Protein AF-A0A2H0WC69-F1 (afdb_monomer_lite)

Foldseek 3Di:
DDDPDDPDDQCAQPAEAEDDDAQADFLVQLVVCQVVFFPQEHARHHYKFFLVQVVVQCVVLVHDLPDALVSLLPTDGDPSVLVVLLVRLVSDDAQFKKKKDKRWNQDADLPVQFDIAIDHHNVPSVVSSVVSSSRVSNRSNSCNDPSNCVVVDDPDDTGIMITMHTADADDDPQWTFFLKKAKWADDPNKTKTWMDGGDHPCRSVLHLTQIAIHPRPDLVSVLVRLVSRFWYWTQRSVVSGIDIHGDDPVSSVLSNVCVVLVVSVVVSCVVDPRWMFIWGHYSDPDHIYTHGTGGNVRPPPQPQDDDDDLFAFQFKFFLKAAFDKAKAWKEKEFAPVEDFLQVQVQLQLCQVQHAAYEYEYEPVNLVQQLPPDDDDDDDDDPRPRGHHCSSCLRYQEYEYAWDWDFDAPPVRDTDIDGPRPSVSNVSCVVRPSRRSYIYGYGHNVPRDNCVVQPDFLDDGGDGITMWGFMKMWGDGNGMITIGGNGHTDRDPDALVRLVVLLVQLLVVLVVLVPPPDPPCPLLSVLSVLVSVQSVVQCNSDGNPRDSQVSLVVDDLVSLVVNLVSLVSCLVVVCVTPLVVVCVVPPDPPVDDDDPVPDDRSVSVVSVVNNVSNCVVNVNDD

Radius of gyration: 29.02 Å; chains: 1; bounding box: 77×80×84 Å

InterPro domains:
  IPR002192 Pyruvate phosphate dikinase, AMP/ATP-binding [PF01326] (75-299)
  IPR013815 ATP-grasp fold, subdomain 1 [G3DSA:3.30.1490.20] (23-168)

Structure (mmCIF, N/CA/C/O backbone):
data_AF-A0A2H0WC69-F1
#
_entry.id   AF-A0A2H0WC69-F1
#
loop_
_atom_site.group_PDB
_atom_site.id
_atom_site.type_symbol
_atom_site.label_atom_id
_atom_site.label_alt_id
_atom_site.label_comp_id
_atom_site.label_asym_id
_atom_site.label_entity_id
_atom_site.label_seq_id
_atom_site.pdbx_PDB_ins_code
_atom_site.Cartn_x
_atom_site.Cartn_y
_atom_site.Cartn_z
_atom_site.occupancy
_atom_site.B_iso_or_equiv
_atom_site.auth_seq_id
_atom_site.auth_comp_id
_atom_site.auth_asym_id
_atom_site.auth_atom_id
_atom_site.pdbx_PDB_model_num
ATOM 1 N N . MET A 1 1 ? -42.444 -35.569 20.925 1.00 32.78 1 MET A N 1
ATOM 2 C CA . MET A 1 1 ? -42.004 -34.203 21.266 1.00 32.78 1 MET A CA 1
ATOM 3 C C . MET A 1 1 ? -40.577 -34.314 21.765 1.00 32.78 1 MET A C 1
ATOM 5 O O . MET A 1 1 ? -40.384 -34.745 22.888 1.00 32.78 1 MET A O 1
ATOM 9 N N . HIS A 1 2 ? -39.598 -34.049 20.902 1.00 33.12 2 HIS A N 1
ATOM 10 C CA . HIS A 1 2 ? -38.226 -33.792 21.332 1.00 33.12 2 HIS A CA 1
ATOM 11 C C . HIS A 1 2 ? -38.023 -32.293 21.171 1.00 33.12 2 HIS A C 1
ATOM 13 O O . HIS A 1 2 ? -38.162 -31.777 20.060 1.00 33.12 2 HIS A O 1
ATOM 19 N N . GLU A 1 3 ? -37.806 -31.610 22.290 1.00 33.94 3 GLU A N 1
ATOM 20 C CA . GLU A 1 3 ? -37.362 -30.222 22.320 1.00 33.94 3 GLU A CA 1
ATOM 21 C C . GLU A 1 3 ? -36.096 -30.114 21.470 1.00 33.94 3 GLU A C 1
ATOM 23 O O . GLU A 1 3 ? -35.070 -30.724 21.766 1.00 33.94 3 GLU A O 1
ATOM 28 N N . ARG A 1 4 ? -36.194 -29.368 20.367 1.00 32.22 4 ARG A N 1
ATOM 29 C CA . ARG A 1 4 ? -35.019 -28.803 19.718 1.00 32.22 4 ARG A CA 1
ATOM 30 C C . ARG A 1 4 ? -34.514 -27.733 20.671 1.00 32.22 4 ARG A C 1
ATOM 32 O O . ARG A 1 4 ? -35.077 -26.645 20.705 1.00 32.22 4 ARG A O 1
ATOM 39 N N . THR A 1 5 ? -33.505 -28.061 21.466 1.00 34.03 5 THR A N 1
ATOM 40 C CA . THR A 1 5 ? -32.654 -27.046 22.078 1.00 34.03 5 THR A CA 1
ATOM 41 C C . THR A 1 5 ? -32.106 -26.187 20.944 1.00 34.03 5 THR A C 1
ATOM 43 O O . THR A 1 5 ? -31.476 -26.714 20.022 1.00 34.03 5 THR A O 1
ATOM 46 N N . GLU A 1 6 ? -32.426 -24.895 20.964 1.00 32.97 6 GLU A N 1
ATOM 47 C CA . GLU A 1 6 ? -31.802 -23.901 20.093 1.00 32.97 6 GLU A CA 1
ATOM 48 C C . GLU A 1 6 ? -30.272 -24.057 20.180 1.00 32.97 6 GLU A C 1
ATOM 50 O O . GLU A 1 6 ? -29.762 -24.363 21.265 1.00 32.97 6 GLU A O 1
ATOM 55 N N . PRO A 1 7 ? -29.516 -23.922 19.074 1.00 36.06 7 PRO A N 1
ATOM 56 C CA . PRO A 1 7 ? -28.063 -23.918 19.163 1.00 36.06 7 PRO A CA 1
ATOM 57 C C . PRO A 1 7 ? -27.655 -22.775 20.093 1.00 36.06 7 PRO A C 1
ATOM 59 O O . PRO A 1 7 ? -28.112 -21.648 19.901 1.00 36.06 7 PRO A O 1
ATOM 62 N N . SER A 1 8 ? -26.819 -23.065 21.092 1.00 46.50 8 SER A N 1
ATOM 63 C CA . SER A 1 8 ? -26.177 -22.032 21.904 1.00 46.50 8 SER A CA 1
ATOM 64 C C . SER A 1 8 ? -25.572 -20.981 20.976 1.00 46.50 8 SER A C 1
ATOM 66 O O . SER A 1 8 ? -24.881 -21.341 20.020 1.00 46.50 8 SER A O 1
ATOM 68 N N . GLU A 1 9 ? -25.858 -19.708 21.236 1.00 54.75 9 GLU A N 1
ATOM 69 C CA . GLU A 1 9 ? -25.319 -18.581 20.478 1.00 54.75 9 GLU A CA 1
ATOM 70 C C . GLU A 1 9 ? -23.794 -18.733 20.315 1.00 54.75 9 GLU A C 1
ATOM 72 O O . GLU A 1 9 ? -23.103 -19.079 21.276 1.00 54.75 9 GLU A O 1
ATOM 77 N N . SER A 1 10 ? -23.264 -18.545 19.099 1.00 65.88 10 SER A N 1
ATOM 78 C CA . SER A 1 10 ? -21.821 -18.693 18.867 1.00 65.88 10 SER A CA 1
ATOM 79 C C . SER A 1 10 ? -21.055 -17.669 19.709 1.00 65.88 10 SER A C 1
ATOM 81 O O . SER A 1 10 ? -21.339 -16.472 19.652 1.00 65.88 10 SER A O 1
ATOM 83 N N . LEU A 1 11 ? -20.082 -18.145 20.488 1.00 79.69 11 LEU A N 1
ATOM 84 C CA . LEU A 1 11 ? -19.196 -17.313 21.313 1.00 79.69 11 LEU A CA 1
ATOM 85 C C . LEU A 1 11 ? -18.025 -16.722 20.503 1.00 79.69 11 LEU A C 1
ATOM 87 O O . LEU A 1 11 ? -17.215 -15.967 21.039 1.00 79.69 11 LEU A O 1
ATOM 91 N N . PHE A 1 12 ? -17.928 -17.045 19.208 1.00 90.12 12 PHE A N 1
ATOM 92 C CA . PHE A 1 12 ? -16.881 -16.535 18.328 1.00 90.12 12 PHE A CA 1
ATOM 93 C C . PHE A 1 12 ? -16.997 -15.015 18.156 1.00 90.12 12 PHE A C 1
ATOM 95 O O . PHE A 1 12 ? -18.051 -14.509 17.774 1.00 90.12 12 PHE A O 1
ATOM 102 N N . GLY A 1 13 ? -15.918 -14.287 18.456 1.00 86.88 13 GLY A N 1
ATOM 103 C CA . GLY A 1 13 ? -15.928 -12.821 18.510 1.00 86.88 13 GLY A CA 1
ATOM 104 C C . GLY A 1 13 ? -16.297 -12.231 19.873 1.00 86.88 13 GLY A C 1
ATOM 105 O O . GLY A 1 13 ? -16.211 -11.019 20.040 1.00 86.88 13 GLY A O 1
ATOM 106 N N . LYS A 1 14 ? -16.714 -13.061 20.841 1.00 88.69 14 LYS A N 1
ATOM 107 C CA . LYS A 1 14 ? -17.129 -12.624 22.186 1.00 88.69 14 LYS A CA 1
ATOM 108 C C . LYS A 1 14 ? -16.186 -13.114 23.283 1.00 88.69 14 LYS A C 1
ATOM 110 O O . LYS A 1 14 ? -15.931 -12.384 24.233 1.00 88.69 14 LYS A O 1
ATOM 115 N N . GLU A 1 15 ? -15.654 -14.327 23.145 1.00 92.00 15 GLU A N 1
ATOM 116 C CA . GLU A 1 15 ? -14.726 -14.933 24.105 1.00 92.00 15 GLU A CA 1
ATOM 117 C C . GLU A 1 15 ? -13.482 -15.489 23.405 1.00 92.00 15 GLU A C 1
ATOM 119 O O . GLU A 1 15 ? -13.534 -15.901 22.242 1.00 92.00 15 GLU A O 1
ATOM 124 N N . TRP A 1 16 ? -12.357 -15.521 24.125 1.00 95.12 16 TRP A N 1
ATOM 125 C CA . TRP A 1 16 ? -11.115 -16.098 23.619 1.00 95.12 16 TRP A CA 1
ATOM 126 C C . TRP A 1 16 ? -11.144 -17.623 23.651 1.00 95.12 16 TRP A C 1
ATOM 128 O O . TRP A 1 16 ? -11.532 -18.238 24.643 1.00 95.12 16 TRP A O 1
ATOM 138 N N . SER A 1 17 ? -10.655 -18.243 22.580 1.00 95.56 17 SER A N 1
ATOM 139 C CA . SER A 1 17 ? -10.374 -19.681 22.531 1.00 95.56 17 SER A CA 1
ATOM 140 C C . SER A 1 17 ? -8.908 -19.918 22.200 1.00 95.56 17 SER A C 1
ATOM 142 O O . SER A 1 17 ? -8.383 -19.322 21.264 1.00 95.56 17 SER A O 1
ATOM 144 N N . PHE A 1 18 ? -8.255 -20.813 22.937 1.00 95.81 18 PHE A N 1
ATOM 145 C CA . PHE A 1 18 ? -6.816 -21.049 22.832 1.00 95.81 18 PHE A CA 1
ATOM 146 C C . PHE A 1 18 ? -6.514 -22.480 22.410 1.00 95.81 18 PHE A C 1
ATOM 148 O O . PHE A 1 18 ? -7.029 -23.433 23.000 1.00 95.81 18 PHE A O 1
ATOM 155 N N . TYR A 1 19 ? -5.633 -22.623 21.426 1.00 96.31 19 TYR A N 1
ATOM 156 C CA . TYR A 1 19 ? -5.092 -23.902 20.992 1.00 96.31 19 TYR A CA 1
ATOM 157 C C . TYR A 1 19 ? -3.570 -23.790 20.874 1.00 96.31 19 TYR A C 1
ATOM 159 O O . TYR A 1 19 ? -3.059 -22.857 20.262 1.00 96.31 19 TYR A O 1
ATOM 167 N N . GLY A 1 20 ? -2.835 -24.748 21.439 1.00 93.38 20 GLY A N 1
ATOM 168 C CA . GLY A 1 20 ? -1.374 -24.675 21.525 1.00 93.38 20 GLY A CA 1
ATOM 169 C C . GLY A 1 20 ? -0.875 -23.666 22.571 1.00 93.38 20 GLY A C 1
ATOM 170 O O . GLY A 1 20 ? -1.647 -23.121 23.359 1.00 93.38 20 GLY A O 1
ATOM 171 N N . SER A 1 21 ? 0.438 -23.446 22.604 1.00 93.19 21 SER A N 1
ATOM 172 C CA . SER A 1 21 ? 1.120 -22.508 23.502 1.00 93.19 21 SER A CA 1
ATOM 173 C C . SER A 1 21 ? 1.807 -21.384 22.730 1.00 93.19 21 SER A C 1
ATOM 175 O O . SER A 1 21 ? 2.225 -21.593 21.592 1.00 93.19 21 SER A O 1
ATOM 177 N N . ASN A 1 22 ? 2.001 -20.243 23.402 1.00 94.31 22 ASN A N 1
ATOM 178 C CA . ASN A 1 22 ? 2.571 -19.003 22.863 1.00 94.31 22 ASN A CA 1
ATOM 179 C C . ASN A 1 22 ? 1.686 -18.370 21.766 1.00 94.31 22 ASN A C 1
ATOM 181 O O . ASN A 1 22 ? 1.850 -18.693 20.596 1.00 94.31 22 ASN A O 1
ATOM 185 N N . PRO A 1 23 ? 0.758 -17.464 22.112 1.00 93.50 23 PRO A N 1
ATOM 186 C CA . PRO A 1 23 ? -0.202 -16.896 21.160 1.00 93.50 23 PRO A CA 1
ATOM 187 C C . PRO A 1 23 ? 0.423 -15.906 20.152 1.00 93.50 23 PRO A C 1
ATOM 189 O O . PRO A 1 23 ? -0.254 -15.445 19.227 1.00 93.50 23 PRO A O 1
ATOM 192 N N . GLY A 1 24 ? 1.704 -15.563 20.319 1.00 92.69 24 GLY A N 1
ATOM 193 C CA . GLY A 1 24 ? 2.346 -14.465 19.603 1.00 92.69 24 GLY A CA 1
ATOM 194 C C . GLY A 1 24 ? 1.909 -13.091 20.110 1.00 92.69 24 GLY A C 1
ATOM 195 O O . GLY A 1 24 ? 0.992 -12.971 20.924 1.00 92.69 24 GLY A O 1
ATOM 196 N N . LEU A 1 25 ? 2.588 -12.042 19.646 1.00 90.00 25 LEU A N 1
ATOM 197 C CA . LEU A 1 25 ? 2.521 -10.732 20.292 1.00 90.00 25 LEU A CA 1
ATOM 198 C C . LEU A 1 25 ? 1.214 -9.987 20.004 1.00 90.00 25 LEU A C 1
ATOM 200 O O . LEU A 1 25 ? 0.620 -9.476 20.941 1.00 90.00 25 LEU A O 1
ATOM 204 N N . LYS A 1 26 ? 0.696 -9.995 18.768 1.00 90.31 26 LYS A N 1
ATOM 205 C CA . LYS A 1 26 ? -0.591 -9.336 18.444 1.00 90.31 26 LYS A CA 1
ATOM 206 C C . LYS A 1 26 ? -1.754 -9.887 19.258 1.00 90.31 26 LYS A C 1
ATOM 208 O O . LYS A 1 26 ? -2.607 -9.139 19.728 1.00 90.31 26 LYS A O 1
ATOM 213 N N . THR A 1 27 ? -1.793 -11.207 19.412 1.00 94.31 27 THR A N 1
ATOM 214 C CA . THR A 1 27 ? -2.835 -11.852 20.211 1.00 94.31 27 THR A CA 1
ATOM 215 C C . THR A 1 27 ? -2.634 -11.573 21.696 1.00 94.31 27 THR A C 1
ATOM 217 O O . THR A 1 27 ? -3.599 -11.244 22.378 1.00 94.31 27 THR A O 1
ATOM 220 N N . GLN A 1 28 ? -1.394 -11.659 22.190 1.00 93.50 28 GLN A N 1
ATOM 221 C CA . GLN A 1 28 ? -1.084 -11.355 23.587 1.00 93.50 28 GLN A CA 1
ATOM 222 C C . GLN A 1 28 ? -1.445 -9.910 23.948 1.00 93.50 28 GLN A C 1
ATOM 224 O O . GLN A 1 28 ? -2.103 -9.688 24.957 1.00 93.50 28 GLN A O 1
ATOM 229 N N . ASP A 1 29 ? -1.095 -8.947 23.097 1.00 92.00 29 ASP A N 1
ATOM 230 C CA . ASP A 1 29 ? -1.345 -7.525 23.333 1.00 92.00 29 ASP A CA 1
ATOM 231 C C . ASP A 1 29 ? -2.859 -7.223 23.396 1.00 92.00 29 ASP A C 1
ATOM 233 O O . ASP A 1 29 ? -3.291 -6.407 24.209 1.00 92.00 29 ASP A O 1
ATOM 237 N N . LEU A 1 30 ? -3.690 -7.915 22.602 1.00 93.62 30 LEU A N 1
ATOM 238 C CA . LEU A 1 30 ? -5.154 -7.809 22.695 1.00 93.62 30 LEU A CA 1
ATOM 239 C C . LEU A 1 30 ? -5.716 -8.422 23.982 1.00 93.62 30 LEU A C 1
ATOM 241 O O . LEU A 1 30 ? -6.648 -7.866 24.561 1.00 93.62 30 LEU A O 1
ATOM 245 N N . ILE A 1 31 ? -5.172 -9.561 24.418 1.00 93.38 31 ILE A N 1
ATOM 246 C CA . ILE A 1 31 ? -5.577 -10.225 25.665 1.00 93.38 31 ILE A CA 1
ATOM 247 C C . ILE A 1 31 ? -5.247 -9.334 26.859 1.00 93.38 31 ILE A C 1
ATOM 249 O O . ILE A 1 31 ? -6.121 -9.072 27.679 1.00 93.38 31 ILE A O 1
ATOM 253 N N . ASP A 1 32 ? -4.021 -8.818 26.914 1.00 91.75 32 ASP A N 1
ATOM 254 C CA . ASP A 1 32 ? -3.566 -7.928 27.983 1.00 91.75 32 ASP A CA 1
ATOM 255 C C . ASP A 1 32 ? -4.379 -6.622 27.995 1.00 91.75 32 ASP A C 1
ATOM 257 O O . ASP A 1 32 ? -4.705 -6.073 29.051 1.00 91.75 32 ASP A O 1
ATOM 261 N N . PHE A 1 33 ? -4.752 -6.130 26.810 1.00 90.69 33 PHE A N 1
ATOM 262 C CA . PHE A 1 33 ? -5.548 -4.918 26.679 1.00 90.69 33 PHE A CA 1
ATOM 263 C C . PHE A 1 33 ? -7.020 -5.111 27.072 1.00 90.69 33 PHE A C 1
ATOM 265 O O . PHE A 1 33 ? -7.638 -4.172 27.568 1.00 90.69 33 PHE A O 1
ATOM 272 N N . GLN A 1 34 ? -7.592 -6.310 26.921 1.00 90.94 34 GLN A N 1
ATOM 273 C CA . GLN A 1 34 ? -8.999 -6.564 27.251 1.00 90.94 34 GLN A CA 1
ATOM 274 C C . GLN A 1 34 ? -9.348 -6.227 28.707 1.00 90.94 34 GLN A C 1
ATOM 276 O O . GLN A 1 34 ? -10.438 -5.716 28.964 1.00 90.94 34 GLN A O 1
ATOM 281 N N . ASP A 1 35 ? -8.429 -6.454 29.644 1.00 85.62 35 ASP A N 1
ATOM 282 C CA . ASP A 1 35 ? -8.650 -6.168 31.068 1.00 85.62 35 ASP A CA 1
ATOM 283 C C . ASP A 1 35 ? -8.523 -4.674 31.415 1.00 85.62 35 ASP A C 1
ATOM 285 O O . ASP A 1 35 ? -8.951 -4.235 32.484 1.00 85.62 35 ASP A O 1
ATOM 289 N N . THR A 1 36 ? -7.937 -3.881 30.515 1.00 87.94 36 THR A N 1
ATOM 290 C CA . THR A 1 36 ? -7.650 -2.449 30.709 1.00 87.94 36 THR A CA 1
ATOM 291 C C . THR A 1 36 ? -8.376 -1.550 29.708 1.00 87.94 36 THR A C 1
ATOM 293 O O . THR A 1 36 ? -8.160 -0.337 29.696 1.00 87.94 36 THR A O 1
ATOM 296 N N . VAL A 1 37 ? -9.257 -2.127 28.886 1.00 88.56 37 VAL A N 1
ATOM 297 C CA . VAL A 1 37 ? -9.950 -1.420 27.811 1.00 88.56 37 VAL A CA 1
ATOM 298 C C . VAL A 1 37 ? -10.822 -0.282 28.374 1.00 88.56 37 VAL A C 1
ATOM 300 O O . VAL A 1 37 ? -11.654 -0.518 29.258 1.00 88.56 37 VAL A O 1
ATOM 303 N N . PRO A 1 38 ? -10.660 0.967 27.896 1.00 90.56 38 PRO A N 1
ATOM 304 C CA . PRO A 1 38 ? -11.482 2.078 28.362 1.00 90.56 38 PRO A CA 1
ATOM 305 C C . PRO A 1 38 ? -12.958 1.922 27.979 1.00 90.56 38 PRO A C 1
ATOM 307 O O . PRO A 1 38 ? -13.322 1.221 27.034 1.00 90.56 38 PRO A O 1
ATOM 310 N N . SER A 1 39 ? -13.833 2.630 28.696 1.00 88.81 39 SER A N 1
ATOM 311 C CA . SER A 1 39 ? -15.263 2.660 28.367 1.00 88.81 39 SER A CA 1
ATOM 312 C C . SER A 1 39 ? -15.510 3.297 26.995 1.00 88.81 39 SER A C 1
ATOM 314 O O . SER A 1 39 ? -14.865 4.273 26.632 1.00 88.81 39 SER A O 1
ATOM 316 N N . GLY A 1 40 ? -16.488 2.775 26.248 1.00 88.19 40 GLY A N 1
ATOM 317 C CA . GLY A 1 40 ? -16.863 3.290 24.920 1.00 88.19 40 GLY A CA 1
ATOM 318 C C . GLY A 1 40 ? -16.217 2.555 23.742 1.00 88.19 40 GLY A C 1
ATOM 319 O O . GLY A 1 40 ? -16.589 2.803 2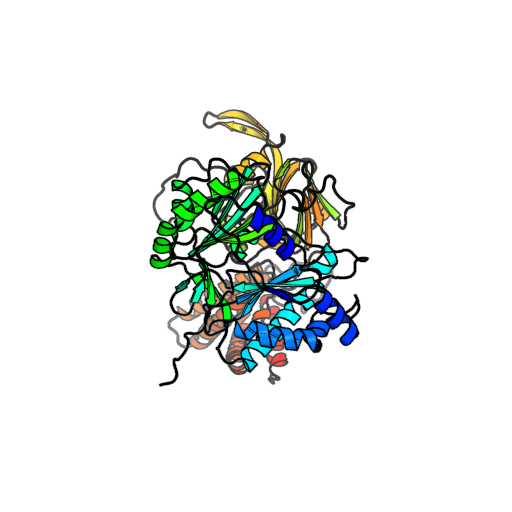2.595 1.00 88.19 40 GLY A O 1
ATOM 320 N N . VAL A 1 41 ? -15.313 1.614 24.018 1.00 94.25 41 VAL A N 1
ATOM 321 C CA . VAL A 1 41 ? -14.717 0.690 23.044 1.00 94.25 41 VAL A CA 1
ATOM 322 C C . VAL A 1 41 ? -14.699 -0.725 23.628 1.00 94.25 41 VAL A C 1
ATOM 324 O O . VAL A 1 41 ? -14.924 -0.909 24.823 1.00 94.25 41 VAL A O 1
ATOM 327 N N . GLN A 1 42 ? -14.468 -1.738 22.796 1.00 95.19 42 GLN A N 1
ATOM 328 C CA . GLN A 1 42 ? -14.344 -3.127 23.251 1.00 95.19 42 GLN A CA 1
ATOM 329 C C . GLN A 1 42 ? -13.303 -3.887 22.435 1.00 95.19 42 GLN A C 1
ATOM 331 O O . GLN A 1 42 ? -13.115 -3.604 21.257 1.00 95.19 42 GLN A O 1
ATOM 336 N N . VAL A 1 43 ? -12.650 -4.877 23.038 1.00 95.50 43 VAL A N 1
ATOM 337 C CA . VAL A 1 43 ? -11.722 -5.764 22.326 1.00 95.50 43 VAL A CA 1
ATOM 338 C C . VAL A 1 43 ? -12.498 -6.826 21.554 1.00 95.50 43 VAL A C 1
ATOM 340 O O . VAL A 1 43 ? -13.407 -7.458 22.091 1.00 95.50 43 VAL A O 1
ATOM 343 N N . LEU A 1 44 ? -12.123 -7.045 20.292 1.00 96.50 44 LEU A N 1
ATOM 344 C CA . LEU A 1 44 ? -12.628 -8.169 19.516 1.00 96.50 44 LEU A CA 1
ATOM 345 C C . LEU A 1 44 ? -11.879 -9.450 19.893 1.00 96.50 44 LEU A C 1
ATOM 347 O O . LEU A 1 44 ? -10.759 -9.687 19.434 1.00 96.50 44 LEU A O 1
ATOM 351 N N . ALA A 1 45 ? -12.515 -10.296 20.698 1.00 95.88 45 ALA A N 1
ATOM 352 C CA . ALA A 1 45 ? -11.970 -11.608 21.018 1.00 95.88 45 ALA A CA 1
ATOM 353 C C . ALA A 1 45 ? -11.918 -12.515 19.776 1.00 95.88 45 ALA A C 1
ATOM 355 O O . ALA A 1 45 ? -12.682 -12.356 18.820 1.00 95.88 45 ALA A O 1
ATOM 356 N N . GLY A 1 46 ? -11.021 -13.496 19.792 1.00 96.19 46 GLY A N 1
ATOM 357 C CA . GLY A 1 46 ? -10.847 -14.427 18.684 1.00 96.19 46 GLY A CA 1
ATOM 358 C C . GLY A 1 46 ? -10.365 -15.801 19.124 1.00 96.19 46 GLY A C 1
ATOM 359 O O . GLY A 1 46 ? -10.399 -16.176 20.297 1.00 96.19 46 GLY A O 1
ATOM 360 N N . ILE A 1 47 ? -9.905 -16.567 18.147 1.00 97.69 47 ILE A N 1
ATOM 361 C CA . ILE A 1 47 ? -9.257 -17.853 18.357 1.00 97.69 47 ILE A CA 1
ATOM 362 C C . ILE A 1 47 ? -7.755 -17.647 18.175 1.00 97.69 47 ILE A C 1
ATOM 364 O O . ILE A 1 47 ? -7.314 -17.113 17.159 1.00 97.69 47 ILE A O 1
ATOM 368 N N . SER A 1 48 ? -6.981 -18.080 19.164 1.00 97.44 48 SER A N 1
ATOM 369 C CA . SER A 1 48 ? -5.526 -18.067 19.142 1.00 97.44 48 SER A CA 1
ATOM 370 C C . SER A 1 48 ? -4.996 -19.468 18.862 1.00 97.44 48 SER A C 1
ATOM 372 O O . SER A 1 48 ? -5.236 -20.398 19.638 1.00 97.44 48 SER A O 1
ATOM 374 N N . LEU A 1 49 ? -4.259 -19.605 17.763 1.00 97.69 49 LEU A N 1
ATOM 375 C CA . LEU A 1 49 ? -3.409 -20.755 17.487 1.00 97.69 49 LEU A CA 1
ATOM 376 C C . LEU A 1 49 ? -1.975 -20.390 17.865 1.00 97.69 49 LEU A C 1
ATOM 378 O O . LEU A 1 49 ? -1.371 -19.502 17.264 1.00 97.69 49 LEU A O 1
ATOM 382 N N . GLY A 1 50 ? -1.430 -21.065 18.869 1.00 96.69 50 GLY A N 1
ATOM 383 C CA . GLY A 1 50 ? -0.103 -20.770 19.386 1.00 96.69 50 GLY A CA 1
ATOM 384 C C . GLY A 1 50 ? 1.030 -21.213 18.458 1.00 96.69 50 GLY A C 1
ATOM 385 O O . GLY A 1 50 ? 0.909 -22.203 17.730 1.00 96.69 50 GLY A O 1
ATOM 386 N N . ALA A 1 51 ? 2.168 -20.525 18.554 1.00 95.31 51 ALA A N 1
ATOM 387 C CA . ALA A 1 51 ? 3.390 -20.781 17.794 1.00 95.31 51 ALA A CA 1
ATOM 388 C C . ALA A 1 51 ? 3.914 -22.217 17.941 1.00 95.31 51 ALA A C 1
ATOM 390 O O . ALA A 1 51 ? 4.550 -22.732 17.029 1.00 95.31 51 ALA A O 1
ATOM 391 N N . SER A 1 52 ? 3.537 -22.937 19.003 1.00 95.44 52 SER A N 1
ATOM 392 C CA . SER A 1 52 ? 3.824 -24.375 19.114 1.00 95.44 52 SER A CA 1
ATOM 393 C C . SER A 1 52 ? 3.318 -25.213 17.930 1.00 95.44 52 SER A C 1
ATOM 395 O O . SER A 1 52 ? 3.910 -26.247 17.616 1.00 95.44 52 SER A O 1
ATOM 397 N N . TYR A 1 53 ? 2.225 -24.801 17.269 1.00 96.81 53 TYR A N 1
ATOM 398 C CA . TYR A 1 53 ? 1.756 -25.490 16.065 1.00 96.81 53 TYR A CA 1
ATOM 399 C C . TYR A 1 53 ? 2.632 -25.198 14.856 1.00 96.81 53 TYR A C 1
ATOM 401 O O . TYR A 1 53 ? 2.879 -26.112 14.073 1.00 96.81 53 TYR A O 1
ATOM 409 N N . PHE A 1 54 ? 3.148 -23.976 14.744 1.00 95.56 54 PHE A N 1
ATOM 410 C CA . PHE A 1 54 ? 4.138 -23.622 13.737 1.00 95.56 54 PHE A CA 1
ATOM 411 C C . PHE A 1 54 ? 5.429 -24.428 13.939 1.00 95.56 54 PHE A C 1
ATOM 413 O O . PHE A 1 54 ? 5.890 -25.081 13.006 1.00 95.56 54 PHE A O 1
ATOM 420 N N . ASP A 1 55 ? 5.932 -24.533 15.172 1.00 93.31 55 ASP A N 1
ATOM 421 C CA . ASP A 1 55 ? 7.114 -25.350 15.491 1.00 93.31 55 ASP A CA 1
ATOM 422 C C . ASP A 1 55 ? 6.899 -26.839 15.164 1.00 93.31 55 ASP A C 1
ATOM 424 O O . ASP A 1 55 ? 7.797 -27.548 14.701 1.00 93.31 55 ASP A O 1
ATOM 428 N N . SER A 1 56 ? 5.694 -27.352 15.433 1.00 94.50 56 SER A N 1
ATOM 429 C CA . SER A 1 56 ? 5.304 -28.720 15.077 1.00 94.50 56 SER A CA 1
ATOM 430 C C . SER A 1 56 ? 5.247 -28.907 13.558 1.00 94.50 56 SER A C 1
ATOM 432 O O . SER A 1 56 ? 5.794 -29.879 13.034 1.00 94.50 56 SER A O 1
ATOM 434 N N . PHE A 1 57 ? 4.665 -27.938 12.84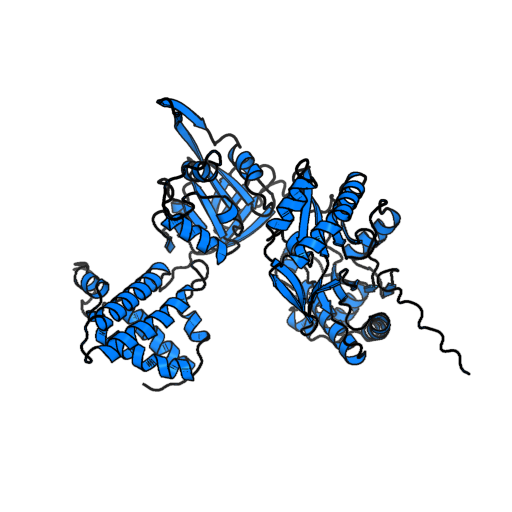7 1.00 96.38 57 PHE A N 1
ATOM 435 C CA . PHE A 1 57 ? 4.572 -27.913 11.392 1.00 96.38 57 PHE A CA 1
ATOM 436 C C . PHE A 1 57 ? 5.958 -27.925 10.738 1.00 96.38 57 PHE A C 1
ATOM 438 O O . PHE A 1 57 ? 6.212 -28.768 9.875 1.00 96.38 57 PHE A O 1
ATOM 445 N N . LEU A 1 58 ? 6.876 -27.057 11.175 1.00 94.12 58 LEU A N 1
ATOM 446 C CA . LEU A 1 58 ? 8.236 -27.004 10.635 1.00 94.12 58 LEU A CA 1
ATOM 447 C C . LEU A 1 58 ? 8.983 -28.323 10.859 1.00 94.12 58 LEU A C 1
ATOM 449 O O . LEU A 1 58 ? 9.542 -28.882 9.915 1.00 94.12 58 LEU A O 1
ATOM 453 N N . ARG A 1 59 ? 8.935 -28.869 12.084 1.00 93.69 59 ARG A N 1
ATOM 454 C CA . ARG A 1 59 ? 9.603 -30.138 12.421 1.00 93.69 59 ARG A CA 1
ATOM 455 C C . ARG A 1 59 ? 9.057 -31.322 11.629 1.00 93.69 59 ARG A C 1
ATOM 457 O O . ARG A 1 59 ? 9.846 -32.131 11.150 1.00 93.69 59 ARG A O 1
ATOM 464 N N . GLN A 1 60 ? 7.736 -31.431 11.487 1.00 96.25 60 GLN A N 1
ATOM 465 C CA . GLN A 1 60 ? 7.102 -32.519 10.736 1.00 96.25 60 GLN A CA 1
ATOM 466 C C . GLN A 1 60 ? 7.486 -32.485 9.253 1.00 96.25 60 GLN A C 1
ATOM 468 O O . GLN A 1 60 ? 7.721 -33.535 8.658 1.00 96.25 60 GLN A O 1
ATOM 473 N N . ASN A 1 61 ? 7.559 -31.288 8.671 1.00 94.88 61 ASN A N 1
ATOM 474 C CA . ASN A 1 61 ? 7.844 -31.100 7.250 1.00 94.88 61 ASN A CA 1
ATOM 475 C C . ASN A 1 61 ? 9.344 -30.959 6.939 1.00 94.88 61 ASN A C 1
ATOM 477 O O . ASN A 1 61 ? 9.708 -30.807 5.776 1.00 94.88 61 ASN A O 1
ATOM 481 N N . GLY A 1 62 ? 10.219 -31.014 7.951 1.00 92.31 62 GLY A N 1
ATOM 482 C CA . GLY A 1 62 ? 11.666 -30.867 7.776 1.00 92.31 62 GLY A CA 1
ATOM 483 C C . GLY A 1 62 ? 12.081 -29.494 7.239 1.00 92.31 62 GLY A C 1
ATOM 484 O O . GLY A 1 62 ? 13.050 -29.406 6.491 1.00 92.31 62 GLY A O 1
ATOM 485 N N . LEU A 1 63 ? 11.332 -28.443 7.583 1.00 90.31 63 LEU A N 1
ATOM 486 C CA . LEU A 1 63 ? 11.549 -27.083 7.091 1.00 90.31 63 LEU A CA 1
ATOM 487 C C . LEU A 1 63 ? 12.547 -26.336 7.985 1.00 90.31 63 LEU A C 1
ATOM 489 O O . LEU A 1 63 ? 12.390 -26.288 9.204 1.00 90.31 63 LEU A O 1
ATOM 493 N N . THR A 1 64 ? 13.556 -25.732 7.363 1.00 83.19 64 THR A N 1
ATOM 494 C CA . THR A 1 64 ? 14.649 -24.981 8.004 1.00 83.19 64 THR A CA 1
ATOM 495 C C . THR A 1 64 ? 14.649 -23.510 7.562 1.00 83.19 64 THR A C 1
ATOM 497 O O . THR A 1 64 ? 13.781 -23.085 6.799 1.00 83.19 64 THR A O 1
ATOM 500 N N . GLY A 1 65 ? 15.575 -22.680 8.062 1.00 72.75 65 GLY A N 1
ATOM 501 C CA . GLY A 1 65 ? 15.608 -21.230 7.776 1.00 72.75 65 GLY A CA 1
ATOM 502 C C . GLY A 1 65 ? 15.800 -20.849 6.293 1.00 72.75 65 GLY A C 1
ATOM 503 O O . GLY A 1 65 ? 15.444 -19.745 5.872 1.00 72.75 65 GLY A O 1
ATOM 504 N N . ASP A 1 66 ? 16.316 -21.770 5.482 1.00 77.62 66 ASP A N 1
ATOM 505 C CA . ASP A 1 66 ? 16.483 -21.661 4.030 1.00 77.62 66 ASP A CA 1
ATOM 506 C C . ASP A 1 66 ? 15.233 -22.052 3.226 1.00 77.62 66 ASP A C 1
ATOM 508 O O . ASP A 1 66 ? 15.212 -21.837 2.013 1.00 77.62 66 ASP A O 1
ATOM 512 N N . ALA A 1 67 ? 14.175 -22.547 3.879 1.00 84.31 67 ALA A N 1
ATOM 513 C CA . ALA A 1 67 ? 12.918 -22.860 3.214 1.00 84.31 67 ALA A CA 1
ATOM 514 C C . ALA A 1 67 ? 12.340 -21.640 2.477 1.00 84.31 67 ALA A C 1
ATOM 516 O O . ALA A 1 67 ? 12.523 -20.470 2.853 1.00 84.31 67 ALA A O 1
ATOM 517 N N . THR A 1 68 ? 11.620 -21.924 1.397 1.00 84.12 68 THR A N 1
ATOM 518 C CA . THR A 1 68 ? 10.850 -20.928 0.659 1.00 84.12 68 THR A CA 1
ATOM 519 C C . THR A 1 68 ? 9.398 -20.933 1.117 1.00 84.12 68 THR A C 1
ATOM 521 O O . THR A 1 68 ? 8.887 -21.905 1.673 1.00 84.12 68 THR A O 1
ATOM 524 N N . ARG A 1 69 ? 8.682 -19.853 0.805 1.00 86.62 69 ARG A N 1
ATOM 525 C CA . ARG A 1 69 ? 7.230 -19.776 0.996 1.00 86.62 69 ARG A CA 1
ATOM 526 C C . ARG A 1 69 ? 6.484 -20.951 0.343 1.00 86.62 69 ARG A C 1
ATOM 528 O O . ARG A 1 69 ? 5.534 -21.466 0.920 1.00 86.62 69 ARG A O 1
ATOM 535 N N . ILE A 1 70 ? 6.939 -21.399 -0.829 1.00 85.06 70 ILE A N 1
ATOM 536 C CA . ILE A 1 70 ? 6.322 -22.509 -1.570 1.00 85.06 70 ILE A CA 1
ATOM 537 C C . ILE A 1 70 ? 6.501 -23.834 -0.821 1.00 85.06 70 ILE A C 1
ATOM 539 O O . ILE A 1 70 ? 5.582 -24.654 -0.812 1.00 85.06 70 ILE A O 1
ATOM 543 N N . ASP A 1 71 ? 7.655 -24.043 -0.184 1.00 89.62 71 ASP A N 1
ATOM 544 C CA . ASP A 1 71 ? 7.916 -25.256 0.599 1.00 89.62 71 ASP A CA 1
ATOM 545 C C . ASP A 1 71 ? 6.964 -25.343 1.796 1.00 89.62 71 ASP A C 1
ATOM 547 O O . ASP A 1 71 ? 6.373 -26.391 2.050 1.00 89.62 71 ASP A O 1
ATOM 551 N N . VAL A 1 72 ? 6.733 -24.210 2.468 1.00 91.62 72 VAL A N 1
ATOM 552 C CA . VAL A 1 72 ? 5.784 -24.098 3.585 1.00 91.62 72 VAL A CA 1
ATOM 553 C C . VAL A 1 72 ? 4.346 -24.338 3.123 1.00 91.62 72 VAL A C 1
ATOM 555 O O . VAL A 1 72 ? 3.631 -25.135 3.720 1.00 91.62 72 VAL A O 1
ATOM 558 N N . GLU A 1 73 ? 3.904 -23.710 2.033 1.00 89.81 73 GLU A N 1
ATOM 559 C CA . GLU A 1 73 ? 2.526 -23.865 1.539 1.00 89.81 73 GLU A CA 1
ATOM 560 C C . GLU A 1 73 ? 2.203 -25.310 1.099 1.00 89.81 73 GLU A C 1
ATOM 562 O O . GLU A 1 73 ? 1.051 -25.761 1.190 1.00 89.81 73 GLU A O 1
ATOM 567 N N . ARG A 1 74 ? 3.226 -26.068 0.679 1.00 91.81 74 ARG A N 1
ATOM 568 C CA . ARG A 1 74 ? 3.129 -27.491 0.314 1.00 91.81 74 ARG A CA 1
ATOM 569 C C . ARG A 1 74 ? 3.193 -28.454 1.495 1.00 91.81 74 ARG A C 1
ATOM 571 O O . ARG A 1 74 ? 2.857 -29.618 1.301 1.00 91.81 74 ARG A O 1
ATOM 578 N N . GLY A 1 75 ? 3.597 -27.993 2.675 1.00 92.69 75 GLY A N 1
ATOM 579 C CA . GLY A 1 75 ? 3.702 -28.843 3.854 1.00 92.69 75 GLY A CA 1
ATOM 580 C C . GLY A 1 75 ? 2.352 -29.388 4.330 1.00 92.69 75 GLY A C 1
ATOM 581 O O . GLY A 1 75 ? 1.284 -28.795 4.108 1.00 92.69 75 GLY A O 1
ATOM 582 N N . ASP A 1 76 ? 2.424 -30.525 5.011 1.00 94.62 76 ASP A N 1
ATOM 583 C CA . ASP A 1 76 ? 1.299 -31.194 5.649 1.00 94.62 76 ASP A CA 1
ATOM 584 C C . ASP A 1 76 ? 1.058 -30.615 7.045 1.00 94.62 76 ASP A C 1
ATOM 586 O O . ASP A 1 76 ? 1.992 -30.419 7.828 1.00 94.62 76 ASP A O 1
ATOM 590 N N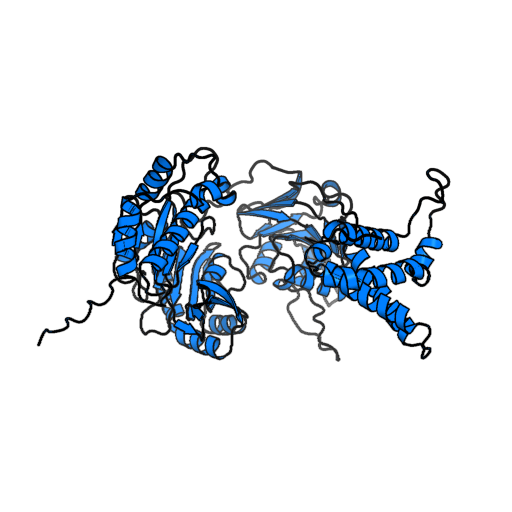 . LEU A 1 77 ? -0.208 -30.363 7.385 1.00 94.19 77 LEU A N 1
ATOM 591 C CA . LEU A 1 77 ? -0.559 -29.901 8.724 1.00 94.19 77 LEU A CA 1
ATOM 592 C C . LEU A 1 77 ? -0.327 -31.005 9.772 1.00 94.19 77 LEU A C 1
ATOM 594 O O . LEU A 1 77 ? -0.652 -32.172 9.526 1.00 94.19 77 LEU A O 1
ATOM 598 N N . PRO A 1 78 ? 0.167 -30.657 10.972 1.00 94.56 78 PRO A N 1
ATOM 599 C CA . PRO A 1 78 ? 0.151 -31.556 12.113 1.00 94.56 78 PRO A CA 1
ATOM 600 C C . PRO A 1 78 ? -1.260 -32.049 12.433 1.00 94.56 78 PRO A C 1
ATOM 602 O O . PRO A 1 78 ? -2.215 -31.271 12.432 1.00 94.56 78 PRO A O 1
ATOM 605 N N . LEU A 1 79 ? -1.386 -33.329 12.800 1.00 93.50 79 LEU A N 1
ATOM 606 C CA . LEU A 1 79 ? -2.670 -33.946 13.176 1.00 93.50 79 LEU A CA 1
ATOM 607 C C . LEU A 1 79 ? -3.394 -33.188 14.301 1.00 93.50 79 LEU A C 1
ATOM 609 O O . LEU A 1 79 ? -4.625 -33.162 14.355 1.00 93.50 79 LEU A O 1
ATOM 613 N N . GLU A 1 80 ? -2.633 -32.583 15.210 1.00 94.25 80 GLU A N 1
ATOM 614 C CA . GLU A 1 80 ? -3.170 -31.784 16.311 1.00 94.25 80 GLU A CA 1
ATOM 615 C C . GLU A 1 80 ? -3.809 -30.480 15.819 1.00 94.25 80 GLU A C 1
ATOM 617 O O . GLU A 1 80 ? -4.879 -30.117 16.308 1.00 94.25 80 GLU A O 1
ATOM 622 N N . LEU A 1 81 ? -3.197 -29.821 14.828 1.00 95.44 81 LEU A N 1
ATOM 623 C CA . LEU A 1 81 ? -3.731 -28.608 14.209 1.00 95.44 81 LEU A CA 1
ATOM 624 C C . LEU A 1 81 ? -4.953 -28.936 13.340 1.00 95.44 81 LEU A C 1
ATOM 626 O O . LEU A 1 81 ? -5.991 -28.304 13.493 1.00 95.44 81 LEU A O 1
ATOM 630 N N . ASP A 1 82 ? -4.912 -30.010 12.545 1.00 95.00 82 ASP A N 1
ATOM 631 C CA . ASP A 1 82 ? -6.093 -30.492 11.805 1.00 95.00 82 ASP A CA 1
ATOM 632 C C . ASP A 1 82 ? -7.280 -30.803 12.746 1.00 95.00 82 ASP A C 1
ATOM 634 O O . ASP A 1 82 ? -8.436 -30.446 12.493 1.00 95.00 82 ASP A O 1
ATOM 638 N N . SER A 1 83 ? -6.995 -31.417 13.899 1.00 94.94 83 SER A N 1
ATOM 639 C CA . SER A 1 83 ? -8.003 -31.691 14.930 1.00 94.94 83 SER A CA 1
ATOM 640 C C . SER A 1 83 ? -8.552 -30.418 15.580 1.00 94.94 83 SER A C 1
ATOM 642 O O . SER A 1 83 ? -9.740 -30.377 15.919 1.00 94.94 83 SER A O 1
ATOM 644 N N . ALA A 1 84 ? -7.718 -29.390 15.763 1.00 95.50 84 ALA A N 1
ATOM 645 C CA . ALA A 1 84 ? -8.147 -28.076 16.234 1.00 95.50 84 ALA A CA 1
ATOM 646 C C . ALA A 1 84 ? -9.041 -27.389 15.190 1.00 95.50 84 ALA A C 1
ATOM 648 O O . ALA A 1 84 ? -10.148 -26.967 15.528 1.00 95.50 84 ALA A O 1
ATOM 649 N N . ASN A 1 85 ? -8.650 -27.403 13.914 1.00 96.31 85 ASN A N 1
ATOM 650 C CA . ASN A 1 85 ? -9.403 -26.799 12.812 1.00 96.31 85 ASN A CA 1
ATOM 651 C C . ASN A 1 85 ? -10.809 -27.391 12.688 1.00 96.31 85 ASN A C 1
ATOM 653 O O . ASN A 1 85 ? -11.790 -26.658 12.566 1.00 96.31 85 ASN A O 1
ATOM 657 N N . LYS A 1 86 ? -10.958 -28.709 12.866 1.00 94.69 86 LYS A N 1
ATOM 658 C CA . LYS A 1 86 ? -12.275 -29.375 12.912 1.00 94.69 86 LYS A CA 1
ATOM 659 C C . LYS A 1 86 ? -13.200 -28.866 14.021 1.00 94.69 86 LYS A C 1
ATOM 661 O O . LYS A 1 86 ? -14.419 -28.993 13.886 1.00 94.69 86 LYS A O 1
ATOM 666 N N . ARG A 1 87 ? -12.659 -28.334 15.121 1.00 94.31 87 ARG A N 1
ATOM 667 C CA . ARG A 1 87 ? -13.438 -27.692 16.197 1.00 94.31 87 ARG A CA 1
ATOM 668 C C . ARG A 1 87 ? -13.696 -26.224 15.877 1.00 94.31 87 ARG A C 1
ATOM 670 O O . ARG A 1 87 ? -14.825 -25.772 16.027 1.00 94.31 87 ARG A O 1
ATOM 677 N N . ILE A 1 88 ? -12.685 -25.520 15.376 1.00 95.00 88 ILE A N 1
ATOM 678 C CA . ILE A 1 88 ? -12.749 -24.102 14.999 1.00 95.00 88 ILE A CA 1
ATOM 679 C C . ILE A 1 88 ? -13.835 -23.854 13.949 1.00 95.00 88 ILE A C 1
ATOM 681 O O . ILE A 1 88 ? -14.692 -22.999 14.150 1.00 95.00 88 ILE A O 1
ATOM 685 N N . ILE A 1 89 ? -13.892 -24.666 12.889 1.00 95.06 89 ILE A N 1
ATOM 686 C CA . ILE A 1 89 ? -14.909 -24.533 11.832 1.00 95.06 89 ILE A CA 1
ATOM 687 C C . ILE A 1 89 ? -16.342 -24.674 12.371 1.00 95.06 89 ILE A C 1
ATOM 689 O O . ILE A 1 89 ? -17.273 -24.102 11.810 1.00 95.06 89 ILE A O 1
ATOM 693 N N . GLN A 1 90 ? -16.556 -25.386 13.484 1.00 91.94 90 GLN A N 1
ATOM 694 C CA . GLN A 1 90 ? -17.891 -25.497 14.090 1.00 91.94 90 GLN A CA 1
ATOM 695 C C . GLN A 1 90 ? -18.371 -24.181 14.713 1.00 91.94 90 GLN A C 1
ATOM 697 O O . GLN A 1 90 ? -19.571 -24.027 14.933 1.00 91.94 90 GLN A O 1
ATOM 702 N N . MET A 1 91 ? -17.455 -23.249 14.989 1.00 93.00 91 MET A N 1
ATOM 703 C CA . MET A 1 91 ? -17.749 -21.931 15.555 1.00 93.00 91 MET A CA 1
ATOM 704 C C . MET A 1 91 ? -18.112 -20.899 14.476 1.00 93.00 91 MET A C 1
ATOM 706 O O . MET A 1 91 ? -18.695 -19.856 14.789 1.00 93.00 91 MET A O 1
ATOM 710 N N . PHE A 1 92 ? -17.783 -21.176 13.210 1.00 93.31 92 PHE A N 1
ATOM 711 C CA . PHE A 1 92 ? -17.988 -20.247 12.104 1.00 93.31 92 PHE A CA 1
ATOM 712 C C . PHE A 1 92 ? -19.442 -20.212 11.642 1.00 93.31 92 PHE A C 1
ATOM 714 O O . PHE A 1 92 ? -20.124 -21.231 11.523 1.00 93.31 92 PHE A O 1
ATOM 721 N N . SER A 1 93 ? -19.909 -19.003 11.335 1.00 91.38 93 SER A N 1
ATOM 722 C CA . SER A 1 93 ? -21.227 -18.778 10.751 1.00 91.38 93 SER A CA 1
ATOM 723 C C . SER A 1 93 ? -21.118 -18.646 9.237 1.00 91.38 93 SER A C 1
ATOM 725 O O . SER A 1 93 ? -20.284 -17.902 8.723 1.00 91.38 93 SER A O 1
ATOM 727 N N . LYS A 1 94 ? -21.996 -19.345 8.513 1.00 91.56 94 LYS A N 1
ATOM 728 C CA . LYS A 1 94 ? -22.051 -19.293 7.048 1.00 91.56 94 LYS A CA 1
ATOM 729 C C . LYS A 1 94 ? -22.182 -17.851 6.546 1.00 91.56 94 LYS A C 1
ATOM 731 O O . LYS A 1 94 ? -23.109 -17.138 6.925 1.00 91.56 94 LYS A O 1
ATOM 736 N N . GLY A 1 95 ? -21.299 -17.466 5.627 1.00 88.56 95 GLY A N 1
ATOM 737 C CA . GLY A 1 95 ? -21.316 -16.176 4.940 1.00 88.56 95 GLY A CA 1
ATOM 738 C C . GLY A 1 95 ? -20.853 -14.981 5.774 1.00 88.56 95 GLY A C 1
ATOM 739 O O . GLY A 1 95 ? -20.894 -13.870 5.250 1.00 88.56 95 GLY A O 1
ATOM 740 N N . VAL A 1 96 ? -20.423 -15.191 7.024 1.00 92.56 96 VAL A N 1
ATOM 741 C CA . VAL A 1 96 ? -19.775 -14.165 7.850 1.00 92.56 96 VAL A CA 1
ATOM 742 C C . VAL A 1 96 ? -18.266 -14.327 7.678 1.00 92.56 96 VAL A C 1
ATOM 744 O O . VAL A 1 96 ? -17.736 -15.349 8.116 1.00 92.56 96 VAL A O 1
ATOM 747 N N . PRO A 1 97 ? -17.569 -13.387 7.015 1.00 96.06 97 PRO A N 1
ATOM 748 C CA . PRO A 1 97 ? -16.145 -13.533 6.772 1.00 96.06 97 PRO A CA 1
ATOM 749 C C . PRO A 1 97 ? -15.329 -13.600 8.063 1.00 96.06 97 PRO A C 1
ATOM 751 O O . PRO A 1 97 ? -15.676 -12.998 9.080 1.00 96.06 97 PRO A O 1
ATOM 754 N N . VAL A 1 98 ? -14.211 -14.306 7.984 1.00 96.00 98 VAL A N 1
ATOM 755 C CA . VAL A 1 98 ? -13.268 -14.537 9.075 1.00 96.00 98 VAL A CA 1
ATOM 756 C C . VAL A 1 98 ? -11.894 -14.063 8.623 1.00 96.00 98 VAL A C 1
ATOM 758 O O . VAL A 1 98 ? -11.451 -14.435 7.540 1.00 96.00 98 VAL A O 1
ATOM 761 N N . ALA A 1 99 ? -11.226 -13.248 9.433 1.00 95.38 99 ALA A N 1
ATOM 762 C CA . ALA A 1 99 ? -9.840 -12.855 9.229 1.00 95.38 99 ALA A CA 1
ATOM 763 C C . ALA A 1 99 ? -8.913 -13.902 9.856 1.00 95.38 99 ALA A C 1
ATOM 765 O O . ALA A 1 99 ? -9.080 -14.251 11.024 1.00 95.38 99 ALA A O 1
ATOM 766 N N . VAL A 1 100 ? -7.934 -14.373 9.086 1.00 96.12 100 VAL A N 1
ATOM 767 C CA . VAL A 1 100 ? -6.847 -15.257 9.517 1.00 96.12 100 VAL A CA 1
ATOM 768 C C . VAL A 1 100 ? -5.563 -14.439 9.452 1.00 96.12 100 VAL A C 1
ATOM 770 O O . VAL A 1 100 ? -5.072 -14.107 8.372 1.00 96.12 100 VAL A O 1
ATOM 773 N N . ARG A 1 101 ? -5.070 -14.038 10.623 1.00 93.25 101 ARG A N 1
ATOM 774 C CA . ARG A 1 101 ? -4.017 -13.035 10.791 1.00 93.25 101 ARG A CA 1
ATOM 775 C C . ARG A 1 101 ? -2.762 -13.669 11.372 1.00 93.25 101 ARG A C 1
ATOM 777 O O . ARG A 1 101 ? -2.832 -14.490 12.285 1.00 93.25 101 ARG A O 1
ATOM 784 N N . SER A 1 102 ? -1.612 -13.226 10.893 1.00 91.50 102 SER A N 1
ATOM 785 C CA . SER A 1 102 ? -0.327 -13.472 11.546 1.00 91.50 102 SER A CA 1
ATOM 786 C C . SER A 1 102 ? -0.279 -12.842 12.942 1.00 91.50 102 SER A C 1
ATOM 788 O O . SER A 1 102 ? -0.686 -11.697 13.139 1.00 91.50 102 SER A O 1
ATOM 790 N N . SER A 1 103 ? 0.250 -13.587 13.910 1.00 92.69 103 SER A N 1
ATOM 791 C CA . SER A 1 103 ? 0.562 -13.130 15.266 1.00 92.69 103 SER A CA 1
ATOM 792 C C . SER A 1 103 ? 1.980 -13.601 15.588 1.00 92.69 103 SER A C 1
ATOM 794 O O . SER A 1 103 ? 2.177 -14.612 16.258 1.00 92.69 103 SER A O 1
ATOM 796 N N . ALA A 1 104 ? 2.982 -12.926 15.023 1.00 88.94 104 ALA A N 1
ATOM 797 C CA . ALA A 1 104 ? 4.373 -13.345 15.155 1.00 88.94 104 ALA A CA 1
ATOM 798 C C . ALA A 1 104 ? 4.896 -13.167 16.590 1.00 88.94 104 ALA A C 1
ATOM 800 O O . ALA A 1 104 ? 4.359 -12.388 17.382 1.00 88.94 104 ALA A O 1
ATOM 801 N N . CYS A 1 105 ? 5.950 -13.903 16.939 1.00 87.31 105 CYS A N 1
ATOM 802 C CA . CYS A 1 105 ? 6.591 -13.820 18.254 1.00 87.31 105 CYS A CA 1
ATOM 803 C C . CYS A 1 105 ? 7.592 -12.658 18.378 1.00 87.31 105 CYS A C 1
ATOM 805 O O . CYS A 1 105 ? 8.122 -12.441 19.464 1.00 87.31 105 CYS A O 1
ATOM 807 N N . ASP A 1 106 ? 7.836 -11.925 17.291 1.00 75.88 106 ASP A N 1
ATOM 808 C CA . ASP A 1 106 ? 8.876 -10.898 17.151 1.00 75.88 106 ASP A CA 1
ATOM 809 C C . ASP A 1 106 ? 8.362 -9.552 16.595 1.00 75.88 106 ASP A C 1
ATOM 811 O O . ASP A 1 106 ? 9.117 -8.584 16.476 1.00 75.88 106 ASP A O 1
ATOM 815 N N . GLU A 1 107 ? 7.074 -9.460 16.254 1.00 71.12 107 GLU A N 1
ATOM 816 C CA . GLU A 1 107 ? 6.475 -8.276 15.639 1.00 71.12 107 GLU A CA 1
ATOM 817 C C . GLU A 1 107 ? 5.299 -7.744 16.453 1.00 71.12 107 GLU A C 1
ATOM 819 O O . GLU A 1 107 ? 4.377 -8.471 16.823 1.00 71.12 107 GLU A O 1
ATOM 824 N N . ARG A 1 108 ? 5.352 -6.436 16.719 1.00 69.25 108 ARG A N 1
ATOM 825 C CA . ARG A 1 108 ? 4.305 -5.645 17.373 1.00 69.25 108 ARG A CA 1
ATOM 826 C C . ARG A 1 108 ? 3.969 -4.433 16.520 1.00 69.25 108 ARG A C 1
ATOM 828 O O . ARG A 1 108 ? 4.846 -3.870 15.869 1.00 69.25 108 ARG A O 1
ATOM 835 N N . GLY A 1 109 ? 2.712 -3.996 16.598 1.00 60.78 109 GLY A N 1
ATOM 836 C CA . GLY A 1 109 ? 2.186 -2.883 15.801 1.00 60.78 109 GLY A CA 1
ATOM 837 C C . GLY A 1 109 ? 2.017 -3.272 14.330 1.00 60.78 109 GLY A C 1
ATOM 838 O O . GLY A 1 109 ? 2.757 -4.100 13.828 1.00 60.78 109 GLY A O 1
ATOM 839 N N . GLY A 1 110 ? 1.020 -2.724 13.631 1.00 58.34 110 GLY A N 1
ATOM 840 C CA . GLY A 1 110 ? 0.677 -3.116 12.256 1.00 58.34 110 GLY A CA 1
ATOM 841 C C . GLY A 1 110 ? 1.758 -2.753 11.231 1.00 58.34 110 GLY A C 1
ATOM 842 O O . GLY A 1 110 ? 1.611 -1.783 10.495 1.00 58.34 110 GLY A O 1
ATOM 843 N N . THR A 1 111 ? 2.857 -3.512 11.186 1.00 60.03 111 THR A N 1
ATOM 844 C CA . THR A 1 111 ? 4.013 -3.240 10.312 1.00 60.03 111 THR A CA 1
ATOM 845 C C . THR A 1 111 ? 3.798 -3.674 8.862 1.00 60.03 111 THR A C 1
ATOM 847 O O . THR A 1 111 ? 4.578 -3.285 7.995 1.00 60.03 111 THR A O 1
ATOM 850 N N . GLY A 1 112 ? 2.774 -4.495 8.601 1.00 63.00 112 GLY A N 1
ATOM 851 C CA . GLY A 1 112 ? 2.445 -5.018 7.270 1.00 63.00 112 GLY A CA 1
ATOM 852 C C . GLY A 1 112 ? 3.427 -6.069 6.733 1.00 63.00 112 GLY A C 1
ATOM 853 O O . GLY A 1 112 ? 3.387 -6.388 5.551 1.00 63.00 112 GLY A O 1
ATOM 854 N N . ILE A 1 113 ? 4.327 -6.598 7.572 1.00 65.44 113 ILE A N 1
ATOM 855 C CA . ILE A 1 113 ? 5.406 -7.512 7.145 1.00 65.44 113 ILE A CA 1
ATOM 856 C C . ILE A 1 113 ? 4.906 -8.944 6.907 1.00 65.44 113 ILE A C 1
ATOM 858 O O . ILE A 1 113 ? 5.466 -9.671 6.084 1.00 65.44 113 ILE A O 1
ATOM 862 N N . TYR A 1 114 ? 3.864 -9.347 7.632 1.00 77.62 114 TYR A N 1
ATOM 863 C CA . TYR A 1 114 ? 3.303 -10.694 7.605 1.00 77.62 114 TYR A CA 1
ATOM 864 C C . TYR A 1 114 ? 1.876 -10.697 7.053 1.00 77.62 114 TYR A C 1
ATOM 866 O O . TYR A 1 114 ? 1.140 -9.715 7.173 1.00 77.62 114 TYR A O 1
ATOM 874 N N . ASP A 1 115 ? 1.470 -11.830 6.481 1.00 79.62 115 ASP A N 1
ATOM 875 C CA . ASP A 1 115 ? 0.214 -11.925 5.739 1.00 79.62 115 ASP A CA 1
ATOM 876 C C . ASP A 1 115 ? -1.013 -11.893 6.671 1.00 79.62 115 ASP A C 1
ATOM 878 O O . ASP A 1 115 ? -0.982 -12.318 7.834 1.00 79.62 115 ASP A O 1
ATOM 882 N N . THR A 1 116 ? -2.118 -11.389 6.125 1.00 86.31 116 THR A N 1
ATOM 883 C CA . THR A 1 116 ? -3.479 -11.526 6.648 1.00 86.31 116 THR A CA 1
ATOM 884 C C . THR A 1 116 ? -4.388 -11.844 5.473 1.00 86.31 116 THR A C 1
ATOM 886 O O . THR A 1 116 ? -4.324 -11.176 4.443 1.00 86.31 116 THR A O 1
ATOM 889 N N . ASP A 1 117 ? -5.250 -12.840 5.635 1.00 89.75 117 ASP A N 1
ATOM 890 C CA . ASP A 1 117 ? -6.208 -13.248 4.613 1.00 89.75 117 ASP A CA 1
ATOM 891 C C . ASP A 1 117 ? -7.593 -13.482 5.207 1.00 89.75 117 ASP A C 1
ATOM 893 O O . ASP A 1 117 ? -7.788 -13.485 6.424 1.00 89.75 117 ASP A O 1
ATOM 897 N N . PHE A 1 118 ? -8.570 -13.678 4.325 1.00 93.00 118 PHE A N 1
ATOM 898 C CA . PHE A 1 118 ? -9.965 -13.821 4.698 1.00 93.00 118 PHE A CA 1
ATOM 899 C C . PHE A 1 118 ? -10.544 -15.132 4.181 1.00 93.00 118 PHE A C 1
ATOM 901 O O . PHE A 1 118 ? -10.337 -15.518 3.033 1.00 93.00 118 PHE A O 1
ATOM 908 N N . LEU A 1 119 ? -11.324 -15.788 5.033 1.00 94.38 119 LEU A N 1
ATOM 909 C CA . LEU A 1 119 ? -12.169 -16.920 4.683 1.00 94.38 119 LEU A CA 1
ATOM 910 C C . LEU A 1 119 ? -13.624 -16.456 4.669 1.00 94.38 119 LEU A C 1
ATOM 912 O O . LEU A 1 119 ? -14.065 -15.784 5.597 1.00 94.38 119 LEU A O 1
ATOM 916 N N . VAL A 1 120 ? -14.394 -16.854 3.657 1.00 96.06 120 VAL A N 1
ATOM 917 C CA . VAL A 1 120 ? -15.858 -16.712 3.657 1.00 96.06 120 VAL A CA 1
ATOM 918 C C . VAL A 1 120 ? -16.461 -18.106 3.837 1.00 96.06 120 VAL A C 1
ATOM 920 O O . VAL A 1 120 ? -16.535 -18.847 2.858 1.00 96.06 120 VAL A O 1
ATOM 923 N N . PRO A 1 121 ? -16.888 -18.484 5.060 1.00 94.19 121 PRO A N 1
ATOM 924 C CA . PRO A 1 121 ? -17.399 -19.821 5.330 1.00 94.19 121 PRO A CA 1
ATOM 925 C C . PRO A 1 121 ? -18.619 -20.138 4.465 1.00 94.19 121 PRO A C 1
ATOM 927 O O . PRO A 1 121 ? -19.634 -19.431 4.491 1.00 94.19 121 PRO A O 1
ATOM 930 N N . SER A 1 122 ? -18.533 -21.223 3.707 1.00 92.44 122 SER A N 1
ATOM 931 C CA . SER A 1 122 ? -19.614 -21.747 2.872 1.00 92.44 122 SER A CA 1
ATOM 932 C C . SER A 1 122 ? -20.699 -22.447 3.703 1.00 92.44 122 SER A C 1
ATOM 934 O O . SER A 1 122 ? -21.859 -22.544 3.272 1.00 92.44 122 SER A O 1
ATOM 936 N N . GLY A 1 123 ? -20.334 -22.893 4.912 1.00 90.44 123 GLY A N 1
ATOM 937 C CA . GLY A 1 123 ? -21.116 -23.774 5.775 1.00 90.44 123 GLY A CA 1
ATOM 938 C C . GLY A 1 123 ? -20.846 -25.263 5.525 1.00 90.44 123 GLY A C 1
ATOM 939 O O . GLY A 1 123 ? -21.305 -26.088 6.317 1.00 90.44 123 GLY A O 1
ATOM 940 N N . GLU A 1 124 ? -20.104 -25.607 4.468 1.00 93.12 124 GLU A N 1
ATOM 941 C CA . GLU A 1 124 ? -19.629 -26.965 4.199 1.00 93.12 124 GLU A CA 1
ATOM 942 C C . GLU A 1 124 ? -18.312 -27.184 4.949 1.00 93.12 124 GLU A C 1
ATOM 944 O O . GLU A 1 124 ? -17.262 -26.660 4.587 1.00 93.12 124 GLU A O 1
ATOM 949 N N . ARG A 1 125 ? -18.373 -27.944 6.048 1.00 90.62 125 ARG A N 1
ATOM 950 C CA . ARG A 1 125 ? -17.280 -28.009 7.036 1.00 90.62 125 ARG A CA 1
ATOM 951 C C . ARG A 1 125 ? -15.962 -28.553 6.483 1.00 90.62 125 ARG A C 1
ATOM 953 O O . ARG A 1 125 ? -14.908 -28.184 6.990 1.00 90.62 125 ARG A O 1
ATOM 960 N N . GLU A 1 126 ? -16.026 -29.453 5.506 1.00 92.19 126 GLU A N 1
ATOM 961 C CA . GLU A 1 126 ? -14.835 -30.036 4.876 1.00 92.19 126 GLU A CA 1
ATOM 962 C C . GLU A 1 126 ? -14.114 -28.998 4.010 1.00 92.19 126 GLU A C 1
ATOM 964 O O . GLU A 1 126 ? -12.914 -28.791 4.190 1.00 92.19 126 GLU A O 1
ATOM 969 N N . ASP A 1 127 ? -14.856 -28.282 3.161 1.00 92.94 127 ASP A N 1
ATOM 970 C CA . ASP A 1 127 ? -14.318 -27.208 2.322 1.00 92.94 127 ASP A CA 1
ATOM 971 C C . ASP A 1 127 ? -13.791 -26.052 3.181 1.00 92.94 127 ASP A C 1
ATOM 973 O O . ASP A 1 127 ? -12.656 -25.611 3.004 1.00 92.94 127 ASP A O 1
ATOM 977 N N . ASP A 1 128 ? -14.576 -25.599 4.164 1.00 94.81 128 ASP A N 1
ATOM 978 C CA . ASP A 1 128 ? -14.183 -24.502 5.054 1.00 94.81 128 ASP A CA 1
ATOM 979 C C . ASP A 1 128 ? -12.915 -24.860 5.856 1.00 94.81 128 ASP A C 1
ATOM 981 O O . ASP A 1 128 ? -12.028 -24.021 6.024 1.00 94.81 128 ASP A O 1
ATOM 985 N N . GLY A 1 129 ? -12.789 -26.117 6.301 1.00 95.88 129 GLY A N 1
ATOM 986 C CA . GLY A 1 129 ? -11.591 -26.622 6.977 1.00 95.88 129 GLY A CA 1
ATOM 987 C C . GLY A 1 129 ? -10.370 -26.713 6.061 1.00 95.88 129 GLY A C 1
ATOM 988 O O . GLY A 1 129 ? -9.263 -26.354 6.475 1.00 95.88 129 GLY A O 1
ATOM 989 N N . TYR A 1 130 ? -10.560 -27.137 4.809 1.00 94.69 130 TYR A N 1
ATOM 990 C CA . TYR A 1 130 ? -9.504 -27.137 3.798 1.00 94.69 130 TYR A CA 1
ATOM 991 C C . TYR A 1 130 ? -9.005 -25.715 3.511 1.00 94.69 130 TYR A C 1
ATOM 993 O O . TYR A 1 130 ? -7.799 -25.466 3.533 1.00 94.69 130 TYR A O 1
ATOM 1001 N N . PHE A 1 131 ? -9.912 -24.757 3.308 1.00 94.81 131 PHE A N 1
ATOM 1002 C CA . PHE A 1 131 ? -9.524 -23.373 3.047 1.00 94.81 131 PHE A CA 1
ATOM 1003 C C . PHE A 1 131 ? -8.841 -22.723 4.251 1.00 94.81 131 PHE A C 1
ATOM 1005 O O . PHE A 1 131 ? -7.818 -22.067 4.062 1.00 94.81 131 PHE A O 1
ATOM 1012 N N . LEU A 1 132 ? -9.331 -22.949 5.477 1.00 97.00 132 LEU A N 1
ATOM 1013 C CA . LEU A 1 132 ? -8.655 -22.482 6.693 1.00 97.00 132 LEU A CA 1
ATOM 1014 C C . LEU A 1 132 ? -7.211 -23.002 6.758 1.00 97.00 132 LEU A C 1
ATOM 1016 O O . LEU A 1 132 ? -6.280 -22.225 6.949 1.00 97.00 132 LEU A O 1
ATOM 1020 N N . SER A 1 133 ? -7.024 -24.293 6.483 1.00 96.88 133 SER A N 1
ATOM 1021 C CA . SER A 1 133 ? -5.708 -24.939 6.437 1.00 96.88 133 SER A CA 1
ATOM 1022 C C . SER A 1 133 ? -4.773 -24.307 5.399 1.00 96.88 133 SER A C 1
ATOM 1024 O O . SER A 1 133 ? -3.581 -24.127 5.646 1.00 96.88 133 SER A O 1
ATOM 1026 N N . CYS A 1 134 ? -5.294 -23.949 4.222 1.00 94.75 134 CYS A N 1
ATOM 1027 C CA . CYS A 1 134 ? -4.530 -23.225 3.206 1.00 94.75 134 CYS A CA 1
ATOM 1028 C C . CYS A 1 134 ? -4.118 -21.825 3.683 1.00 94.75 134 CYS A C 1
ATOM 1030 O O . CYS A 1 134 ? -2.974 -21.430 3.461 1.00 94.75 134 CYS A O 1
ATOM 1032 N N . LEU A 1 135 ? -5.019 -21.090 4.342 1.00 95.12 135 LEU A N 1
ATOM 1033 C CA . LEU A 1 135 ? -4.734 -19.748 4.858 1.00 95.12 135 LEU A CA 1
ATOM 1034 C C . LEU A 1 135 ? -3.706 -19.769 5.993 1.00 95.12 135 LEU A C 1
ATOM 1036 O O . LEU A 1 135 ? -2.789 -18.955 5.993 1.00 95.12 135 LEU A O 1
ATOM 1040 N N . GLU A 1 136 ? -3.789 -20.728 6.914 1.00 96.69 136 GLU A N 1
ATOM 1041 C CA . GLU A 1 136 ? -2.789 -20.912 7.975 1.00 96.69 136 GLU A CA 1
ATOM 1042 C C . GLU A 1 136 ? -1.399 -21.186 7.397 1.00 96.69 136 GLU A C 1
ATOM 1044 O O . GLU A 1 136 ? -0.423 -20.550 7.794 1.00 96.69 136 GLU A O 1
ATOM 1049 N N . LYS A 1 137 ? -1.303 -22.062 6.389 1.00 95.38 137 LYS A N 1
ATOM 1050 C CA . LYS A 1 137 ? -0.036 -22.316 5.689 1.00 95.38 137 LYS A CA 1
ATOM 1051 C C . LYS A 1 137 ? 0.480 -21.091 4.938 1.00 95.38 137 LYS A C 1
ATOM 1053 O O . LYS A 1 137 ? 1.689 -20.886 4.878 1.00 95.38 137 LYS A O 1
ATOM 1058 N N . LYS A 1 138 ? -0.413 -20.257 4.402 1.00 92.81 138 LYS A N 1
ATOM 1059 C CA . LYS A 1 138 ? -0.052 -18.984 3.769 1.00 92.81 138 LYS A CA 1
ATOM 1060 C C . LYS A 1 138 ? 0.523 -17.995 4.794 1.00 92.81 138 LYS A C 1
ATOM 1062 O O . LYS A 1 138 ? 1.582 -17.417 4.555 1.00 92.81 138 LYS A O 1
ATOM 1067 N N . VAL A 1 139 ? -0.107 -17.886 5.967 1.00 93.75 139 VAL A N 1
ATOM 1068 C CA . VAL A 1 139 ? 0.394 -17.103 7.109 1.00 93.75 139 VAL A CA 1
ATOM 1069 C C . VAL A 1 139 ? 1.765 -17.612 7.558 1.00 93.75 139 VAL A C 1
ATOM 1071 O O . VAL A 1 139 ? 2.699 -16.819 7.666 1.00 93.75 139 VAL A O 1
ATOM 1074 N N . TYR A 1 140 ? 1.936 -18.923 7.728 1.00 94.81 140 TYR A N 1
ATOM 1075 C CA . TYR A 1 140 ? 3.233 -19.543 8.031 1.00 94.81 140 TYR A CA 1
ATOM 1076 C C . TYR A 1 140 ? 4.284 -19.261 6.951 1.00 94.81 140 TYR A C 1
ATOM 1078 O O . TYR A 1 140 ? 5.433 -18.946 7.260 1.00 94.81 140 TYR A O 1
ATOM 1086 N N . GLY A 1 141 ? 3.895 -19.315 5.677 1.00 90.00 141 GLY A N 1
ATOM 1087 C CA . GLY A 1 141 ? 4.765 -19.020 4.541 1.00 90.00 141 GLY A CA 1
ATOM 1088 C C . GLY A 1 141 ? 5.247 -17.569 4.512 1.00 90.00 141 GLY A C 1
ATOM 1089 O O . GLY A 1 141 ? 6.355 -17.304 4.039 1.00 90.00 141 GLY A O 1
ATOM 1090 N N . SER A 1 142 ? 4.470 -16.632 5.067 1.00 87.81 142 SER A N 1
ATOM 1091 C CA . SER A 1 142 ? 4.852 -15.216 5.140 1.00 87.81 142 SER A CA 1
ATOM 1092 C C . SER A 1 142 ? 6.114 -14.968 5.979 1.00 87.81 142 SER A C 1
ATOM 1094 O O . SER A 1 142 ? 6.857 -14.027 5.686 1.00 87.81 142 SER A O 1
ATOM 1096 N N . CYS A 1 143 ? 6.445 -15.872 6.917 1.00 84.56 143 CYS A N 1
ATOM 1097 C CA . CYS A 1 143 ? 7.706 -15.860 7.668 1.00 84.56 143 CYS A CA 1
ATOM 1098 C C . CYS A 1 143 ? 8.943 -15.901 6.768 1.00 84.56 143 CYS A C 1
ATOM 1100 O O . CYS A 1 143 ? 10.002 -15.408 7.155 1.00 84.56 143 CYS A O 1
ATOM 1102 N N . TYR A 1 144 ? 8.822 -16.479 5.576 1.00 81.75 144 TYR A N 1
ATOM 1103 C CA . TYR A 1 144 ? 9.928 -16.700 4.647 1.00 81.75 144 TYR A CA 1
ATOM 1104 C C . TYR A 1 144 ? 9.962 -15.676 3.509 1.00 81.75 144 TYR A C 1
ATOM 1106 O O . TYR A 1 144 ? 10.757 -15.822 2.578 1.00 81.75 144 TYR A O 1
ATOM 1114 N N . SER A 1 145 ? 9.129 -14.632 3.577 1.00 71.81 145 SER A N 1
ATOM 1115 C CA . SER A 1 145 ? 9.180 -13.517 2.632 1.00 71.81 145 SER A CA 1
ATOM 1116 C C . SER A 1 145 ? 10.491 -12.719 2.775 1.00 71.81 145 SER A C 1
ATOM 1118 O O . SER A 1 145 ? 11.066 -12.668 3.868 1.00 71.81 145 SER A O 1
ATOM 1120 N N . PRO A 1 146 ? 10.977 -12.058 1.705 1.00 64.06 146 PRO A N 1
ATOM 1121 C CA . PRO A 1 146 ? 12.148 -11.186 1.797 1.00 64.06 146 PRO A CA 1
ATOM 1122 C C . PRO A 1 146 ? 11.998 -10.089 2.860 1.00 64.06 146 PRO A C 1
ATOM 1124 O O . PRO A 1 146 ? 12.947 -9.819 3.589 1.00 64.06 146 PRO A O 1
ATOM 1127 N N . ALA A 1 147 ? 10.798 -9.512 2.997 1.00 61.56 147 ALA A N 1
ATOM 1128 C CA . ALA A 1 147 ? 10.499 -8.489 3.997 1.00 61.56 147 ALA A CA 1
ATOM 1129 C C . ALA A 1 147 ? 10.615 -9.029 5.432 1.00 61.56 147 ALA A C 1
ATOM 1131 O O . ALA A 1 147 ? 11.240 -8.392 6.278 1.00 61.56 147 ALA A O 1
ATOM 1132 N N . ALA A 1 148 ? 10.082 -10.226 5.694 1.00 66.44 148 ALA A N 1
ATOM 1133 C CA . ALA A 1 148 ? 10.177 -10.868 7.002 1.00 66.44 148 ALA A CA 1
ATOM 1134 C C . ALA A 1 148 ? 11.620 -11.260 7.359 1.00 66.44 148 ALA A C 1
ATOM 1136 O O . ALA A 1 148 ? 12.052 -11.056 8.491 1.00 66.44 148 ALA A O 1
ATOM 1137 N N . LYS A 1 149 ? 12.394 -11.768 6.388 1.00 69.19 149 LYS A N 1
ATOM 1138 C CA . LYS A 1 149 ? 13.824 -12.070 6.582 1.00 69.19 149 LYS A CA 1
ATOM 1139 C C . LYS A 1 149 ? 14.640 -10.803 6.862 1.00 69.19 149 LYS A C 1
ATOM 1141 O O . LYS A 1 149 ? 15.476 -10.809 7.758 1.00 69.19 149 LYS A O 1
ATOM 1146 N N . ALA A 1 150 ? 14.373 -9.717 6.136 1.00 63.59 150 ALA A N 1
ATOM 1147 C CA . ALA A 1 150 ? 15.028 -8.431 6.367 1.00 63.59 150 ALA A CA 1
ATOM 1148 C C . ALA A 1 150 ? 14.687 -7.840 7.744 1.00 63.59 150 ALA A C 1
ATOM 1150 O O . ALA A 1 150 ? 15.543 -7.227 8.370 1.00 63.59 150 ALA A O 1
ATOM 1151 N N . TYR A 1 151 ? 13.454 -8.037 8.219 1.00 64.62 151 TYR A N 1
ATOM 1152 C CA . TYR A 1 151 ? 13.020 -7.556 9.530 1.00 64.62 151 TYR A CA 1
ATOM 1153 C C . TYR A 1 151 ? 13.672 -8.307 10.695 1.00 64.62 151 TYR A C 1
ATOM 1155 O O . TYR A 1 151 ? 14.134 -7.664 11.632 1.00 64.62 151 TYR A O 1
ATOM 1163 N N . ARG A 1 152 ? 13.731 -9.644 10.632 1.00 68.44 152 ARG A N 1
ATOM 1164 C CA . ARG A 1 152 ? 14.343 -10.467 11.691 1.00 68.44 152 ARG A CA 1
ATOM 1165 C C . ARG A 1 152 ? 15.869 -10.380 11.735 1.00 68.44 152 ARG A C 1
ATOM 1167 O O . ARG A 1 152 ? 16.459 -10.553 12.791 1.00 68.44 152 ARG A O 1
ATOM 1174 N N . GLY A 1 153 ? 16.519 -10.133 10.599 1.00 57.34 153 GLY A N 1
ATOM 1175 C CA . GLY A 1 153 ? 17.964 -10.329 10.475 1.00 57.34 153 GLY A CA 1
ATOM 1176 C C . GLY A 1 153 ? 18.333 -11.810 10.301 1.00 57.34 153 GLY A C 1
ATOM 1177 O O . GLY A 1 153 ? 17.473 -12.689 10.268 1.00 57.34 153 GLY A O 1
ATOM 1178 N N . SER A 1 154 ? 19.622 -12.102 10.109 1.00 51.28 154 SER A N 1
ATOM 1179 C CA . SER A 1 154 ? 20.091 -13.426 9.665 1.00 51.28 154 SER A CA 1
ATOM 1180 C C . SER A 1 154 ? 20.162 -14.510 10.748 1.00 51.28 154 SER A C 1
ATOM 1182 O O . SER A 1 154 ? 20.408 -15.661 10.394 1.00 51.28 154 SER A O 1
ATOM 1184 N N . GLU A 1 155 ? 19.993 -14.178 12.033 1.00 50.75 155 GLU A N 1
ATOM 1185 C CA . GLU A 1 155 ? 20.294 -15.099 13.148 1.00 50.75 155 GLU A CA 1
ATOM 1186 C C . GLU A 1 155 ? 19.069 -15.618 13.927 1.00 50.75 155 GLU A C 1
ATOM 1188 O O . GLU A 1 155 ? 19.217 -16.583 14.675 1.00 50.75 155 GLU A O 1
ATOM 1193 N N . ASP A 1 156 ? 17.866 -15.067 13.719 1.00 60.56 156 ASP A N 1
ATOM 1194 C CA . ASP A 1 156 ? 16.676 -15.432 14.507 1.00 60.56 156 ASP A CA 1
ATOM 1195 C C . ASP A 1 156 ? 15.763 -16.458 13.805 1.00 60.56 156 ASP A C 1
ATOM 1197 O O . ASP A 1 156 ? 15.333 -16.282 12.655 1.00 60.56 156 ASP A O 1
ATOM 1201 N N . GLU A 1 157 ? 15.420 -17.536 14.523 1.00 69.12 157 GLU A N 1
ATOM 1202 C CA . GLU A 1 157 ? 14.431 -18.525 14.077 1.00 69.12 157 GLU A CA 1
ATOM 1203 C C . GLU A 1 157 ? 13.008 -17.931 14.100 1.00 69.12 157 GLU A C 1
ATOM 1205 O O . GLU A 1 157 ? 12.635 -17.243 15.054 1.00 69.12 157 GLU A O 1
ATOM 1210 N N . PRO A 1 158 ? 12.178 -18.179 13.068 1.00 78.94 158 PRO A N 1
ATOM 1211 C CA . PRO A 1 158 ? 10.832 -17.622 13.011 1.00 78.94 158 PRO A CA 1
ATOM 1212 C C . PRO A 1 158 ? 9.921 -18.248 14.076 1.00 78.94 158 PRO A C 1
ATOM 1214 O O . PRO A 1 158 ? 9.916 -19.462 14.259 1.00 78.94 158 PRO A O 1
ATOM 1217 N N . GLY A 1 159 ? 9.072 -17.430 14.704 1.00 88.12 159 GLY A N 1
ATOM 1218 C CA . GLY A 1 159 ? 7.973 -17.884 15.562 1.00 88.12 159 GLY A CA 1
ATOM 1219 C C . GLY A 1 159 ? 6.656 -17.236 15.141 1.00 88.12 159 GLY A C 1
ATOM 1220 O O . GLY A 1 159 ? 6.579 -16.011 15.038 1.00 88.12 159 GLY A O 1
ATOM 1221 N N . MET A 1 160 ? 5.619 -18.040 14.886 1.00 92.81 160 MET A N 1
ATOM 1222 C CA . MET A 1 160 ? 4.351 -17.551 14.330 1.00 92.81 160 MET A CA 1
ATOM 1223 C C . MET A 1 160 ? 3.132 -18.195 14.990 1.00 92.81 160 MET A C 1
ATOM 1225 O O . MET A 1 160 ? 2.832 -19.366 14.760 1.00 92.81 160 MET A O 1
ATOM 1229 N N . GLY A 1 161 ? 2.391 -17.407 15.767 1.00 95.69 161 GLY A N 1
ATOM 1230 C CA . GLY A 1 161 ? 1.003 -17.703 16.109 1.00 95.69 161 GLY A CA 1
ATOM 1231 C C . GLY A 1 161 ? 0.044 -17.248 15.004 1.00 95.69 161 GLY A C 1
ATOM 1232 O O . GLY A 1 161 ? 0.402 -16.454 14.132 1.00 95.69 161 GLY A O 1
ATOM 1233 N N . VAL A 1 162 ? -1.199 -17.724 15.051 1.00 96.94 162 VAL A N 1
ATOM 1234 C CA . VAL A 1 162 ? -2.278 -17.289 14.149 1.00 96.94 162 VAL A CA 1
ATOM 1235 C C . VAL A 1 162 ? -3.456 -16.794 14.979 1.00 96.94 162 VAL A C 1
ATOM 1237 O O . VAL A 1 162 ? -3.933 -17.485 15.880 1.00 96.94 162 VAL A O 1
ATOM 1240 N N . LEU A 1 163 ? -3.925 -15.590 14.662 1.00 97.12 163 LEU A N 1
ATOM 1241 C CA . LEU A 1 163 ? -5.117 -14.982 15.235 1.00 97.12 163 LEU A CA 1
ATOM 1242 C C . LEU A 1 163 ? -6.269 -15.096 14.241 1.00 97.12 163 LEU A C 1
ATOM 1244 O O . LEU A 1 163 ? -6.185 -14.595 13.122 1.00 97.12 163 LEU A O 1
ATOM 1248 N N . ILE A 1 164 ? -7.363 -15.719 14.660 1.00 97.81 164 ILE A N 1
ATOM 1249 C CA . ILE A 1 164 ? -8.566 -15.886 13.847 1.00 97.81 164 ILE A CA 1
ATOM 1250 C C . ILE A 1 164 ? -9.703 -15.087 14.490 1.00 97.81 164 ILE A C 1
ATOM 1252 O O . ILE A 1 164 ? -10.097 -15.362 15.623 1.00 97.81 164 ILE A O 1
ATOM 1256 N N . GLN A 1 165 ? -10.251 -14.109 13.773 1.00 96.75 165 GLN A N 1
ATOM 1257 C CA . GLN A 1 165 ? -11.312 -13.217 14.263 1.00 96.75 165 GLN A CA 1
ATOM 1258 C C . GLN A 1 165 ? -12.456 -13.129 13.248 1.00 96.75 165 GLN A C 1
ATOM 1260 O O . GLN A 1 165 ? -12.201 -13.187 12.043 1.00 96.75 165 GLN A O 1
ATOM 1265 N N . PRO A 1 166 ? -13.718 -12.955 13.676 1.00 95.75 166 PRO A N 1
ATOM 1266 C CA . PRO A 1 166 ? -14.763 -12.581 12.734 1.00 95.75 166 PRO A CA 1
ATOM 1267 C C . PRO A 1 166 ? -14.460 -11.190 12.170 1.00 95.75 166 PRO A C 1
ATOM 1269 O O . PRO A 1 166 ? -13.963 -10.313 12.874 1.00 95.75 166 PRO A O 1
ATOM 1272 N N . VAL A 1 167 ? -14.772 -10.963 10.899 1.00 95.88 167 VAL A N 1
ATOM 1273 C CA . VAL A 1 167 ? -14.696 -9.613 10.337 1.00 95.88 167 VAL A CA 1
ATOM 1274 C C . VAL A 1 167 ? -15.895 -8.822 10.849 1.00 95.88 167 VAL A C 1
ATOM 1276 O O . VAL A 1 167 ? -17.041 -9.209 10.624 1.00 95.88 167 VAL A O 1
ATOM 1279 N N . ILE A 1 168 ? -15.636 -7.705 11.526 1.00 96.31 168 ILE A N 1
ATOM 1280 C CA . ILE A 1 168 ? -16.679 -6.759 11.933 1.00 96.31 168 ILE A CA 1
ATOM 1281 C C . ILE A 1 168 ? -17.168 -6.004 10.705 1.00 96.31 168 ILE A C 1
ATOM 1283 O O . ILE A 1 168 ? -16.365 -5.465 9.945 1.00 96.31 168 ILE A O 1
ATOM 1287 N N . GLY A 1 169 ? -18.480 -5.952 10.508 1.00 95.44 169 GLY A N 1
ATOM 1288 C CA . GLY A 1 169 ? -19.059 -5.182 9.423 1.00 95.44 169 GLY A CA 1
ATOM 1289 C C . GLY A 1 169 ? -20.410 -5.683 8.958 1.00 95.44 169 GLY A C 1
ATOM 1290 O O . GLY A 1 169 ? -21.061 -6.513 9.590 1.00 95.44 169 GLY A O 1
ATOM 1291 N N . ASP A 1 170 ? -20.804 -5.163 7.803 1.00 95.50 170 ASP A N 1
ATOM 1292 C CA . ASP A 1 170 ? -22.143 -5.294 7.260 1.00 95.50 170 ASP A CA 1
ATOM 1293 C C . ASP A 1 170 ? -22.111 -5.706 5.791 1.00 95.50 170 ASP A C 1
ATOM 1295 O O . ASP A 1 170 ? -21.117 -5.560 5.071 1.00 95.50 170 ASP A O 1
ATOM 1299 N N . ARG A 1 171 ? -23.252 -6.211 5.315 1.00 94.81 171 ARG A N 1
ATOM 1300 C CA . ARG A 1 171 ? -23.421 -6.615 3.919 1.00 94.81 171 ARG A CA 1
ATOM 1301 C C . ARG A 1 171 ? -23.773 -5.419 3.032 1.00 94.81 171 ARG A C 1
ATOM 1303 O O . ARG A 1 171 ? -24.782 -4.739 3.239 1.00 94.81 171 ARG A O 1
ATOM 1310 N N . TYR A 1 172 ? -23.014 -5.255 1.954 1.00 92.75 172 TYR A N 1
ATOM 1311 C CA . TYR A 1 172 ? -23.208 -4.251 0.910 1.00 92.75 172 TYR A CA 1
ATOM 1312 C C . TYR A 1 172 ? -23.350 -4.932 -0.452 1.00 92.75 172 TYR A C 1
ATOM 1314 O O . TYR A 1 172 ? -22.386 -5.144 -1.183 1.00 92.75 172 TYR A O 1
ATOM 1322 N N . GLY A 1 173 ? -24.576 -5.327 -0.804 1.00 92.31 173 GLY A N 1
ATOM 1323 C CA . GLY A 1 173 ? -24.802 -6.109 -2.022 1.00 92.31 173 GLY A CA 1
ATOM 1324 C C . GLY A 1 173 ? -24.120 -7.477 -1.923 1.00 92.31 173 GLY A C 1
ATOM 1325 O O . GLY A 1 173 ? -24.467 -8.261 -1.038 1.00 92.31 173 GLY A O 1
ATOM 1326 N N . SER A 1 174 ? -23.177 -7.773 -2.824 1.00 94.12 174 SER A N 1
ATOM 1327 C CA . SER A 1 174 ? -22.329 -8.980 -2.794 1.00 94.12 174 SER A CA 1
ATOM 1328 C C . SER A 1 174 ? -21.087 -8.852 -1.911 1.00 94.12 174 SER A C 1
ATOM 1330 O O . SER A 1 174 ? -20.347 -9.824 -1.799 1.00 94.12 174 SER A O 1
ATOM 1332 N N . TYR A 1 175 ? -20.877 -7.698 -1.284 1.00 96.56 175 TYR A N 1
ATOM 1333 C CA . TYR A 1 175 ? -19.691 -7.410 -0.492 1.00 96.56 175 TYR A CA 1
ATOM 1334 C C . TYR A 1 175 ? -19.980 -7.430 1.010 1.00 96.56 175 TYR A C 1
ATOM 1336 O O . TYR A 1 175 ? -21.127 -7.254 1.433 1.00 96.56 175 TYR A O 1
ATOM 1344 N N . PHE A 1 176 ? -18.937 -7.623 1.811 1.00 97.19 176 PHE A N 1
ATOM 1345 C CA . PHE A 1 176 ? -18.966 -7.507 3.266 1.00 97.19 176 PHE A CA 1
ATOM 1346 C C . PHE A 1 176 ? -17.785 -6.671 3.746 1.00 97.19 176 PHE A C 1
ATOM 1348 O O . PHE A 1 176 ? -16.650 -6.924 3.340 1.00 97.19 176 PHE A O 1
ATOM 1355 N N . MET A 1 177 ? -18.048 -5.666 4.579 1.00 96.75 177 MET A N 1
ATOM 1356 C CA . MET A 1 177 ? -17.010 -4.765 5.080 1.00 96.75 177 MET A CA 1
ATOM 1357 C C . MET A 1 177 ? -17.474 -3.981 6.314 1.00 96.75 177 MET A C 1
ATOM 1359 O O . MET A 1 177 ? -18.680 -3.756 6.459 1.00 96.75 177 MET A O 1
ATOM 1363 N N . PRO A 1 178 ? -16.544 -3.503 7.160 1.00 97.62 178 PRO A N 1
ATOM 1364 C CA . PRO A 1 178 ? -16.846 -2.481 8.153 1.00 97.62 178 PRO A CA 1
ATOM 1365 C C . PRO A 1 178 ? -17.453 -1.236 7.500 1.00 97.62 178 PRO A C 1
ATOM 1367 O O . PRO A 1 178 ? -17.087 -0.854 6.385 1.00 97.62 178 PRO A O 1
ATOM 1370 N N . VAL A 1 179 ? -18.344 -0.559 8.218 1.00 97.44 179 VAL A N 1
ATOM 1371 C CA . VAL A 1 179 ? -18.840 0.764 7.813 1.00 97.44 179 VAL A CA 1
ATOM 1372 C C . VAL A 1 179 ? -17.701 1.779 7.864 1.00 97.44 179 VAL A C 1
ATOM 1374 O O . VAL A 1 179 ? -17.524 2.580 6.947 1.00 97.44 179 VAL A O 1
ATOM 1377 N N . LEU A 1 180 ? -16.934 1.723 8.952 1.00 98.00 180 LEU A N 1
ATOM 1378 C CA . LEU A 1 180 ? -15.729 2.499 9.184 1.00 98.00 180 LEU A CA 1
ATOM 1379 C C . LEU A 1 180 ? -14.677 1.592 9.813 1.00 98.00 180 LEU A C 1
ATOM 1381 O O . LEU A 1 180 ? -14.987 0.719 10.622 1.00 98.00 180 LEU A O 1
ATOM 1385 N N . SER A 1 181 ? -13.424 1.827 9.476 1.00 97.75 181 SER A N 1
ATOM 1386 C CA . SER A 1 181 ? -12.286 1.221 10.158 1.00 97.75 181 SER A CA 1
ATOM 1387 C C . SER A 1 181 ? -11.104 2.172 10.103 1.00 97.75 181 SER A C 1
ATOM 1389 O O . SER A 1 181 ? -11.139 3.194 9.403 1.00 97.75 181 SER A O 1
ATOM 1391 N N . GLY A 1 182 ? -10.065 1.880 10.873 1.00 94.88 182 GLY A N 1
ATOM 1392 C CA . GLY A 1 182 ? -8.932 2.777 10.907 1.00 94.88 182 GLY A CA 1
ATOM 1393 C C . GLY A 1 182 ? -7.865 2.433 11.920 1.00 94.88 182 GLY A C 1
ATOM 1394 O O . GLY A 1 182 ? -7.870 1.371 12.540 1.00 94.88 182 GLY A O 1
ATOM 1395 N N . VAL A 1 183 ? -6.966 3.398 12.079 1.00 92.31 183 VAL A N 1
ATOM 1396 C CA . VAL A 1 183 ? -5.869 3.381 13.040 1.00 92.31 183 VAL A CA 1
ATOM 1397 C C . VAL A 1 183 ? -5.914 4.659 13.866 1.00 92.31 183 VAL A C 1
ATOM 1399 O O . VAL A 1 183 ? -6.015 5.753 13.304 1.00 92.31 183 VAL A O 1
ATOM 1402 N N . VAL A 1 184 ? -5.792 4.527 15.185 1.00 91.38 184 VAL A N 1
ATOM 1403 C CA . VAL A 1 184 ? -5.429 5.631 16.081 1.00 91.38 184 VAL A CA 1
ATOM 1404 C C . VAL A 1 184 ? -4.045 5.369 16.659 1.00 91.38 184 VAL A C 1
ATOM 1406 O O . VAL A 1 184 ? -3.724 4.261 17.084 1.00 91.38 184 VAL A O 1
ATOM 1409 N N . THR A 1 185 ? -3.181 6.375 16.587 1.00 86.50 185 THR A N 1
ATOM 1410 C CA . THR A 1 185 ? -1.784 6.271 17.011 1.00 86.50 185 THR A CA 1
ATOM 1411 C C . THR A 1 185 ? -1.201 7.660 17.265 1.00 86.50 185 THR A C 1
ATOM 1413 O O . THR A 1 185 ? -1.825 8.674 16.949 1.00 86.50 185 THR A O 1
ATOM 1416 N N . VAL A 1 186 ? 0.009 7.728 17.805 1.00 76.88 186 VAL A N 1
ATOM 1417 C CA . VAL A 1 186 ? 0.780 8.964 17.917 1.00 76.88 186 VAL A CA 1
ATOM 1418 C C . VAL A 1 186 ? 1.831 8.977 16.817 1.00 76.88 186 VAL A C 1
ATOM 1420 O O . VAL A 1 186 ? 2.569 8.016 16.627 1.00 76.88 186 VAL A O 1
ATOM 1423 N N . VAL A 1 187 ? 1.927 10.086 16.088 1.00 65.38 187 VAL A N 1
ATOM 1424 C CA . VAL A 1 187 ? 3.044 10.312 15.163 1.00 65.38 187 VAL A CA 1
ATOM 1425 C C . VAL A 1 187 ? 3.574 11.713 15.396 1.00 65.38 187 VAL A C 1
ATOM 1427 O O . VAL A 1 187 ? 2.795 12.659 15.477 1.00 65.38 187 VAL A O 1
ATOM 1430 N N . ASN A 1 188 ? 4.895 11.847 15.521 1.00 57.28 188 ASN A N 1
ATOM 1431 C CA . ASN A 1 188 ? 5.570 13.107 15.852 1.00 57.28 188 ASN A CA 1
ATOM 1432 C C . ASN A 1 188 ? 5.007 13.768 17.123 1.00 57.28 188 ASN A C 1
ATOM 1434 O O . ASN A 1 188 ? 4.830 14.983 17.178 1.00 57.28 188 ASN A O 1
ATOM 1438 N N . LYS A 1 189 ? 4.717 12.958 18.153 1.00 64.94 189 LYS A N 1
ATOM 1439 C CA . LYS A 1 189 ? 4.118 13.397 19.429 1.00 64.94 189 LYS A CA 1
ATOM 1440 C C . LYS A 1 189 ? 2.718 14.017 19.290 1.00 64.94 189 LYS A C 1
ATOM 1442 O O . LYS A 1 189 ? 2.275 14.715 20.196 1.00 64.94 189 LYS A O 1
ATOM 1447 N N . GLN A 1 190 ? 2.031 13.779 18.171 1.00 65.44 190 GLN A N 1
ATOM 1448 C CA . GLN A 1 190 ? 0.670 14.250 17.932 1.00 65.44 190 GLN A CA 1
ATOM 1449 C C . GLN A 1 190 ? -0.306 13.076 17.762 1.00 65.44 190 GLN A C 1
ATOM 1451 O O . GLN A 1 190 ? -0.022 12.157 16.977 1.00 65.44 190 GLN A O 1
ATOM 1456 N N . PRO A 1 191 ? -1.480 13.122 18.425 1.00 81.44 191 PRO A N 1
ATOM 1457 C CA . PRO A 1 191 ? -2.629 12.280 18.110 1.00 81.44 191 PRO A CA 1
ATOM 1458 C C . PRO A 1 191 ? -2.861 12.187 16.612 1.00 81.44 191 PRO A C 1
ATOM 1460 O O . PRO A 1 191 ? -2.852 13.199 15.919 1.00 81.44 191 PRO A O 1
ATOM 1463 N N . THR A 1 192 ? -3.046 10.983 16.094 1.00 82.88 192 THR A N 1
ATOM 1464 C CA . THR A 1 192 ? -3.223 10.740 14.665 1.00 82.88 192 THR A CA 1
ATOM 1465 C C . THR A 1 192 ? -4.334 9.732 14.457 1.00 82.88 192 THR A C 1
ATOM 1467 O O . THR A 1 192 ? -4.240 8.598 14.918 1.00 82.88 192 THR A O 1
ATOM 1470 N N . LEU A 1 193 ? -5.347 10.133 13.693 1.00 90.25 193 LEU A N 1
ATOM 1471 C CA . LEU A 1 193 ? -6.388 9.249 13.192 1.00 90.25 193 LEU A CA 1
ATOM 1472 C C . LEU A 1 193 ? -6.176 9.018 11.697 1.00 90.25 193 LEU A C 1
ATOM 1474 O O . LEU A 1 193 ? -6.051 9.971 10.925 1.00 90.25 193 LEU A O 1
ATOM 1478 N N . ARG A 1 194 ? -6.216 7.751 11.291 1.00 90.44 194 ARG A N 1
ATOM 1479 C CA . ARG A 1 194 ? -6.382 7.328 9.900 1.00 90.44 194 ARG A CA 1
ATOM 1480 C C . ARG A 1 194 ? -7.713 6.603 9.781 1.00 90.44 194 ARG A C 1
ATOM 1482 O O . ARG A 1 194 ? -7.906 5.595 10.450 1.00 90.44 194 ARG A O 1
ATOM 1489 N N . LEU A 1 195 ? -8.624 7.112 8.960 1.00 94.62 195 LEU A N 1
ATOM 1490 C CA . LEU A 1 195 ? -9.992 6.606 8.842 1.00 94.62 195 LEU A CA 1
ATOM 1491 C C . LEU A 1 195 ? -10.320 6.252 7.390 1.00 94.62 195 LEU A C 1
ATOM 1493 O O . LEU A 1 195 ? -10.049 7.034 6.476 1.00 94.62 195 LEU A O 1
ATOM 1497 N N . VAL A 1 196 ? -10.954 5.101 7.188 1.00 95.19 196 VAL A N 1
ATOM 1498 C CA . VAL A 1 196 ? -11.428 4.622 5.883 1.00 95.19 196 VAL A CA 1
ATOM 1499 C C . VAL A 1 196 ? -12.877 4.137 5.971 1.00 95.19 196 VAL A C 1
ATOM 1501 O O . VAL A 1 196 ? -13.395 3.859 7.053 1.00 95.19 196 VAL A O 1
ATOM 1504 N N . ILE A 1 197 ? -13.529 4.031 4.811 1.00 96.75 197 ILE A N 1
ATOM 1505 C CA . ILE A 1 197 ? -14.757 3.245 4.634 1.00 96.75 197 ILE A CA 1
ATOM 1506 C C . ILE A 1 197 ? -14.327 1.869 4.121 1.00 96.75 197 ILE A C 1
ATOM 1508 O O . ILE A 1 197 ? -13.551 1.793 3.167 1.00 96.75 197 ILE A O 1
ATOM 1512 N N . GLY A 1 198 ? -14.837 0.799 4.730 1.00 96.31 198 GLY A N 1
ATOM 1513 C CA . GLY A 1 198 ? -14.460 -0.574 4.399 1.00 96.31 198 GLY A CA 1
ATOM 1514 C C . GLY A 1 198 ? -13.392 -1.159 5.331 1.00 96.31 198 GLY A C 1
ATOM 1515 O O . GLY A 1 198 ? -13.317 -0.785 6.501 1.00 96.31 198 GLY A O 1
ATOM 1516 N N . LEU A 1 199 ? -12.597 -2.112 4.837 1.00 94.12 199 LEU A N 1
ATOM 1517 C CA . LEU A 1 199 ? -11.518 -2.784 5.579 1.00 94.12 199 LEU A CA 1
ATOM 1518 C C . LEU A 1 199 ? -10.365 -1.830 5.943 1.00 94.12 199 LEU A C 1
ATOM 1520 O O . LEU A 1 199 ? -10.033 -0.921 5.186 1.00 94.12 199 LEU A O 1
ATOM 1524 N N . GLY A 1 200 ? -9.734 -2.072 7.098 1.00 86.88 200 GLY A N 1
ATOM 1525 C CA . GLY A 1 200 ? -8.729 -1.178 7.696 1.00 86.88 200 GLY A CA 1
ATOM 1526 C C . GLY A 1 200 ? -7.324 -1.271 7.100 1.00 86.88 200 GLY A C 1
ATOM 1527 O O . GLY A 1 200 ? -6.456 -0.488 7.474 1.00 86.88 200 GLY A O 1
ATOM 1528 N N . THR A 1 201 ? -7.098 -2.183 6.158 1.00 79.56 201 THR A N 1
ATOM 1529 C CA . THR A 1 201 ? -5.825 -2.415 5.454 1.00 79.56 201 THR A CA 1
ATOM 1530 C C . THR A 1 201 ? -5.246 -1.122 4.873 1.00 79.56 201 THR A C 1
ATOM 1532 O O . THR A 1 201 ? -4.123 -0.744 5.202 1.00 79.56 201 THR A O 1
ATOM 1535 N N . LYS A 1 202 ? -6.060 -0.332 4.160 1.00 75.19 202 LYS A N 1
ATOM 1536 C CA . LYS A 1 202 ? -5.670 1.004 3.665 1.00 75.19 202 LYS A CA 1
ATOM 1537 C C . LYS A 1 202 ? -5.275 2.004 4.756 1.00 75.19 202 LYS A C 1
ATOM 1539 O O . LYS A 1 202 ? -4.427 2.865 4.527 1.00 75.19 202 LYS A O 1
ATOM 1544 N N . ALA A 1 203 ? -5.872 1.918 5.945 1.00 77.50 203 ALA A N 1
ATOM 1545 C CA . ALA A 1 203 ? -5.532 2.810 7.052 1.00 77.50 203 ALA A CA 1
ATOM 1546 C C . ALA A 1 203 ? -4.173 2.460 7.680 1.00 77.50 203 ALA A C 1
ATOM 1548 O O . ALA A 1 203 ? -3.432 3.366 8.074 1.00 77.50 203 ALA A O 1
ATOM 1549 N N . VAL A 1 204 ? -3.827 1.170 7.731 1.00 68.38 204 VAL A N 1
ATOM 1550 C CA . VAL A 1 204 ? -2.503 0.698 8.167 1.00 68.38 204 VAL A CA 1
ATOM 1551 C C . VAL A 1 204 ? -1.427 1.206 7.205 1.00 68.38 204 VAL A C 1
ATOM 1553 O O . VAL A 1 204 ? -0.484 1.870 7.645 1.00 68.38 204 VAL A O 1
ATOM 1556 N N . ASP A 1 205 ? -1.648 1.035 5.900 1.00 61.62 205 ASP A N 1
ATOM 1557 C CA . ASP A 1 205 ? -0.722 1.481 4.849 1.00 61.62 205 ASP A CA 1
ATOM 1558 C C . ASP A 1 205 ? -0.647 3.015 4.715 1.00 61.62 205 ASP A C 1
ATOM 1560 O O . ASP A 1 205 ? 0.339 3.557 4.217 1.00 61.62 205 ASP A O 1
ATOM 1564 N N . GLY A 1 206 ? -1.688 3.731 5.159 1.00 56.06 206 GLY A N 1
ATOM 1565 C CA . GLY A 1 206 ? -1.815 5.191 5.046 1.00 56.06 206 GLY A CA 1
ATOM 1566 C C . GLY A 1 206 ? -2.334 5.679 3.689 1.00 56.06 206 GLY A C 1
ATOM 1567 O O . GLY A 1 206 ? -2.545 6.879 3.499 1.00 56.06 206 GLY A O 1
ATOM 1568 N N . ASN A 1 207 ? -2.598 4.767 2.753 1.00 57.72 207 ASN A N 1
ATOM 1569 C CA . ASN A 1 207 ? -3.004 5.102 1.396 1.00 57.72 207 ASN A CA 1
ATOM 1570 C C . ASN A 1 207 ? -4.524 5.275 1.273 1.00 57.72 207 ASN A C 1
ATOM 1572 O O . ASN A 1 207 ? -5.293 4.460 1.770 1.00 57.72 207 ASN A O 1
ATOM 1576 N N . GLU A 1 208 ? -4.967 6.316 0.564 1.00 70.00 208 GLU A N 1
ATOM 1577 C CA . GLU A 1 208 ? -6.396 6.614 0.344 1.00 70.00 208 GLU A CA 1
ATOM 1578 C C . GLU A 1 208 ? -7.238 6.710 1.638 1.00 70.00 208 GLU A C 1
ATOM 1580 O O . GLU A 1 208 ? -8.455 6.547 1.596 1.00 70.00 208 GLU A O 1
ATOM 1585 N N . ALA A 1 209 ? -6.610 7.010 2.780 1.00 79.12 209 ALA A N 1
ATOM 1586 C CA . ALA A 1 209 ? -7.274 7.213 4.063 1.00 79.12 209 ALA A CA 1
ATOM 1587 C C . ALA A 1 209 ? -7.471 8.703 4.379 1.00 79.12 209 ALA A C 1
ATOM 1589 O O . ALA A 1 209 ? -6.703 9.571 3.958 1.00 79.12 209 ALA A O 1
ATOM 1590 N N . VAL A 1 210 ? -8.490 9.013 5.178 1.00 83.56 210 VAL A N 1
ATOM 1591 C CA . VAL A 1 210 ? -8.603 10.317 5.837 1.00 83.56 210 VAL A CA 1
ATOM 1592 C C . VAL A 1 210 ? -7.572 10.358 6.954 1.00 83.56 210 VAL A C 1
ATOM 1594 O O . VAL A 1 210 ? -7.674 9.576 7.893 1.00 83.56 210 VAL A O 1
ATOM 1597 N N . VAL A 1 211 ? -6.613 11.278 6.876 1.00 83.00 211 VAL A N 1
ATOM 1598 C CA . VAL A 1 211 ? -5.607 11.486 7.925 1.00 83.00 211 VAL A CA 1
ATOM 1599 C C . VAL A 1 211 ? -5.875 12.813 8.623 1.00 83.00 211 VAL A C 1
ATOM 1601 O O . VAL A 1 211 ? -5.915 13.853 7.964 1.00 83.00 211 VAL A O 1
ATOM 1604 N N . LEU A 1 212 ? -6.064 12.769 9.942 1.00 80.31 212 LEU A N 1
ATOM 1605 C CA . LEU A 1 212 ? -6.256 13.937 10.808 1.00 80.31 212 LEU A CA 1
ATOM 1606 C C . LEU A 1 212 ? -5.299 13.857 11.997 1.00 80.31 212 LEU A C 1
ATOM 1608 O O . LEU A 1 212 ? -5.029 12.763 12.498 1.00 80.31 212 LEU A O 1
ATOM 1612 N N . GLN A 1 213 ? -4.788 15.005 12.443 1.00 82.00 213 GLN A N 1
ATOM 1613 C CA . GLN A 1 213 ? -3.800 15.073 13.521 1.00 82.00 213 GLN A CA 1
ATOM 1614 C C . GLN A 1 213 ? -4.140 16.133 14.562 1.00 82.00 213 GLN A C 1
ATOM 1616 O O . GLN A 1 213 ? -4.624 17.203 14.202 1.00 82.00 213 GLN A O 1
ATOM 1621 N N . GLY A 1 214 ? -3.832 15.856 15.830 1.00 80.81 214 GLY A N 1
ATOM 1622 C CA . GLY A 1 214 ? -3.990 16.801 16.937 1.00 80.81 214 GLY A CA 1
ATOM 1623 C C . GLY A 1 214 ? -5.361 17.481 16.921 1.00 80.81 214 GLY A C 1
ATOM 1624 O O . GLY A 1 214 ? -6.395 16.817 16.820 1.00 80.81 214 GLY A O 1
ATOM 1625 N N . ASP A 1 215 ? -5.356 18.811 16.933 1.00 81.31 215 ASP A N 1
ATOM 1626 C CA . ASP A 1 215 ? -6.564 19.644 16.954 1.00 81.31 215 ASP A CA 1
ATOM 1627 C C . ASP A 1 215 ? -7.403 19.573 15.660 1.00 81.31 215 ASP A C 1
ATOM 1629 O O . ASP A 1 215 ? -8.534 20.059 15.622 1.00 81.31 215 ASP A O 1
ATOM 1633 N N . GLU A 1 216 ? -6.899 18.957 14.582 1.00 83.44 216 GLU A N 1
ATOM 1634 C CA . GLU A 1 216 ? -7.681 18.749 13.358 1.00 83.44 216 GLU A CA 1
ATOM 1635 C C . GLU A 1 216 ? -8.718 17.632 13.492 1.00 83.44 216 GLU A C 1
ATOM 1637 O O . GLU A 1 216 ? -9.632 17.550 12.658 1.00 83.44 216 GLU A O 1
ATOM 1642 N N . ILE A 1 217 ? -8.589 16.775 14.508 1.00 86.81 217 ILE A N 1
ATOM 1643 C CA . ILE A 1 217 ? -9.497 15.662 14.784 1.00 86.81 217 ILE A CA 1
ATOM 1644 C C . ILE A 1 217 ? -10.817 16.227 15.326 1.00 86.81 217 ILE A C 1
ATOM 1646 O O . ILE A 1 217 ? -11.092 16.265 16.519 1.00 86.81 217 ILE A O 1
ATOM 1650 N N . THR A 1 218 ? -11.647 16.710 14.405 1.00 90.19 218 THR A N 1
ATOM 1651 C CA . THR A 1 218 ? -12.944 17.323 14.694 1.00 90.19 218 THR A CA 1
ATOM 1652 C C . THR A 1 218 ? -14.029 16.696 13.834 1.00 90.19 218 THR A C 1
ATOM 1654 O O . THR A 1 218 ? -13.786 16.290 12.695 1.00 90.19 218 THR A O 1
ATOM 1657 N N . MET A 1 219 ? -15.269 16.698 14.326 1.00 92.25 219 MET A N 1
ATOM 1658 C CA . MET A 1 219 ? -16.422 16.189 13.575 1.00 92.25 219 MET A CA 1
ATOM 1659 C C . MET A 1 219 ? -16.593 16.837 12.196 1.00 92.25 219 MET A C 1
ATOM 1661 O O . MET A 1 219 ? -16.968 16.170 11.232 1.00 92.25 219 MET A O 1
ATOM 1665 N N . VAL A 1 220 ? -16.281 18.128 12.065 1.00 88.88 220 VAL A N 1
ATOM 1666 C CA . VAL A 1 220 ? -16.344 18.831 10.775 1.00 88.88 220 VAL A CA 1
ATOM 1667 C C . VAL A 1 220 ? -15.317 18.265 9.792 1.00 88.88 220 VAL A C 1
ATOM 1669 O O . VAL A 1 220 ? -15.645 18.029 8.627 1.00 88.88 220 VAL A O 1
ATOM 1672 N N . ASN A 1 221 ? -14.086 18.031 10.249 1.00 86.00 221 ASN A N 1
ATOM 1673 C CA . ASN A 1 221 ? -13.017 17.505 9.405 1.00 86.00 221 ASN A CA 1
ATOM 1674 C C . ASN A 1 221 ? -13.198 16.018 9.092 1.00 86.00 221 ASN A C 1
ATOM 1676 O O . ASN A 1 221 ? -12.930 15.619 7.961 1.00 86.00 221 ASN A O 1
ATOM 1680 N N . LEU A 1 222 ? -13.742 15.229 10.023 1.00 91.50 222 LEU A N 1
ATOM 1681 C CA . LEU A 1 222 ? -14.147 13.842 9.777 1.00 91.50 222 LEU A CA 1
ATOM 1682 C C . LEU A 1 222 ? -15.161 13.760 8.633 1.00 91.50 222 LEU A C 1
ATOM 1684 O O . LEU A 1 222 ? -14.937 13.047 7.656 1.00 91.50 222 LEU A O 1
ATOM 1688 N N . LYS A 1 223 ? -16.230 14.566 8.693 1.00 92.88 223 LYS A N 1
ATOM 1689 C CA . LYS A 1 223 ? -17.252 14.620 7.635 1.00 92.88 223 LYS A CA 1
ATOM 1690 C C . LYS A 1 223 ? -16.674 15.041 6.285 1.00 92.88 223 LYS A C 1
ATOM 1692 O O . LYS A 1 223 ? -16.962 14.410 5.271 1.00 92.88 223 LYS A O 1
ATOM 1697 N N . LYS A 1 224 ? -15.830 16.079 6.259 1.00 83.81 224 LYS A N 1
ATOM 1698 C CA . LYS A 1 224 ? -15.130 16.503 5.033 1.00 83.81 224 LYS A CA 1
ATOM 1699 C C . LYS A 1 224 ? -14.222 15.401 4.487 1.00 83.81 224 LYS A C 1
ATOM 1701 O O . LYS A 1 224 ? -14.200 15.178 3.282 1.00 83.81 224 LYS A O 1
ATOM 1706 N N . GLY A 1 225 ? -13.503 14.706 5.364 1.00 84.12 225 GLY A N 1
ATOM 1707 C CA . GLY A 1 225 ? -12.656 13.576 5.007 1.00 84.12 225 GLY A CA 1
ATOM 1708 C C . GLY A 1 225 ? -13.452 12.462 4.337 1.00 84.12 225 GLY A C 1
ATOM 1709 O O . GLY A 1 225 ? -13.089 12.031 3.243 1.00 84.12 225 GLY A O 1
ATOM 1710 N N . LEU A 1 226 ? -14.583 12.063 4.930 1.00 87.56 226 LEU A N 1
ATOM 1711 C CA . LEU A 1 226 ? -15.450 11.032 4.357 1.00 87.56 226 LEU A CA 1
ATOM 1712 C C . LEU A 1 226 ? -15.947 11.381 2.954 1.00 87.56 226 LEU A C 1
ATOM 1714 O O . LEU A 1 226 ? -16.140 10.466 2.164 1.00 87.56 226 LEU A O 1
ATOM 1718 N N . LEU A 1 227 ? -16.144 12.661 2.616 1.00 83.44 227 LEU A N 1
ATOM 1719 C CA . LEU A 1 227 ? -16.529 13.091 1.263 1.00 83.44 227 LEU A CA 1
ATOM 1720 C C . LEU A 1 227 ? -15.402 12.927 0.232 1.00 83.44 227 LEU A C 1
ATOM 1722 O O . LEU A 1 227 ? -15.684 12.773 -0.955 1.00 83.44 227 LEU A O 1
ATOM 1726 N N . ASN A 1 228 ? -14.144 12.924 0.673 1.00 81.94 228 ASN A N 1
ATOM 1727 C CA . ASN A 1 228 ? -12.977 12.834 -0.206 1.00 81.94 228 ASN A CA 1
ATOM 1728 C C . ASN A 1 228 ? -12.550 11.390 -0.505 1.00 81.94 228 ASN A C 1
ATOM 1730 O O . ASN A 1 228 ? -11.841 11.160 -1.484 1.00 81.94 228 ASN A O 1
ATOM 1734 N N . LEU A 1 229 ? -12.989 10.416 0.297 1.00 83.50 229 LEU A N 1
ATOM 1735 C CA . LEU A 1 229 ? -12.722 9.000 0.041 1.00 83.50 229 LEU A CA 1
ATOM 1736 C C . LEU A 1 229 ? -13.394 8.562 -1.264 1.00 83.50 229 LEU A C 1
ATOM 1738 O O . LEU A 1 229 ? -14.583 8.812 -1.453 1.00 83.50 229 LEU A O 1
ATOM 1742 N N . LYS A 1 230 ? -12.665 7.916 -2.176 1.00 86.88 230 LYS A N 1
ATOM 1743 C CA . LYS A 1 230 ? -13.204 7.488 -3.485 1.00 86.88 230 LYS A CA 1
ATOM 1744 C C . LYS A 1 230 ? -13.534 6.000 -3.537 1.00 86.88 230 LYS A C 1
ATOM 1746 O O . LYS A 1 230 ? -14.475 5.605 -4.224 1.00 86.88 230 LYS A O 1
ATOM 1751 N N . THR A 1 231 ? -12.772 5.193 -2.815 1.00 91.56 231 THR A N 1
ATOM 1752 C CA . THR A 1 231 ? -12.810 3.734 -2.865 1.00 91.56 231 THR A CA 1
ATOM 1753 C C . THR A 1 231 ? -12.829 3.153 -1.454 1.00 91.56 231 THR A C 1
ATOM 1755 O O . THR A 1 231 ? -12.301 3.753 -0.520 1.00 91.56 231 THR A O 1
ATOM 1758 N N . ALA A 1 232 ? -13.442 1.984 -1.309 1.00 93.88 232 ALA A N 1
ATOM 1759 C CA . ALA A 1 232 ? -13.494 1.196 -0.085 1.00 93.88 232 ALA A CA 1
ATOM 1760 C C . ALA A 1 232 ? -12.973 -0.210 -0.380 1.00 93.88 232 ALA A C 1
ATOM 1762 O O . ALA A 1 232 ? -13.198 -0.728 -1.472 1.00 93.88 232 ALA A O 1
ATOM 1763 N N . GLU A 1 233 ? -12.288 -0.829 0.577 1.00 94.19 233 GLU A N 1
ATOM 1764 C CA . GLU A 1 233 ? -11.936 -2.247 0.475 1.00 94.19 233 GLU A CA 1
ATOM 1765 C C . GLU A 1 233 ? -13.008 -3.103 1.128 1.00 94.19 233 GLU A C 1
ATOM 1767 O O . GLU A 1 233 ? -13.452 -2.827 2.243 1.00 94.19 233 GLU A O 1
ATOM 1772 N N . ALA A 1 234 ? -13.435 -4.142 0.420 1.00 96.12 234 ALA A N 1
ATOM 1773 C CA . ALA A 1 234 ? -14.499 -5.019 0.865 1.00 96.12 234 ALA A CA 1
ATOM 1774 C C . ALA A 1 234 ? -14.236 -6.463 0.453 1.00 96.12 234 ALA A C 1
ATOM 1776 O O . ALA A 1 234 ? -13.564 -6.725 -0.540 1.00 96.12 234 ALA A O 1
ATOM 1777 N N . ILE A 1 235 ? -14.807 -7.408 1.191 1.00 96.62 235 ILE A N 1
ATOM 1778 C CA . ILE A 1 235 ? -14.706 -8.832 0.877 1.00 96.62 235 ILE A CA 1
ATOM 1779 C C . ILE A 1 235 ? -15.825 -9.187 -0.101 1.00 96.62 235 ILE A C 1
ATOM 1781 O O . ILE A 1 235 ? -17.003 -9.076 0.249 1.00 96.62 235 ILE A O 1
ATOM 1785 N N . ASP A 1 236 ? -15.486 -9.626 -1.313 1.00 95.06 236 ASP A N 1
ATOM 1786 C CA . ASP A 1 236 ? -16.451 -10.229 -2.235 1.00 95.06 236 ASP A CA 1
ATOM 1787 C C . ASP A 1 236 ? -16.879 -11.590 -1.673 1.00 95.06 236 ASP A C 1
ATOM 1789 O O . ASP A 1 236 ? -16.101 -12.543 -1.620 1.00 95.06 236 ASP A O 1
ATOM 1793 N N . LEU A 1 237 ? -18.144 -11.703 -1.269 1.00 93.62 237 LEU A N 1
ATOM 1794 C CA . LEU A 1 237 ? -18.680 -12.903 -0.625 1.00 93.62 237 LEU A CA 1
ATOM 1795 C C . LEU A 1 237 ? -18.814 -14.110 -1.560 1.00 93.62 237 LEU A C 1
ATOM 1797 O O . LEU A 1 237 ? -19.080 -15.212 -1.088 1.00 93.62 237 LEU A O 1
ATOM 1801 N N . LYS A 1 238 ? -18.700 -13.918 -2.877 1.00 88.88 238 LYS A N 1
ATOM 1802 C CA . LYS A 1 238 ? -18.698 -15.008 -3.859 1.00 88.88 238 LYS A CA 1
ATOM 1803 C C . LYS A 1 238 ? -17.286 -15.498 -4.142 1.00 88.88 238 LYS A C 1
ATOM 1805 O O . LYS A 1 238 ? -17.102 -16.698 -4.314 1.00 88.88 238 LYS A O 1
ATOM 1810 N N . LYS A 1 239 ? -16.322 -14.579 -4.240 1.00 86.19 239 LYS A N 1
ATOM 1811 C CA . LYS A 1 239 ? -14.923 -14.912 -4.552 1.00 86.19 239 LYS A CA 1
ATOM 1812 C C . LYS A 1 239 ? -14.092 -15.233 -3.312 1.00 86.19 239 LYS A C 1
ATOM 1814 O O . LYS A 1 239 ? -13.063 -15.882 -3.442 1.00 86.19 239 LYS A O 1
ATOM 1819 N N . GLY A 1 240 ? -14.516 -14.767 -2.137 1.00 84.06 240 GLY A N 1
ATOM 1820 C CA . GLY A 1 240 ? -13.741 -14.864 -0.901 1.00 84.06 240 GLY A CA 1
ATOM 1821 C C . GLY A 1 240 ? -12.466 -14.019 -0.926 1.00 84.06 240 GLY A C 1
ATOM 1822 O O . GLY A 1 240 ? -11.486 -14.384 -0.293 1.00 84.06 240 GLY A O 1
ATOM 1823 N N . GLN A 1 241 ? -12.450 -12.927 -1.693 1.00 87.12 241 GLN A N 1
ATOM 1824 C CA . GLN A 1 241 ? -11.270 -12.084 -1.905 1.00 87.12 241 GLN A CA 1
ATOM 1825 C C . GLN A 1 241 ? -11.582 -10.624 -1.590 1.00 87.12 241 GLN A C 1
ATOM 1827 O O . GLN A 1 241 ? -12.729 -10.190 -1.704 1.00 87.12 241 GLN A O 1
ATOM 1832 N N . VAL A 1 242 ? -10.552 -9.871 -1.206 1.00 89.94 242 VAL A N 1
ATOM 1833 C CA . VAL A 1 242 ? -10.651 -8.422 -1.018 1.00 89.94 242 VAL A CA 1
ATOM 1834 C C . VAL A 1 242 ? -10.670 -7.730 -2.379 1.00 89.94 242 VAL A C 1
ATOM 1836 O O . VAL A 1 242 ? -9.833 -8.005 -3.236 1.00 89.94 242 VAL A O 1
ATOM 1839 N N . GLU A 1 243 ? -11.613 -6.812 -2.565 1.00 90.69 243 GLU A N 1
ATOM 1840 C CA . GLU A 1 243 ? -11.729 -5.960 -3.743 1.00 90.69 243 GLU A CA 1
ATOM 1841 C C . GLU A 1 243 ? -11.824 -4.485 -3.341 1.00 90.69 243 GLU A C 1
ATOM 1843 O O . GLU A 1 243 ? -12.441 -4.131 -2.335 1.00 90.69 243 GLU A O 1
ATOM 1848 N N . SER A 1 244 ? -11.247 -3.612 -4.170 1.00 90.69 244 SER A N 1
ATOM 1849 C CA . SER A 1 244 ? -11.427 -2.163 -4.069 1.00 90.69 244 SER A CA 1
ATOM 1850 C C . SER A 1 244 ? -12.660 -1.755 -4.879 1.00 90.69 244 SER A C 1
ATOM 1852 O O . SER A 1 244 ? -12.678 -1.884 -6.105 1.00 90.69 244 SER A O 1
ATOM 1854 N N . ILE A 1 245 ? -13.696 -1.266 -4.200 1.00 93.56 245 ILE A N 1
ATOM 1855 C CA . ILE A 1 245 ? -14.974 -0.848 -4.791 1.00 93.56 245 ILE A CA 1
ATOM 1856 C C . ILE A 1 245 ? -15.153 0.669 -4.688 1.00 93.56 245 ILE A C 1
ATOM 1858 O O . ILE A 1 245 ? -14.638 1.307 -3.773 1.00 93.56 245 ILE A O 1
ATOM 1862 N N . SER A 1 246 ? -15.889 1.282 -5.618 1.00 93.69 246 SER A N 1
ATOM 1863 C CA . SER A 1 246 ? -16.195 2.718 -5.547 1.00 93.69 246 SER A CA 1
ATOM 1864 C C . SER A 1 246 ? -17.179 3.031 -4.417 1.00 93.69 246 SER A C 1
ATOM 1866 O O . SER A 1 246 ? -18.181 2.338 -4.250 1.00 93.69 246 SER A O 1
ATOM 1868 N N . ILE A 1 247 ? -16.923 4.111 -3.675 1.00 94.88 247 ILE A N 1
ATOM 1869 C CA . ILE A 1 247 ? -17.803 4.576 -2.597 1.00 94.88 247 ILE A CA 1
ATOM 1870 C C . ILE A 1 247 ? -18.987 5.344 -3.188 1.00 94.88 247 ILE A C 1
ATOM 1872 O O . ILE A 1 247 ? -18.815 6.427 -3.759 1.00 94.88 247 ILE A O 1
ATOM 1876 N N . ASP A 1 248 ? -20.193 4.818 -2.977 1.00 94.06 248 ASP A N 1
ATOM 1877 C CA . ASP A 1 248 ? -21.448 5.481 -3.332 1.00 94.06 248 ASP A CA 1
ATOM 1878 C C . ASP A 1 248 ? -22.021 6.343 -2.185 1.00 94.06 248 ASP A C 1
ATOM 1880 O O . ASP A 1 248 ? -21.571 6.312 -1.034 1.00 94.06 248 ASP A O 1
ATOM 1884 N N . ASP A 1 249 ? -23.062 7.122 -2.486 1.00 93.88 249 ASP A N 1
ATOM 1885 C CA . ASP A 1 249 ? -23.709 7.993 -1.499 1.00 93.88 249 ASP A CA 1
ATOM 1886 C C . ASP A 1 249 ? -24.373 7.227 -0.345 1.00 93.88 249 ASP A C 1
ATOM 1888 O O . ASP A 1 249 ? -24.571 7.778 0.741 1.00 93.88 249 ASP A O 1
ATOM 1892 N N . LYS A 1 250 ? -24.778 5.970 -0.563 1.00 94.44 250 LYS A N 1
ATOM 1893 C CA . LYS A 1 250 ? -25.412 5.154 0.477 1.00 94.44 250 LYS A CA 1
ATOM 1894 C C . LYS A 1 250 ? -24.372 4.721 1.507 1.00 94.44 250 LYS A C 1
ATOM 1896 O O . LYS A 1 250 ? -24.648 4.841 2.699 1.00 94.44 250 LYS A O 1
ATOM 1901 N N . MET A 1 251 ? -23.196 4.285 1.058 1.00 96.31 251 MET A N 1
ATOM 1902 C CA . MET A 1 251 ? -22.049 3.983 1.913 1.00 96.31 251 MET A CA 1
ATOM 1903 C C . MET A 1 251 ? -21.629 5.221 2.707 1.00 96.31 251 MET A C 1
ATOM 1905 O O . MET A 1 251 ? -21.517 5.143 3.927 1.00 96.31 251 MET A O 1
ATOM 1909 N N . ARG A 1 252 ? -21.511 6.393 2.060 1.00 95.44 252 ARG A N 1
ATOM 1910 C CA . ARG A 1 252 ? -21.166 7.644 2.765 1.00 95.44 252 ARG A CA 1
ATOM 1911 C C . ARG A 1 252 ? -22.171 8.013 3.846 1.00 95.44 252 ARG A C 1
ATOM 1913 O O . ARG A 1 252 ? -21.767 8.398 4.935 1.00 95.44 252 ARG A O 1
ATOM 1920 N N . ARG A 1 253 ? -23.474 7.901 3.566 1.00 95.62 253 ARG A N 1
ATOM 1921 C CA . ARG A 1 253 ? -24.517 8.207 4.561 1.00 95.62 253 ARG A CA 1
ATOM 1922 C C . ARG A 1 253 ? -24.456 7.273 5.765 1.00 95.62 253 ARG A C 1
ATOM 1924 O O . ARG A 1 253 ? -24.622 7.740 6.885 1.00 95.62 253 ARG A O 1
ATOM 1931 N N . ARG A 1 254 ? -24.211 5.981 5.539 1.00 95.56 254 ARG A N 1
ATOM 1932 C CA . ARG A 1 254 ? -24.033 4.998 6.618 1.00 95.56 254 ARG A CA 1
ATOM 1933 C C . ARG A 1 254 ? -22.788 5.304 7.445 1.00 95.56 254 ARG A C 1
ATOM 1935 O O . ARG A 1 254 ? -22.876 5.355 8.662 1.00 95.56 254 ARG A O 1
ATOM 1942 N N . ALA A 1 255 ? -21.672 5.616 6.791 1.00 96.69 255 ALA A N 1
ATOM 1943 C CA . ALA A 1 255 ? -20.447 6.046 7.458 1.00 96.69 255 ALA A CA 1
ATOM 1944 C C . ALA A 1 255 ? -20.638 7.322 8.294 1.00 96.69 255 ALA A C 1
ATOM 1946 O O . ALA A 1 255 ? -20.234 7.357 9.453 1.00 96.69 255 ALA A O 1
ATOM 1947 N N . ASP A 1 256 ? -21.318 8.340 7.757 1.00 96.38 256 ASP A N 1
ATOM 1948 C CA . ASP A 1 256 ? -21.605 9.590 8.479 1.00 96.38 256 ASP A CA 1
ATOM 1949 C C . ASP A 1 256 ? -22.405 9.353 9.770 1.00 96.38 256 ASP A C 1
ATOM 1951 O O . ASP A 1 256 ? -22.129 9.986 10.788 1.00 96.38 256 ASP A O 1
ATOM 1955 N N . GLN A 1 257 ? -23.353 8.408 9.751 1.00 96.25 257 GLN A N 1
ATOM 1956 C CA . GLN A 1 257 ? -24.145 8.035 10.929 1.00 96.25 257 GLN A CA 1
ATOM 1957 C C . GLN A 1 257 ? -23.300 7.384 12.030 1.00 96.25 257 GLN A C 1
ATOM 1959 O O . GLN A 1 257 ? -23.608 7.554 13.207 1.00 96.25 257 GLN A O 1
ATOM 1964 N N . GLN A 1 258 ? -22.223 6.685 11.662 1.00 97.00 258 GLN A N 1
ATOM 1965 C CA . GLN A 1 258 ? -21.352 5.984 12.607 1.00 97.00 258 GLN A CA 1
ATOM 1966 C C . GLN A 1 258 ? -20.180 6.839 13.120 1.00 97.00 258 GLN A C 1
ATOM 1968 O O . GLN A 1 258 ? -19.445 6.393 13.999 1.00 97.00 258 GLN A O 1
ATOM 1973 N N . LEU A 1 259 ? -20.009 8.084 12.651 1.00 95.94 259 LEU A N 1
ATOM 1974 C CA . LEU A 1 259 ? -18.929 8.967 13.121 1.00 95.94 259 LEU A CA 1
ATOM 1975 C C . LEU A 1 259 ? -18.984 9.268 14.629 1.00 95.94 259 LEU A C 1
ATOM 1977 O O . LEU A 1 259 ? -17.946 9.527 15.229 1.00 95.94 259 LEU A O 1
ATOM 1981 N N . VAL A 1 260 ? -20.157 9.182 15.261 1.00 94.44 260 VAL A N 1
ATOM 1982 C CA . VAL A 1 260 ? -20.287 9.331 16.724 1.00 94.44 260 VAL A CA 1
ATOM 1983 C C . VAL A 1 260 ? -19.472 8.262 17.467 1.00 94.44 260 VAL A C 1
ATOM 1985 O O . VAL A 1 260 ? -18.846 8.554 18.482 1.00 94.44 260 VAL A O 1
ATOM 1988 N N . LYS A 1 261 ? -19.393 7.036 16.931 1.00 96.38 261 LYS A N 1
ATOM 1989 C CA . LYS A 1 261 ? -18.569 5.964 17.511 1.00 96.38 261 LYS A CA 1
ATOM 1990 C C . LYS A 1 261 ? -17.068 6.229 17.356 1.00 96.38 261 LYS A C 1
ATOM 1992 O O . LYS A 1 261 ? -16.282 5.801 18.198 1.00 96.38 261 LYS A O 1
ATOM 1997 N N . VAL A 1 262 ? -16.670 6.951 16.305 1.00 95.69 262 VAL A N 1
ATOM 1998 C CA . VAL A 1 262 ? -15.284 7.407 16.104 1.00 95.69 262 VAL A CA 1
ATOM 1999 C C . VAL A 1 262 ? -14.915 8.476 17.135 1.00 95.69 262 VAL A C 1
ATOM 2001 O O . VAL A 1 262 ? -13.818 8.442 17.678 1.00 95.69 262 VAL A O 1
ATOM 2004 N N . GLU A 1 263 ? -15.833 9.386 17.463 1.00 92.12 263 GLU A N 1
ATOM 2005 C CA . GLU A 1 263 ? -15.628 10.376 18.529 1.00 92.12 263 GLU A CA 1
ATOM 2006 C C . GLU A 1 263 ? -15.446 9.700 19.898 1.00 92.12 263 GLU A C 1
ATOM 2008 O O . GLU A 1 263 ? -14.468 9.976 20.592 1.00 92.12 263 GLU A O 1
ATOM 2013 N N . SER A 1 264 ? -16.320 8.745 20.246 1.00 92.62 264 SER A N 1
ATOM 2014 C CA . SER A 1 264 ? -16.184 7.960 21.485 1.00 92.62 264 SER A CA 1
ATOM 2015 C C . SER A 1 264 ? -14.881 7.154 21.533 1.00 92.62 264 SER A C 1
ATOM 2017 O O . SER A 1 264 ? -14.228 7.108 22.571 1.00 92.62 264 SER A O 1
ATOM 2019 N N . LEU A 1 265 ? -14.469 6.566 20.405 1.00 95.12 265 LEU A N 1
ATOM 2020 C CA . LEU A 1 265 ? -13.191 5.863 20.268 1.00 95.12 265 LEU A CA 1
ATOM 2021 C C . LEU A 1 265 ? -11.997 6.789 20.540 1.00 95.12 265 LEU A C 1
ATOM 2023 O O . LEU A 1 265 ? -11.086 6.406 21.265 1.00 95.12 265 LEU A O 1
ATOM 2027 N N . ILE A 1 266 ? -11.987 7.993 19.964 1.00 91.81 266 ILE A N 1
ATOM 2028 C CA . ILE A 1 266 ? -10.883 8.950 20.131 1.00 91.81 266 ILE A CA 1
ATOM 2029 C C . ILE A 1 266 ? -10.816 9.456 21.569 1.00 91.81 266 ILE A C 1
ATOM 2031 O O . ILE A 1 266 ? -9.721 9.582 22.115 1.00 91.81 266 ILE A O 1
ATOM 2035 N N . GLN A 1 267 ? -11.968 9.695 22.198 1.00 90.25 267 GLN A N 1
ATOM 2036 C CA . GLN A 1 267 ? -12.017 10.049 23.610 1.00 90.25 267 GLN A CA 1
ATOM 2037 C C . GLN A 1 267 ? -11.431 8.923 24.475 1.00 90.25 267 GLN A C 1
ATOM 2039 O O . GLN A 1 267 ? -10.488 9.169 25.227 1.00 90.25 267 GLN A O 1
ATOM 2044 N N . ALA A 1 268 ? -11.919 7.690 24.302 1.00 91.44 268 ALA A N 1
ATOM 2045 C CA . ALA A 1 268 ? -11.418 6.505 25.000 1.00 91.44 268 ALA A CA 1
ATOM 2046 C C . ALA A 1 268 ? -9.903 6.322 24.813 1.00 91.44 268 ALA A C 1
ATOM 2048 O O . ALA A 1 268 ? -9.185 6.002 25.757 1.00 91.44 268 ALA A O 1
ATOM 2049 N N . TRP A 1 269 ? -9.408 6.572 23.602 1.00 90.25 269 TRP A N 1
ATOM 2050 C CA . TRP A 1 269 ? -7.989 6.507 23.276 1.00 90.25 269 TRP A CA 1
ATOM 2051 C C . TRP A 1 269 ? -7.157 7.576 23.991 1.00 90.25 269 TRP A C 1
ATOM 2053 O O . TRP A 1 269 ? -6.094 7.270 24.527 1.00 90.25 269 TRP A O 1
ATOM 2063 N N . SER A 1 270 ? -7.658 8.813 24.043 1.00 83.38 270 SER A N 1
ATOM 2064 C CA . SER A 1 270 ? -6.978 9.941 24.693 1.00 83.38 270 SER A CA 1
ATOM 2065 C C . SER A 1 270 ? -6.915 9.842 26.221 1.00 83.38 270 SER A C 1
ATOM 2067 O O . SER A 1 270 ? -6.029 10.432 26.834 1.00 83.38 270 SER A O 1
ATOM 2069 N N . GLU A 1 271 ? -7.848 9.109 26.834 1.00 79.81 271 GLU A N 1
ATOM 2070 C CA . GLU A 1 271 ? -7.858 8.823 28.274 1.00 79.81 271 GLU A CA 1
ATOM 2071 C C . GLU A 1 271 ? -6.901 7.673 28.647 1.00 79.81 271 GLU A C 1
ATOM 2073 O O . GLU A 1 271 ? -6.559 7.511 29.820 1.00 79.81 271 GLU A O 1
ATOM 2078 N N . GLY A 1 272 ? -6.461 6.882 27.662 1.00 68.19 272 GLY A N 1
ATOM 2079 C CA . GLY A 1 272 ? -5.486 5.805 27.827 1.00 68.19 272 GLY A CA 1
ATOM 2080 C C . GLY A 1 272 ? -4.028 6.260 27.669 1.00 68.19 272 GLY A C 1
ATOM 2081 O O . GLY A 1 272 ? -3.718 7.437 27.516 1.00 68.19 272 GLY A O 1
ATOM 2082 N N . GLU A 1 273 ? -3.097 5.304 27.659 1.00 67.62 273 GLU A N 1
ATOM 2083 C CA . GLU A 1 273 ? -1.652 5.555 27.501 1.00 67.62 273 GLU A CA 1
ATOM 2084 C C . GLU A 1 273 ? -1.210 5.757 26.029 1.00 67.62 273 GLU A C 1
ATOM 2086 O O . GLU A 1 273 ? -0.128 5.321 25.649 1.00 67.62 273 GLU A O 1
ATOM 2091 N N . PHE A 1 274 ? -2.046 6.375 25.179 1.00 71.00 274 PHE A N 1
ATOM 2092 C CA . PHE A 1 274 ? -1.742 6.685 23.765 1.00 71.00 274 PHE A CA 1
ATOM 2093 C C . PHE A 1 274 ? -1.153 5.517 22.935 1.00 71.00 274 PHE A C 1
ATOM 2095 O O . PHE A 1 274 ? -0.236 5.674 22.130 1.00 71.00 274 PHE A O 1
ATOM 2102 N N . GLN A 1 275 ? -1.714 4.321 23.102 1.00 81.88 275 GLN A N 1
ATOM 2103 C CA . GLN A 1 275 ? -1.274 3.101 22.415 1.00 81.88 275 GLN A CA 1
ATOM 2104 C C . GLN A 1 275 ? -1.588 3.111 20.905 1.00 81.88 275 GLN A C 1
ATOM 2106 O O . GLN A 1 275 ? -2.389 3.899 20.420 1.00 81.88 275 GLN A O 1
ATOM 2111 N N . TYR A 1 276 ? -0.999 2.209 20.125 1.00 88.56 276 TYR A N 1
ATOM 2112 C CA . TYR A 1 276 ? -1.437 1.975 18.747 1.00 88.56 276 TYR A CA 1
ATOM 2113 C C . TYR A 1 276 ? -2.690 1.094 18.754 1.00 88.56 276 TYR A C 1
ATOM 2115 O O . TYR A 1 276 ? -2.606 -0.030 19.247 1.00 88.56 276 TYR A O 1
ATOM 2123 N N . TRP A 1 277 ? -3.813 1.550 18.185 1.00 92.94 277 TRP A N 1
ATOM 2124 C CA . TRP A 1 277 ? -5.004 0.712 17.986 1.00 92.94 277 TRP A CA 1
ATOM 2125 C C . TRP A 1 277 ? -5.428 0.657 16.518 1.00 92.94 277 TRP A C 1
ATOM 2127 O O . TRP A 1 277 ? -5.574 1.690 15.863 1.00 92.94 277 TRP A O 1
ATOM 2137 N N . GLU A 1 278 ? -5.725 -0.550 16.040 1.00 94.75 278 GLU A N 1
ATOM 2138 C CA . GLU A 1 278 ? -6.568 -0.765 14.862 1.00 94.75 278 GLU A CA 1
ATOM 2139 C C . GLU A 1 278 ? -8.006 -1.000 15.319 1.00 94.75 278 GLU A C 1
ATOM 2141 O O . GLU A 1 278 ? -8.250 -1.746 16.274 1.00 94.75 278 GLU A O 1
ATOM 2146 N N . PHE A 1 279 ? -8.967 -0.409 14.612 1.00 97.00 279 PHE A N 1
ATOM 2147 C CA . PHE A 1 279 ? -10.376 -0.512 14.970 1.00 97.00 279 PHE A CA 1
ATOM 2148 C C . PHE A 1 279 ? -11.287 -0.787 13.774 1.00 97.00 279 PHE A C 1
ATOM 2150 O O . PHE A 1 279 ? -10.976 -0.449 12.629 1.00 97.00 279 PHE A O 1
ATOM 2157 N N . ALA A 1 280 ? -12.455 -1.356 14.065 1.00 97.94 280 ALA A N 1
ATOM 2158 C CA . ALA A 1 280 ? -13.535 -1.581 13.115 1.00 97.94 280 ALA A CA 1
ATOM 2159 C C . ALA A 1 280 ? -14.893 -1.214 13.729 1.00 97.94 280 ALA A C 1
ATOM 2161 O O . ALA A 1 280 ? -15.128 -1.377 14.929 1.00 97.94 280 ALA A O 1
ATOM 2162 N N . ILE A 1 281 ? -15.790 -0.704 12.890 1.00 98.19 281 ILE A N 1
ATOM 2163 C CA . ILE A 1 281 ? -17.120 -0.227 13.263 1.00 98.19 281 ILE A CA 1
ATOM 2164 C C . ILE A 1 281 ? -18.140 -0.780 12.265 1.00 98.19 281 ILE A C 1
ATOM 2166 O O . ILE A 1 281 ? -17.994 -0.614 11.050 1.00 98.19 281 ILE A O 1
ATOM 2170 N N . ASP A 1 282 ? -19.191 -1.399 12.791 1.00 96.50 282 ASP A N 1
ATOM 2171 C CA . ASP A 1 282 ? -20.372 -1.856 12.055 1.00 96.50 282 ASP A CA 1
ATOM 2172 C C . ASP A 1 282 ? -21.587 -0.927 12.288 1.00 96.50 282 ASP A C 1
ATOM 2174 O O . ASP A 1 282 ? -21.512 0.070 13.021 1.00 96.50 282 ASP A O 1
ATOM 2178 N N . GLU A 1 283 ? -22.718 -1.240 11.647 1.00 95.75 283 GLU A N 1
ATOM 2179 C CA . GLU A 1 283 ? -23.997 -0.525 11.803 1.00 95.75 283 GLU A CA 1
ATOM 2180 C C . GLU A 1 283 ? -24.751 -0.887 13.100 1.00 95.75 283 GLU A C 1
ATOM 2182 O O . GLU A 1 283 ? -25.810 -0.312 13.351 1.00 95.75 283 GLU A O 1
ATOM 2187 N N . SER A 1 284 ? -24.252 -1.823 13.920 1.00 93.69 284 SER A N 1
ATOM 2188 C CA . SER A 1 284 ? -24.939 -2.272 15.142 1.00 93.69 284 SER A CA 1
ATOM 2189 C C . SER A 1 284 ? -24.931 -1.203 16.246 1.00 93.69 284 SER A C 1
ATOM 2191 O O . SER A 1 284 ? -24.273 -0.179 16.120 1.00 93.69 284 SER A O 1
ATOM 2193 N N . ASP A 1 285 ? -25.611 -1.424 17.372 1.00 92.56 285 ASP A N 1
ATOM 2194 C CA . ASP A 1 285 ? -25.517 -0.512 18.529 1.00 92.56 285 ASP A CA 1
ATOM 2195 C C . ASP A 1 285 ? -24.256 -0.753 19.386 1.00 92.56 285 ASP A C 1
ATOM 2197 O O . ASP A 1 285 ? -24.043 -0.079 20.395 1.00 92.56 285 ASP A O 1
ATOM 2201 N N . ASN A 1 286 ? -23.404 -1.708 18.997 1.00 92.94 286 ASN A N 1
ATOM 2202 C CA . ASN A 1 286 ? -22.185 -2.019 19.730 1.00 92.94 286 ASN A CA 1
ATOM 2203 C C . ASN A 1 286 ? -21.153 -0.878 19.630 1.00 92.94 286 ASN A C 1
ATOM 2205 O O . ASN A 1 286 ? -21.078 -0.190 18.599 1.00 92.94 286 ASN A O 1
ATOM 2209 N N . PRO A 1 287 ? -20.322 -0.689 20.674 1.00 95.06 287 PRO A N 1
ATOM 2210 C CA . PRO A 1 287 ? -19.201 0.241 20.617 1.00 95.06 287 PRO A CA 1
ATOM 2211 C C . PRO A 1 287 ? -18.158 -0.205 19.584 1.00 95.06 287 PRO A C 1
ATOM 2213 O O . PRO A 1 287 ? -18.155 -1.351 19.126 1.00 95.06 287 PRO A O 1
ATOM 2216 N N . SER A 1 288 ? -17.249 0.709 19.238 1.00 97.00 288 SER A N 1
ATOM 2217 C CA . SER A 1 288 ? -16.138 0.439 18.320 1.00 97.00 288 SER A CA 1
ATOM 2218 C C . SER A 1 288 ? -15.307 -0.756 18.796 1.00 97.00 288 SER A C 1
ATOM 2220 O O . SER A 1 288 ? -14.951 -0.844 19.974 1.00 97.00 288 SER A O 1
ATOM 2222 N N . TYR A 1 289 ? -14.979 -1.655 17.869 1.00 97.50 289 TYR A N 1
ATOM 2223 C CA . TYR A 1 289 ? -14.166 -2.831 18.151 1.00 97.50 289 TYR A CA 1
ATOM 2224 C C . TYR A 1 289 ? -12.693 -2.514 17.938 1.00 97.50 289 TYR A C 1
ATOM 2226 O O . TYR A 1 289 ? -12.306 -2.086 16.853 1.00 97.50 289 TYR A O 1
ATOM 2234 N N . ILE A 1 290 ? -11.870 -2.779 18.946 1.00 96.38 290 ILE A N 1
ATOM 2235 C CA . ILE A 1 290 ? -10.417 -2.805 18.844 1.00 96.38 290 ILE A CA 1
ATOM 2236 C C . ILE A 1 290 ? -10.024 -4.189 18.342 1.00 96.38 290 ILE A C 1
ATOM 2238 O O . ILE A 1 290 ? -10.269 -5.201 19.002 1.00 96.38 290 ILE A O 1
ATOM 2242 N N . VAL A 1 291 ? -9.457 -4.223 17.139 1.00 95.56 291 VAL A N 1
ATOM 2243 C CA . VAL A 1 291 ? -9.083 -5.463 16.444 1.00 95.56 291 VAL A CA 1
ATOM 2244 C C . VAL A 1 291 ? -7.585 -5.738 16.513 1.00 95.56 291 VAL A C 1
ATOM 2246 O O . VAL A 1 291 ? -7.165 -6.844 16.191 1.00 95.56 291 VAL A O 1
ATOM 2249 N N . GLN A 1 292 ? -6.791 -4.749 16.929 1.00 92.75 292 GLN A N 1
ATOM 2250 C CA . GLN A 1 292 ? -5.381 -4.891 17.288 1.00 92.75 292 GLN A CA 1
ATOM 2251 C C . GLN A 1 292 ? -4.987 -3.764 18.249 1.00 92.75 292 GLN A C 1
ATOM 2253 O O . GLN A 1 292 ? -5.424 -2.626 18.070 1.00 92.75 292 GLN A O 1
ATOM 2258 N N . SER A 1 293 ? -4.130 -4.060 19.220 1.00 91.19 293 SER A N 1
ATOM 2259 C CA . SER A 1 293 ? -3.475 -3.077 20.086 1.00 91.19 293 SER A CA 1
ATOM 2260 C C . SER A 1 293 ? -1.968 -3.332 20.105 1.00 91.19 293 SER A C 1
ATOM 2262 O O . SER A 1 293 ? -1.525 -4.457 19.882 1.00 91.19 293 SER A O 1
ATOM 2264 N N . ALA A 1 294 ? -1.173 -2.288 20.333 1.00 86.31 294 ALA A N 1
ATOM 2265 C CA . ALA A 1 294 ? 0.249 -2.412 20.643 1.00 86.31 294 ALA A CA 1
ATOM 2266 C C . ALA A 1 294 ? 0.723 -1.224 21.503 1.00 86.31 294 ALA A C 1
ATOM 2268 O O . ALA A 1 294 ? 0.273 -0.094 21.279 1.00 86.31 294 ALA A O 1
ATOM 2269 N N . PRO A 1 295 ? 1.650 -1.423 22.459 1.00 76.75 295 PRO A N 1
ATOM 2270 C CA . PRO A 1 295 ? 2.216 -0.318 23.229 1.00 76.75 295 PRO A CA 1
ATOM 2271 C C . PRO A 1 295 ? 3.087 0.589 22.340 1.00 76.75 295 PRO A C 1
ATOM 2273 O O . PRO A 1 295 ? 3.824 0.100 21.483 1.00 76.75 295 PRO A O 1
ATOM 2276 N N . GLU A 1 296 ? 3.047 1.908 22.566 1.00 62.06 296 GLU A N 1
ATOM 2277 C CA . GLU A 1 296 ? 3.750 2.905 21.731 1.00 62.06 296 GLU A CA 1
ATOM 2278 C C . GLU A 1 296 ? 5.278 2.710 21.724 1.00 62.06 296 GLU A C 1
ATOM 2280 O O . GLU A 1 296 ? 5.929 2.916 20.702 1.00 62.06 296 GLU A O 1
ATOM 2285 N N . SER A 1 297 ? 5.853 2.220 22.830 1.00 54.31 297 SER A N 1
ATOM 2286 C CA . SER A 1 297 ? 7.294 1.963 22.980 1.00 54.31 297 SER A CA 1
ATOM 2287 C C . SER A 1 297 ? 7.869 0.908 22.022 1.00 54.31 297 SER A C 1
ATOM 2289 O O . SER A 1 297 ? 9.088 0.733 21.991 1.00 54.31 297 SER A O 1
ATOM 2291 N N . PHE A 1 298 ? 7.021 0.223 21.245 1.00 49.66 298 PHE A N 1
ATOM 2292 C CA . PHE A 1 298 ? 7.401 -0.815 20.282 1.00 49.66 298 PHE A CA 1
ATOM 2293 C C . PHE A 1 298 ? 7.136 -0.441 18.817 1.00 49.66 298 PHE A C 1
ATOM 2295 O O . PHE A 1 298 ? 7.454 -1.232 17.928 1.00 49.66 298 PHE A O 1
ATOM 2302 N N . LEU A 1 299 ? 6.611 0.759 18.531 1.00 49.44 299 LEU A N 1
ATOM 2303 C CA . LEU A 1 299 ? 6.730 1.320 17.183 1.00 49.44 299 LEU A CA 1
ATOM 2304 C C . LEU A 1 299 ? 8.227 1.480 16.894 1.00 49.44 299 LEU A C 1
ATOM 2306 O O . LEU A 1 299 ? 8.954 1.964 17.762 1.00 49.44 299 LEU A O 1
ATOM 2310 N N . LYS A 1 300 ? 8.676 0.985 15.726 1.00 45.75 300 LYS A N 1
ATOM 2311 C CA . LYS A 1 300 ? 10.095 0.773 15.376 1.00 45.75 300 LYS A CA 1
ATOM 2312 C C . LYS A 1 300 ? 11.003 1.831 16.007 1.00 45.75 300 LYS A C 1
ATOM 2314 O O . LYS A 1 300 ? 10.697 3.018 15.857 1.00 45.75 300 LYS A O 1
ATOM 2319 N N . PRO A 1 301 ? 12.113 1.428 16.661 1.00 42.34 301 PRO A N 1
ATOM 2320 C CA . PRO A 1 301 ? 13.059 2.379 17.210 1.00 42.34 301 PRO A CA 1
ATOM 2321 C C . PRO A 1 301 ? 13.392 3.374 16.114 1.00 42.34 301 PRO A C 1
ATOM 2323 O O . PRO A 1 301 ? 13.862 3.010 15.036 1.00 42.34 301 PRO A O 1
ATOM 2326 N N . VAL A 1 302 ? 13.055 4.629 16.381 1.00 51.66 302 VAL A N 1
ATOM 2327 C CA . VAL A 1 302 ? 13.411 5.722 15.504 1.00 51.66 302 VAL A CA 1
ATOM 2328 C C . VAL A 1 302 ? 14.927 5.655 15.379 1.00 51.66 302 VAL A C 1
ATOM 2330 O O . VAL A 1 302 ? 15.621 5.776 16.393 1.00 51.66 302 VAL A O 1
ATOM 2333 N N . LEU A 1 303 ? 15.421 5.352 14.173 1.00 54.97 303 LEU A N 1
ATOM 2334 C CA . LEU A 1 303 ? 16.854 5.298 13.893 1.00 54.97 303 LEU A CA 1
ATOM 2335 C C . LEU A 1 303 ? 17.461 6.569 14.455 1.00 54.97 303 LEU A C 1
ATOM 2337 O O . LEU A 1 303 ? 17.069 7.656 14.050 1.00 54.97 303 LEU A O 1
ATOM 2341 N N . LYS A 1 304 ? 18.332 6.438 15.452 1.00 62.66 304 LYS A N 1
ATOM 2342 C CA . LYS A 1 304 ? 18.928 7.609 16.099 1.00 62.66 304 LYS A CA 1
ATOM 2343 C C . LYS A 1 304 ? 19.992 8.228 15.201 1.00 62.66 304 LYS A C 1
ATOM 2345 O O . LYS A 1 304 ? 20.171 9.437 15.207 1.00 62.66 304 LYS A O 1
ATOM 2350 N N . GLU A 1 305 ? 20.656 7.395 14.407 1.00 76.56 305 GLU A N 1
ATOM 2351 C CA . GLU A 1 305 ? 21.785 7.763 13.560 1.00 76.56 305 GLU A CA 1
ATOM 2352 C C . GLU A 1 305 ? 21.671 7.077 12.194 1.00 76.56 305 GLU A C 1
ATOM 2354 O O . GLU A 1 305 ? 20.969 6.070 12.055 1.00 76.56 305 GLU A O 1
ATOM 2359 N N . LEU A 1 306 ? 22.309 7.667 11.178 1.00 80.62 306 LEU A N 1
ATOM 2360 C CA . LEU A 1 306 ? 22.404 7.066 9.852 1.00 80.62 306 LEU A CA 1
ATOM 2361 C C . LEU A 1 306 ? 23.348 5.867 9.919 1.00 80.62 306 LEU A C 1
ATOM 2363 O O . LEU A 1 306 ? 24.431 5.951 10.493 1.00 80.62 306 LEU A O 1
ATOM 2367 N N . GLU A 1 307 ? 22.935 4.765 9.308 1.00 80.44 307 GLU A N 1
ATOM 2368 C CA . GLU A 1 307 ? 23.798 3.604 9.111 1.00 80.44 307 GLU A CA 1
ATOM 2369 C C . GLU A 1 307 ? 24.908 3.914 8.091 1.00 80.44 307 GLU A C 1
ATOM 2371 O O . GLU A 1 307 ? 24.895 4.948 7.410 1.00 80.44 307 GLU A O 1
ATOM 2376 N N . GLU A 1 308 ? 25.877 3.007 7.968 1.00 84.81 308 GLU A N 1
ATOM 2377 C CA . GLU A 1 308 ? 26.860 3.069 6.884 1.00 84.81 308 GLU A CA 1
ATOM 2378 C C . GLU A 1 308 ? 26.156 3.029 5.513 1.00 84.81 308 GLU A C 1
ATOM 2380 O O . GLU A 1 308 ? 25.178 2.285 5.363 1.00 84.81 308 GLU A O 1
ATOM 2385 N N . PRO A 1 309 ? 26.624 3.807 4.515 1.00 86.81 309 PRO A N 1
ATOM 2386 C CA . PRO A 1 309 ? 26.020 3.811 3.188 1.00 86.81 309 PRO A CA 1
ATOM 2387 C C . PRO A 1 309 ? 26.069 2.423 2.544 1.00 86.81 309 PRO A C 1
ATOM 2389 O O . PRO A 1 309 ? 27.110 1.764 2.523 1.00 86.81 309 PRO A O 1
ATOM 2392 N N . GLU A 1 310 ? 24.949 1.998 1.973 1.00 84.81 310 GLU A N 1
ATOM 2393 C CA . GLU A 1 310 ? 24.841 0.785 1.162 1.00 84.81 310 GLU A CA 1
ATOM 2394 C C . GLU A 1 310 ? 25.128 1.074 -0.318 1.00 84.81 310 GLU A C 1
ATOM 2396 O O . GLU A 1 310 ? 25.613 0.205 -1.043 1.00 84.81 310 GLU A O 1
ATOM 2401 N N . GLY A 1 311 ? 24.839 2.300 -0.760 1.00 88.94 311 GLY A N 1
ATOM 2402 C CA . GLY A 1 311 ? 25.041 2.764 -2.126 1.00 88.94 311 GLY A CA 1
ATOM 2403 C C . GLY A 1 311 ? 25.876 4.038 -2.235 1.00 88.94 311 GLY A C 1
ATOM 2404 O O . GLY A 1 311 ? 26.544 4.480 -1.298 1.00 88.94 311 GLY A O 1
ATOM 2405 N N . THR A 1 312 ? 25.827 4.661 -3.413 1.00 93.06 312 THR A N 1
ATOM 2406 C CA . THR A 1 312 ? 26.461 5.969 -3.626 1.00 93.06 312 THR A CA 1
ATOM 2407 C C . THR A 1 312 ? 25.549 7.060 -3.086 1.00 93.06 312 THR A C 1
ATOM 2409 O O . THR A 1 312 ? 24.406 7.183 -3.522 1.00 93.06 312 THR A O 1
ATOM 2412 N N . ILE A 1 313 ? 26.050 7.864 -2.149 1.00 94.00 313 ILE A N 1
ATOM 2413 C CA . ILE A 1 313 ? 25.295 8.976 -1.564 1.00 94.00 313 ILE A CA 1
ATOM 2414 C C . ILE A 1 313 ? 24.928 9.977 -2.661 1.00 94.00 313 ILE A C 1
ATOM 2416 O O . ILE A 1 313 ? 25.802 10.518 -3.338 1.00 94.00 313 ILE A O 1
ATOM 2420 N N . LEU A 1 314 ? 23.630 10.220 -2.813 1.00 94.12 314 LEU A N 1
ATOM 2421 C CA . LEU A 1 314 ? 23.067 11.221 -3.707 1.00 94.12 314 LEU A CA 1
ATOM 2422 C C . LEU A 1 314 ? 22.802 12.536 -2.970 1.00 94.12 314 LEU A C 1
ATOM 2424 O O . LEU A 1 314 ? 23.166 13.598 -3.469 1.00 94.12 314 LEU A O 1
ATOM 2428 N N . PHE A 1 315 ? 22.186 12.457 -1.789 1.00 94.44 315 PHE A N 1
ATOM 2429 C CA . PHE A 1 315 ? 21.860 13.613 -0.957 1.00 94.44 315 PHE A CA 1
ATOM 2430 C C . PHE A 1 315 ? 22.017 13.293 0.530 1.00 94.44 315 PHE A C 1
ATOM 2432 O O . PHE A 1 315 ? 21.715 12.178 0.954 1.00 94.44 315 PHE A O 1
ATOM 2439 N N . GLU A 1 316 ? 22.396 14.299 1.314 1.00 93.25 316 GLU A N 1
ATOM 2440 C CA . GLU A 1 316 ? 22.296 14.322 2.775 1.00 93.25 316 GLU A CA 1
ATOM 2441 C C . GLU A 1 316 ? 21.707 15.664 3.215 1.00 93.25 316 GLU A C 1
ATOM 2443 O O . GLU A 1 316 ? 21.901 16.682 2.552 1.00 93.25 316 GLU A O 1
ATOM 2448 N N . GLY A 1 317 ? 20.965 15.669 4.316 1.00 90.25 317 GLY A N 1
ATOM 2449 C CA . GLY A 1 317 ? 20.336 16.877 4.837 1.00 90.25 317 GLY A CA 1
ATOM 2450 C C . GLY A 1 317 ? 19.870 16.703 6.274 1.00 90.25 317 GLY A C 1
ATOM 2451 O O . GLY A 1 317 ? 19.848 15.588 6.794 1.00 90.25 317 GLY A O 1
ATOM 2452 N N . ASP A 1 318 ? 19.501 17.802 6.923 1.00 88.00 318 ASP A N 1
ATOM 2453 C CA . ASP A 1 318 ? 19.127 17.834 8.341 1.00 88.00 318 ASP A CA 1
ATOM 2454 C C . ASP A 1 318 ? 17.722 18.416 8.598 1.00 88.00 318 ASP A C 1
ATOM 2456 O O . ASP A 1 318 ? 17.285 18.521 9.751 1.00 88.00 318 ASP A O 1
ATOM 2460 N N . ASP A 1 319 ? 16.998 18.773 7.534 1.00 87.81 319 ASP A N 1
ATOM 2461 C CA . ASP A 1 319 ? 15.587 19.160 7.560 1.00 87.81 319 ASP A CA 1
ATOM 2462 C C . ASP A 1 319 ? 14.715 17.955 7.201 1.00 87.81 319 ASP A C 1
ATOM 2464 O O . ASP A 1 319 ? 14.381 17.705 6.041 1.00 87.81 319 ASP A O 1
ATOM 2468 N N . VAL A 1 320 ? 14.404 17.156 8.215 1.00 85.00 320 VAL A N 1
ATOM 2469 C CA . VAL A 1 320 ? 13.770 15.853 8.045 1.00 85.00 320 VAL A CA 1
ATOM 2470 C C . VAL A 1 320 ? 12.310 15.893 8.482 1.00 85.00 320 VAL A C 1
ATOM 2472 O O . VAL A 1 320 ? 11.991 16.343 9.583 1.00 85.00 320 VAL A O 1
ATOM 2475 N N . VAL A 1 321 ? 11.418 15.329 7.660 1.00 79.38 321 VAL A N 1
ATOM 2476 C CA . VAL A 1 321 ? 10.056 14.967 8.093 1.00 79.38 321 VAL A CA 1
ATOM 2477 C C . VAL A 1 321 ? 9.821 13.493 7.844 1.00 79.38 321 VAL A C 1
ATOM 2479 O O . VAL A 1 321 ? 10.078 12.989 6.750 1.00 79.38 321 VAL A O 1
ATOM 2482 N N . ASN A 1 322 ? 9.252 12.844 8.861 1.00 74.88 322 ASN A N 1
ATOM 2483 C CA . ASN A 1 322 ? 9.013 11.407 8.934 1.00 74.88 322 ASN A CA 1
ATOM 2484 C C . ASN A 1 322 ? 10.328 10.609 8.921 1.00 74.88 322 ASN A C 1
ATOM 2486 O O . ASN A 1 322 ? 11.259 10.901 8.175 1.00 74.88 322 ASN A O 1
ATOM 2490 N N . THR A 1 323 ? 10.414 9.596 9.778 1.00 76.69 323 THR A N 1
ATOM 2491 C CA . THR A 1 323 ? 11.615 8.772 9.942 1.00 76.69 323 THR A CA 1
ATOM 2492 C C . THR A 1 323 ? 11.391 7.373 9.387 1.00 76.69 323 THR A C 1
ATOM 2494 O O . THR A 1 323 ? 10.260 6.894 9.283 1.00 76.69 323 THR A O 1
ATOM 2497 N N . GLY A 1 324 ? 12.479 6.704 9.021 1.00 74.69 324 GLY A N 1
ATOM 2498 C CA . GLY A 1 324 ? 12.451 5.336 8.522 1.00 74.69 324 GLY A CA 1
ATOM 2499 C C . GLY A 1 324 ? 13.413 5.105 7.369 1.00 74.69 324 GLY A C 1
ATOM 2500 O O . GLY A 1 324 ? 14.058 6.026 6.875 1.00 74.69 324 GLY A O 1
ATOM 2501 N N . ILE A 1 325 ? 13.489 3.848 6.945 1.00 82.06 325 ILE A N 1
ATOM 2502 C CA . ILE A 1 325 ? 14.234 3.421 5.762 1.00 82.06 325 ILE A CA 1
ATOM 2503 C C . ILE A 1 325 ? 13.221 2.973 4.723 1.00 82.06 325 ILE A C 1
ATOM 2505 O O . ILE A 1 325 ? 12.340 2.160 5.013 1.00 82.06 325 ILE A O 1
ATOM 2509 N N . LYS A 1 326 ? 13.370 3.480 3.506 1.00 85.12 326 LYS A N 1
ATOM 2510 C CA . LYS A 1 326 ? 12.556 3.096 2.364 1.00 85.12 326 LYS A CA 1
ATOM 2511 C C . LYS A 1 326 ? 13.427 2.861 1.136 1.00 85.12 326 LYS A C 1
ATOM 2513 O O . LYS A 1 326 ? 14.461 3.501 0.964 1.00 85.12 326 LYS A O 1
ATOM 2518 N N . ARG A 1 327 ? 12.995 1.938 0.281 1.00 88.00 327 ARG A N 1
ATOM 2519 C CA . ARG A 1 327 ? 13.629 1.642 -1.005 1.00 88.00 327 ARG A CA 1
ATOM 2520 C C . ARG A 1 327 ? 12.617 1.799 -2.114 1.00 88.00 327 ARG A C 1
ATOM 2522 O O . ARG A 1 327 ? 11.471 1.386 -1.956 1.00 88.00 327 ARG A O 1
ATOM 2529 N N . GLY A 1 328 ? 13.061 2.391 -3.205 1.00 88.06 328 GLY A N 1
ATOM 2530 C CA . GLY A 1 328 ? 12.222 2.660 -4.351 1.00 88.06 328 GLY A CA 1
ATOM 2531 C C . GLY A 1 328 ? 13.015 2.621 -5.634 1.00 88.06 328 GLY A C 1
ATOM 2532 O O . GLY A 1 328 ? 14.208 2.309 -5.660 1.00 88.06 328 GLY A O 1
ATOM 2533 N N . ARG A 1 329 ? 12.319 2.953 -6.711 1.00 90.44 329 ARG A N 1
ATOM 2534 C CA . ARG A 1 329 ? 12.901 3.042 -8.039 1.00 90.44 329 ARG A CA 1
ATOM 2535 C C . ARG A 1 329 ? 12.378 4.286 -8.725 1.00 90.44 329 ARG A C 1
ATOM 2537 O O . ARG A 1 329 ? 11.214 4.645 -8.566 1.00 90.44 329 ARG A O 1
ATOM 2544 N N . GLY A 1 330 ? 13.240 4.922 -9.501 1.00 93.31 330 GLY A N 1
ATOM 2545 C CA . GLY A 1 330 ? 12.891 6.110 -10.255 1.00 93.31 330 GLY A CA 1
ATOM 2546 C C . GLY A 1 330 ? 13.079 7.389 -9.460 1.00 93.31 330 GLY A C 1
ATOM 2547 O O . GLY A 1 330 ? 12.453 7.593 -8.418 1.00 93.31 330 GLY A O 1
ATOM 2548 N N . ILE A 1 331 ? 13.914 8.271 -9.997 1.00 95.38 331 ILE A N 1
ATOM 2549 C CA . ILE A 1 331 ? 14.156 9.599 -9.443 1.00 95.38 331 ILE A CA 1
ATOM 2550 C C . ILE A 1 331 ? 13.711 10.629 -10.475 1.00 95.38 331 ILE A C 1
ATOM 2552 O O . ILE A 1 331 ? 14.217 10.652 -11.597 1.00 95.38 331 ILE A O 1
ATOM 2556 N N . PHE A 1 332 ? 12.759 11.477 -10.088 1.00 93.38 332 PHE A N 1
ATOM 2557 C CA . PHE A 1 332 ? 12.268 12.592 -10.889 1.00 93.38 332 PHE A CA 1
ATOM 2558 C C . PHE A 1 332 ? 12.830 13.893 -10.329 1.00 93.38 332 PHE A C 1
ATOM 2560 O O . PHE A 1 332 ? 12.508 14.273 -9.203 1.00 93.38 332 PHE A O 1
ATOM 2567 N N . ILE A 1 333 ? 13.654 14.584 -11.110 1.00 91.38 333 ILE A N 1
ATOM 2568 C CA . ILE A 1 333 ? 14.203 15.890 -10.738 1.00 91.38 333 ILE A CA 1
ATOM 2569 C C . ILE A 1 333 ? 13.538 16.959 -11.588 1.00 91.38 333 ILE A C 1
ATOM 2571 O O . ILE A 1 333 ? 13.482 16.864 -12.815 1.00 91.38 333 ILE A O 1
ATOM 2575 N N . LEU A 1 334 ? 13.025 17.982 -10.919 1.00 87.19 334 LEU A N 1
ATOM 2576 C CA . LEU A 1 334 ? 12.376 19.115 -11.555 1.00 87.19 334 LEU A CA 1
ATOM 2577 C C . LEU A 1 334 ? 13.414 20.196 -11.854 1.00 87.19 334 LEU A C 1
ATOM 2579 O O . LEU A 1 334 ? 14.254 20.520 -11.018 1.00 87.19 334 LEU A O 1
ATOM 2583 N N . GLY A 1 335 ? 13.337 20.785 -13.040 1.00 78.69 335 GLY A N 1
ATOM 2584 C CA . GLY A 1 335 ? 14.237 21.846 -13.465 1.00 78.69 335 GLY A CA 1
ATOM 2585 C C . GLY A 1 335 ? 14.002 23.167 -12.727 1.00 78.69 335 GLY A C 1
ATOM 2586 O O . GLY A 1 335 ? 12.880 23.526 -12.365 1.00 78.69 335 GLY A O 1
ATOM 2587 N N . GLU A 1 336 ? 15.068 23.957 -12.585 1.00 66.50 336 GLU A N 1
ATOM 2588 C CA . GLU A 1 336 ? 15.067 25.261 -11.895 1.00 66.50 336 GLU A CA 1
ATOM 2589 C C . GLU A 1 336 ? 14.099 26.290 -12.505 1.00 66.50 336 GLU A C 1
ATOM 2591 O O . GLU A 1 336 ? 13.620 27.200 -11.829 1.00 66.50 336 GLU A O 1
ATOM 2596 N N . SER A 1 337 ? 13.764 26.132 -13.789 1.00 64.31 337 SER A N 1
ATOM 2597 C CA . SER A 1 337 ? 12.834 27.016 -14.508 1.00 64.31 337 SER A CA 1
ATOM 2598 C C . SER A 1 337 ? 11.362 26.841 -14.085 1.00 64.31 337 SER A C 1
ATOM 2600 O O . SER A 1 337 ? 10.510 27.661 -14.443 1.00 64.31 337 SER A O 1
ATOM 2602 N N . GLY A 1 338 ? 11.047 25.830 -13.267 1.00 64.56 338 GLY A N 1
ATOM 2603 C CA . GLY A 1 338 ? 9.699 25.522 -12.785 1.00 64.56 338 GLY A CA 1
ATOM 2604 C C . GLY A 1 338 ? 8.939 24.556 -13.698 1.00 64.56 338 GLY A C 1
ATOM 2605 O O . GLY A 1 338 ? 9.544 23.710 -14.339 1.00 64.56 338 GLY A O 1
ATOM 2606 N N . PHE A 1 339 ? 7.608 24.680 -13.739 1.00 70.31 339 PHE A N 1
ATOM 2607 C CA . PHE A 1 339 ? 6.708 23.790 -14.482 1.00 70.31 339 PHE A CA 1
ATOM 2608 C C . PHE A 1 339 ? 5.842 24.556 -15.474 1.00 70.31 339 PHE A C 1
ATOM 2610 O O . PHE A 1 339 ? 5.446 25.698 -15.211 1.00 70.31 339 PHE A O 1
ATOM 2617 N N . ASP A 1 340 ? 5.461 23.885 -16.555 1.00 73.88 340 ASP A N 1
ATOM 2618 C CA . ASP A 1 340 ? 4.370 24.293 -17.429 1.00 73.88 340 ASP A CA 1
ATOM 2619 C C . ASP A 1 340 ? 3.147 23.348 -17.301 1.00 73.88 340 ASP A C 1
ATOM 2621 O O . ASP A 1 340 ? 3.202 22.325 -16.612 1.00 73.88 340 ASP A O 1
ATOM 2625 N N . PRO A 1 341 ? 1.998 23.668 -17.929 1.00 75.44 341 PRO A N 1
ATOM 2626 C CA . PRO A 1 341 ? 0.810 22.813 -17.863 1.00 75.44 341 PRO A CA 1
ATOM 2627 C C . PRO A 1 341 ? 1.005 21.377 -18.376 1.00 75.44 341 PRO A C 1
ATOM 2629 O O . PRO A 1 341 ? 0.213 20.498 -18.037 1.00 75.44 341 PRO A O 1
ATOM 2632 N N . THR A 1 342 ? 2.008 21.123 -19.215 1.00 79.62 342 THR A N 1
ATOM 2633 C CA . THR A 1 342 ? 2.375 19.782 -19.682 1.00 79.62 342 THR A CA 1
ATOM 2634 C C . THR A 1 342 ? 3.099 19.017 -18.587 1.00 79.62 342 THR A C 1
ATOM 2636 O O . THR A 1 342 ? 2.699 17.891 -18.305 1.00 79.62 342 THR A O 1
ATOM 2639 N N . ASP A 1 343 ? 4.067 19.636 -17.908 1.00 81.62 343 ASP A N 1
ATOM 2640 C CA . ASP A 1 343 ? 4.768 19.006 -16.781 1.00 81.62 343 ASP A CA 1
ATOM 2641 C C . ASP A 1 343 ? 3.802 18.624 -15.649 1.00 81.62 343 ASP A C 1
ATOM 2643 O O . ASP A 1 343 ? 3.919 17.552 -15.061 1.00 81.62 343 ASP A O 1
ATOM 2647 N N . LEU A 1 344 ? 2.791 19.461 -15.386 1.00 77.12 344 LEU A N 1
ATOM 2648 C CA . LEU A 1 344 ? 1.745 19.162 -14.400 1.00 77.12 344 LEU A CA 1
ATOM 2649 C C . LEU A 1 344 ? 0.959 17.898 -14.749 1.00 77.12 344 LEU A C 1
ATOM 2651 O O . LEU A 1 344 ? 0.753 17.037 -13.894 1.00 77.12 344 LEU A O 1
ATOM 2655 N N . ARG A 1 345 ? 0.548 17.764 -16.015 1.00 78.75 345 ARG A N 1
ATOM 2656 C CA . ARG A 1 345 ? -0.139 16.560 -16.502 1.00 78.75 345 ARG A CA 1
ATOM 2657 C C . ARG A 1 345 ? 0.767 15.337 -16.435 1.00 78.75 345 ARG A C 1
ATOM 2659 O O . ARG A 1 345 ? 0.298 14.259 -16.079 1.00 78.75 345 ARG A O 1
ATOM 2666 N N . CYS A 1 346 ? 2.052 15.503 -16.743 1.00 83.38 346 CYS A N 1
ATOM 2667 C CA . CYS A 1 346 ? 3.041 14.442 -16.610 1.00 83.38 346 CYS A CA 1
ATOM 2668 C C . CYS A 1 346 ? 3.177 13.988 -15.153 1.00 83.38 346 CYS A C 1
ATOM 2670 O O . CYS A 1 346 ? 3.052 12.794 -14.899 1.00 83.38 346 CYS A O 1
ATOM 2672 N N . MET A 1 347 ? 3.335 14.908 -14.195 1.00 83.00 347 MET A N 1
ATOM 2673 C CA . MET A 1 347 ? 3.416 14.557 -12.771 1.00 83.00 347 MET A CA 1
ATOM 2674 C C . MET A 1 347 ? 2.137 13.902 -12.259 1.00 83.00 347 MET A C 1
ATOM 2676 O O . MET A 1 347 ? 2.217 12.900 -11.554 1.00 83.00 347 MET A O 1
ATOM 2680 N N . GLN A 1 348 ? 0.963 14.405 -12.649 1.00 81.31 348 GLN A N 1
ATOM 2681 C CA . GLN A 1 348 ? -0.300 13.754 -12.311 1.00 81.31 348 GLN A CA 1
ATOM 2682 C C . GLN A 1 348 ? -0.345 12.321 -12.863 1.00 81.31 348 GLN A C 1
ATOM 2684 O O . GLN A 1 348 ? -0.665 11.394 -12.125 1.00 81.31 348 GLN A O 1
ATOM 2689 N N . SER A 1 349 ? 0.032 12.122 -14.129 1.00 80.56 349 SER A N 1
ATOM 2690 C CA . SER A 1 349 ? 0.055 10.794 -14.747 1.00 80.56 349 SER A CA 1
ATOM 2691 C C . SER A 1 349 ? 1.078 9.857 -14.101 1.00 80.56 349 SER A C 1
ATOM 2693 O O . SER A 1 349 ? 0.796 8.667 -13.969 1.00 80.56 349 SER A O 1
ATOM 2695 N N . ILE A 1 350 ? 2.258 10.357 -13.717 1.00 85.25 350 ILE A N 1
ATOM 2696 C CA . ILE A 1 350 ? 3.267 9.582 -12.980 1.00 85.25 350 ILE A CA 1
ATOM 2697 C C . ILE A 1 350 ? 2.670 9.140 -11.651 1.00 85.25 350 ILE A C 1
ATOM 2699 O O . ILE A 1 350 ? 2.652 7.952 -11.352 1.00 85.25 350 ILE A O 1
ATOM 2703 N N . ASN A 1 351 ? 2.099 10.073 -10.895 1.00 81.81 351 ASN A N 1
ATOM 2704 C CA . ASN A 1 351 ? 1.482 9.787 -9.611 1.00 81.81 351 ASN A CA 1
ATOM 2705 C C . ASN A 1 351 ? 0.307 8.811 -9.732 1.00 81.81 351 ASN A C 1
ATOM 2707 O O . ASN A 1 351 ? 0.137 7.968 -8.872 1.00 81.81 351 ASN A O 1
ATOM 2711 N N . GLU A 1 352 ? -0.502 8.864 -10.788 1.00 80.12 352 GLU A N 1
ATOM 2712 C CA . GLU A 1 352 ? -1.619 7.928 -10.977 1.00 80.12 352 GLU A CA 1
ATOM 2713 C C . GLU A 1 352 ? -1.175 6.502 -11.345 1.00 80.12 352 GLU A C 1
ATOM 2715 O O . GLU A 1 352 ? -1.893 5.551 -11.038 1.00 80.12 352 GLU A O 1
ATOM 2720 N N . ARG A 1 353 ? -0.015 6.340 -11.996 1.00 77.88 353 ARG A N 1
ATOM 2721 C CA . ARG A 1 353 ? 0.423 5.058 -12.589 1.00 77.88 353 ARG A CA 1
ATOM 2722 C C . ARG A 1 353 ? 1.642 4.432 -11.923 1.00 77.88 353 ARG A C 1
ATOM 2724 O O . ARG A 1 353 ? 1.917 3.260 -12.139 1.00 77.88 353 ARG A O 1
ATOM 2731 N N . SER A 1 354 ? 2.392 5.207 -11.153 1.00 82.50 354 SER A N 1
ATOM 2732 C CA . SER A 1 354 ? 3.630 4.794 -10.495 1.00 82.50 354 SER A CA 1
ATOM 2733 C C . SER A 1 354 ? 3.516 4.999 -8.992 1.00 82.50 354 SER A C 1
ATOM 2735 O O . SER A 1 354 ? 2.785 5.868 -8.514 1.00 82.50 354 SER A O 1
ATOM 2737 N N . ARG A 1 355 ? 4.252 4.184 -8.242 1.00 84.94 355 ARG A N 1
ATOM 2738 C CA . ARG A 1 355 ? 4.379 4.285 -6.791 1.00 84.94 355 ARG A CA 1
ATOM 2739 C C . ARG A 1 355 ? 5.838 4.156 -6.405 1.00 84.94 355 ARG A C 1
ATOM 2741 O O . ARG A 1 355 ? 6.653 3.719 -7.210 1.00 84.94 355 ARG A O 1
ATOM 2748 N N . ASP A 1 356 ? 6.132 4.563 -5.182 1.00 87.44 356 ASP A N 1
ATOM 2749 C CA . ASP A 1 356 ? 7.423 4.360 -4.538 1.00 87.44 356 ASP A CA 1
ATOM 2750 C C . ASP A 1 356 ? 8.610 5.027 -5.267 1.00 87.44 356 ASP A C 1
ATOM 2752 O O . ASP A 1 356 ? 9.754 4.586 -5.170 1.00 87.44 356 ASP A O 1
ATOM 2756 N N . PHE A 1 357 ? 8.344 6.129 -5.972 1.00 93.31 357 PHE A N 1
ATOM 2757 C CA . PHE A 1 357 ? 9.354 6.949 -6.645 1.00 93.31 357 PHE A CA 1
ATOM 2758 C C . PHE A 1 357 ? 9.835 8.112 -5.771 1.00 93.31 357 PHE A C 1
ATOM 2760 O O . PHE A 1 357 ? 9.154 8.522 -4.829 1.00 93.31 357 PHE A O 1
ATOM 2767 N N . LEU A 1 358 ? 10.993 8.677 -6.103 1.00 95.62 358 LEU A N 1
ATOM 2768 C CA . LEU A 1 358 ? 11.540 9.868 -5.454 1.00 95.62 358 LEU A CA 1
ATOM 2769 C C . LEU A 1 358 ? 11.292 11.107 -6.318 1.00 95.62 358 LEU A C 1
ATOM 2771 O O . LEU A 1 358 ? 11.518 11.066 -7.529 1.00 95.62 358 LEU A O 1
ATOM 2775 N N . VAL A 1 359 ? 10.879 12.218 -5.704 1.00 92.88 359 VAL A N 1
ATOM 2776 C CA . VAL A 1 359 ? 10.775 13.518 -6.391 1.00 92.88 359 VAL A CA 1
ATOM 2777 C C . VAL A 1 359 ? 11.699 14.532 -5.742 1.00 92.88 359 VAL A C 1
ATOM 2779 O O . VAL A 1 359 ? 11.694 14.683 -4.524 1.00 92.88 359 VAL A O 1
ATOM 2782 N N . VAL A 1 360 ? 12.450 15.260 -6.561 1.00 91.81 360 VAL A N 1
ATOM 2783 C CA . VAL A 1 360 ? 13.388 16.297 -6.131 1.00 91.81 360 VAL A CA 1
ATOM 2784 C C . VAL A 1 360 ? 12.938 17.649 -6.681 1.00 91.81 360 VAL A C 1
ATOM 2786 O O . VAL A 1 360 ? 12.808 17.825 -7.895 1.00 91.81 360 VAL A O 1
ATOM 2789 N N . PHE A 1 361 ? 12.709 18.607 -5.785 1.00 86.25 361 PHE A N 1
ATOM 2790 C CA . PHE A 1 361 ? 12.308 19.976 -6.093 1.00 86.25 361 PHE A CA 1
ATOM 2791 C C . PHE A 1 361 ? 13.469 20.935 -5.868 1.00 86.25 361 PHE A C 1
ATOM 2793 O O . PHE A 1 361 ? 14.040 20.928 -4.783 1.00 86.25 361 PHE A O 1
ATOM 2800 N N . PRO A 1 362 ? 13.758 21.848 -6.802 1.00 82.19 362 PRO A N 1
ATOM 2801 C CA . PRO A 1 362 ? 14.452 23.075 -6.447 1.00 82.19 362 PRO A CA 1
ATOM 2802 C C . PRO A 1 362 ? 13.530 23.952 -5.585 1.00 82.19 362 PRO A C 1
ATOM 2804 O O . PRO A 1 362 ? 12.317 23.974 -5.819 1.00 82.19 362 PRO A O 1
ATOM 2807 N N . ASP A 1 363 ? 14.091 24.723 -4.649 1.00 74.44 363 ASP A N 1
ATOM 2808 C CA . ASP A 1 363 ? 13.363 25.662 -3.768 1.00 74.44 363 ASP A CA 1
ATOM 2809 C C . ASP A 1 363 ? 12.266 26.465 -4.510 1.00 74.44 363 ASP A C 1
ATOM 2811 O O . ASP A 1 363 ? 11.105 26.531 -4.100 1.00 74.44 363 ASP A O 1
ATOM 2815 N N . ILE A 1 364 ? 12.578 27.008 -5.692 1.00 68.31 364 ILE A N 1
ATOM 2816 C CA . ILE A 1 364 ? 11.623 27.791 -6.500 1.00 68.31 364 ILE A CA 1
ATOM 2817 C C . ILE A 1 364 ? 10.382 26.968 -6.886 1.00 68.31 364 ILE A C 1
ATOM 2819 O O . ILE A 1 364 ? 9.259 27.481 -6.875 1.00 68.31 364 ILE A O 1
ATOM 2823 N N . ALA A 1 365 ? 10.575 25.706 -7.265 1.00 67.81 365 ALA A N 1
ATOM 2824 C CA . ALA A 1 365 ? 9.490 24.805 -7.633 1.00 67.81 365 ALA A CA 1
ATOM 2825 C C . ALA A 1 365 ? 8.712 24.341 -6.398 1.00 67.81 365 ALA A C 1
ATOM 2827 O O . ALA A 1 365 ? 7.486 24.244 -6.464 1.00 67.81 365 ALA A O 1
ATOM 2828 N N . PHE A 1 366 ? 9.410 24.124 -5.280 1.00 70.44 366 PHE A N 1
ATOM 2829 C CA . PHE A 1 366 ? 8.796 23.804 -3.998 1.00 70.44 366 PHE A CA 1
ATOM 2830 C C . PHE A 1 366 ? 7.876 24.942 -3.546 1.00 70.44 366 PHE A C 1
ATOM 2832 O O . PHE A 1 366 ? 6.686 24.722 -3.356 1.00 70.44 366 PHE A O 1
ATOM 2839 N N . THR A 1 367 ? 8.360 26.188 -3.547 1.00 68.19 367 THR A N 1
ATOM 2840 C CA . THR A 1 367 ? 7.560 27.390 -3.244 1.00 68.19 367 THR A CA 1
ATOM 2841 C C . THR A 1 367 ? 6.315 27.504 -4.130 1.00 68.19 367 THR A C 1
ATOM 2843 O O . THR A 1 367 ? 5.218 27.754 -3.640 1.00 68.19 367 THR A O 1
ATOM 2846 N N . LYS A 1 368 ? 6.443 27.265 -5.443 1.00 66.00 368 LYS A N 1
ATOM 2847 C CA . LYS A 1 368 ? 5.288 27.267 -6.362 1.00 66.00 368 LYS A CA 1
ATOM 2848 C C . LYS A 1 368 ? 4.268 26.166 -6.046 1.00 66.00 368 LYS A C 1
ATOM 2850 O O . LYS A 1 368 ? 3.095 26.334 -6.373 1.00 66.00 368 LYS A O 1
ATOM 2855 N N . ALA A 1 369 ? 4.695 25.060 -5.435 1.00 59.44 369 ALA A N 1
ATOM 2856 C CA . ALA A 1 369 ? 3.800 24.028 -4.917 1.00 59.44 369 ALA A CA 1
ATOM 2857 C C . ALA A 1 369 ? 3.132 24.426 -3.579 1.00 59.44 369 ALA A C 1
ATOM 2859 O O . ALA A 1 369 ? 2.091 23.863 -3.236 1.00 59.44 369 ALA A O 1
ATOM 2860 N N . LEU A 1 370 ? 3.696 25.403 -2.847 1.00 58.03 370 LEU A N 1
ATOM 2861 C CA . LEU A 1 370 ? 3.177 25.940 -1.578 1.00 58.03 370 LEU A CA 1
ATOM 2862 C C . LEU A 1 370 ? 2.104 27.033 -1.743 1.00 58.03 370 LEU A C 1
ATOM 2864 O O . LEU A 1 370 ? 1.292 27.203 -0.833 1.00 58.03 370 LEU A O 1
ATOM 2868 N N . ASP A 1 371 ? 2.077 27.781 -2.856 1.00 55.41 371 ASP A N 1
ATOM 2869 C CA . ASP A 1 371 ? 1.212 28.965 -3.044 1.00 55.41 371 ASP A CA 1
ATOM 2870 C C . ASP A 1 371 ? -0.303 28.633 -3.081 1.00 55.41 371 ASP A C 1
ATOM 2872 O O . ASP A 1 371 ? -0.958 28.518 -4.125 1.00 55.41 371 ASP A O 1
ATOM 2876 N N . ASN A 1 372 ? -0.882 28.524 -1.881 1.00 48.38 372 ASN A N 1
ATOM 2877 C CA . ASN A 1 372 ? -2.262 28.135 -1.580 1.00 48.38 372 ASN A CA 1
ATOM 2878 C C . ASN A 1 372 ? -3.218 29.314 -1.294 1.00 48.38 372 ASN A C 1
ATOM 2880 O O . ASN A 1 372 ? -4.310 29.110 -0.762 1.00 48.38 372 ASN A O 1
ATOM 2884 N N . LEU A 1 373 ? -2.878 30.558 -1.647 1.00 36.94 373 LEU A N 1
ATOM 2885 C CA . LEU A 1 373 ? -3.735 31.715 -1.353 1.00 36.94 373 LEU A CA 1
ATOM 2886 C C . LEU A 1 373 ? -4.127 32.476 -2.628 1.00 36.94 373 LEU A C 1
ATOM 2888 O O . LEU A 1 373 ? -3.340 33.214 -3.203 1.00 36.94 373 LEU A O 1
ATOM 2892 N N . GLN A 1 374 ? -5.407 32.319 -2.997 1.00 31.27 374 GLN A N 1
ATOM 2893 C CA . GLN A 1 374 ? -6.198 33.010 -4.036 1.00 31.27 374 GLN A CA 1
ATOM 2894 C C . GLN A 1 374 ? -6.234 32.338 -5.430 1.00 31.27 374 GLN A C 1
ATOM 2896 O O . GLN A 1 374 ? -5.198 32.179 -6.081 1.00 31.27 374 GLN A O 1
ATOM 2901 N N . PRO A 1 375 ? -7.425 31.968 -5.947 1.00 31.61 375 PRO A N 1
ATOM 2902 C CA . PRO A 1 375 ? -7.608 31.563 -7.339 1.00 31.61 375 PRO A CA 1
ATOM 2903 C C . PRO A 1 375 ? -7.625 32.794 -8.259 1.00 31.61 375 PRO A C 1
ATOM 2905 O O . PRO A 1 375 ? -8.411 33.716 -8.053 1.00 31.61 375 PRO A O 1
ATOM 2908 N N . ILE A 1 376 ? -6.814 32.795 -9.320 1.00 30.11 376 ILE A N 1
ATOM 2909 C CA . ILE A 1 376 ? -6.992 33.744 -10.428 1.00 30.11 376 ILE A CA 1
ATOM 2910 C C . ILE A 1 376 ? -7.957 33.091 -11.417 1.00 30.11 376 ILE A C 1
ATOM 2912 O O . ILE A 1 376 ? -7.599 32.170 -12.144 1.00 30.11 376 ILE A O 1
ATOM 2916 N N . SER A 1 377 ? -9.208 33.547 -11.401 1.00 32.12 377 SER A N 1
ATOM 2917 C CA . SER A 1 377 ? -10.218 33.192 -12.397 1.00 32.12 377 SER A CA 1
ATOM 2918 C C . SER A 1 377 ? -9.907 33.907 -13.713 1.00 32.12 377 SER A C 1
ATOM 2920 O O . SER A 1 377 ? -10.173 35.103 -13.836 1.00 32.12 377 SER A O 1
ATOM 2922 N N . LEU A 1 378 ? -9.425 33.175 -14.716 1.00 29.78 378 LEU A N 1
ATOM 2923 C CA . LEU A 1 378 ? -9.514 33.590 -16.115 1.00 29.78 378 LEU A CA 1
ATOM 2924 C C . LEU A 1 378 ? -10.279 32.526 -16.910 1.00 29.78 378 LEU A C 1
ATOM 2926 O O . LEU A 1 378 ? -10.171 31.329 -16.660 1.00 29.78 378 LEU A O 1
ATOM 2930 N N . PHE A 1 379 ? -11.150 33.012 -17.789 1.00 33.94 379 PHE A N 1
ATOM 2931 C CA . PHE A 1 379 ? -12.194 32.265 -18.482 1.00 33.94 379 PHE A CA 1
ATOM 2932 C C . PHE A 1 379 ? -11.665 31.152 -19.412 1.00 33.94 379 PHE A C 1
ATOM 2934 O O . PHE A 1 379 ? -10.659 31.327 -20.090 1.00 33.94 379 PHE A O 1
ATOM 2941 N N . TYR A 1 380 ? -12.476 30.088 -19.502 1.00 33.16 380 TYR A N 1
ATOM 2942 C CA . TYR A 1 380 ? -12.422 28.889 -20.359 1.00 33.16 380 TYR A CA 1
ATOM 2943 C C . TYR A 1 380 ? -11.315 27.849 -20.080 1.00 33.16 380 TYR A C 1
ATOM 2945 O O . TYR A 1 380 ? -10.126 28.104 -20.196 1.00 33.16 380 TYR A O 1
ATOM 2953 N N . ASN A 1 381 ? -11.791 26.630 -19.778 1.00 32.31 381 ASN A N 1
ATOM 2954 C CA . ASN A 1 381 ? -11.097 25.400 -19.372 1.00 32.31 381 ASN A CA 1
ATOM 2955 C C . ASN A 1 381 ? -10.376 25.461 -18.012 1.00 32.31 381 ASN A C 1
ATOM 2957 O O . ASN A 1 381 ? -9.294 26.016 -17.874 1.00 32.31 381 ASN A O 1
ATOM 2961 N N . LYS A 1 382 ? -10.976 24.808 -17.000 1.00 38.03 382 LYS A N 1
ATOM 2962 C CA . LYS A 1 382 ? -10.327 24.446 -15.728 1.00 38.03 382 LYS A CA 1
ATOM 2963 C C . LYS A 1 382 ? -9.159 23.496 -16.024 1.00 38.03 382 LYS A C 1
ATOM 2965 O O . LYS A 1 382 ? -9.320 22.282 -15.992 1.00 38.03 382 LYS A O 1
ATOM 2970 N N . ILE A 1 383 ? -7.997 24.045 -16.339 1.00 39.47 383 ILE A N 1
ATOM 2971 C CA . ILE A 1 383 ? -6.728 23.347 -1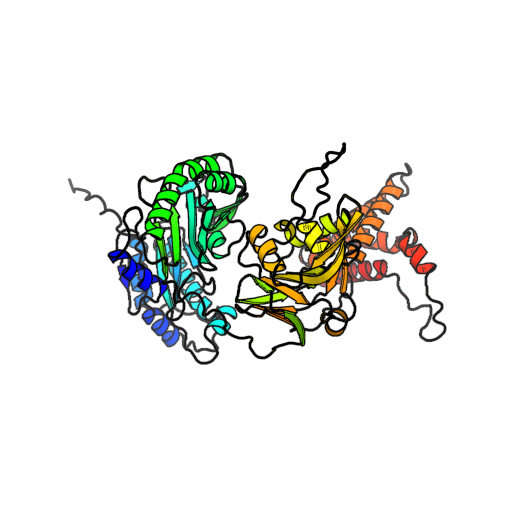6.174 1.00 39.47 383 ILE A CA 1
ATOM 2972 C C . ILE A 1 383 ? -6.172 23.892 -14.864 1.00 39.47 383 ILE A C 1
ATOM 2974 O O . ILE A 1 383 ? -5.938 25.094 -14.750 1.00 39.47 383 ILE A O 1
ATOM 2978 N N . GLU A 1 384 ? -6.032 23.039 -13.850 1.00 46.22 384 GLU A N 1
ATOM 2979 C CA . GLU A 1 384 ? -5.281 23.402 -12.651 1.00 46.22 384 GLU A CA 1
ATOM 2980 C C . GLU A 1 384 ? -3.832 23.641 -13.082 1.00 46.22 384 GLU A C 1
ATOM 2982 O O . GLU A 1 384 ? -3.070 22.711 -13.310 1.00 46.22 384 GLU A O 1
ATOM 2987 N N . THR A 1 385 ? -3.441 24.902 -13.258 1.00 46.62 385 THR A N 1
ATOM 2988 C CA . THR A 1 385 ? -2.065 25.276 -13.616 1.00 46.62 385 THR A CA 1
ATOM 2989 C C . THR A 1 385 ? -1.138 25.277 -12.395 1.00 46.62 385 THR A C 1
ATOM 2991 O O . THR A 1 385 ? -0.159 26.020 -12.373 1.00 46.62 385 THR A O 1
ATOM 2994 N N . ARG A 1 386 ? -1.473 24.529 -11.336 1.00 58.28 386 ARG A N 1
ATOM 2995 C CA . ARG A 1 386 ? -0.782 24.564 -10.041 1.00 58.28 386 ARG A CA 1
ATOM 2996 C C . ARG A 1 386 ? -0.354 23.163 -9.636 1.00 58.28 386 ARG A C 1
ATOM 2998 O O . ARG A 1 386 ? -1.154 22.237 -9.705 1.00 58.28 386 ARG A O 1
ATOM 3005 N N . VAL A 1 387 ? 0.884 23.025 -9.169 1.00 58.97 387 VAL A N 1
ATOM 3006 C CA . VAL A 1 387 ? 1.323 21.827 -8.451 1.00 58.97 387 VAL A CA 1
ATOM 3007 C C . VAL A 1 387 ? 0.725 21.877 -7.049 1.00 58.97 387 VAL A C 1
ATOM 3009 O O . VAL A 1 387 ? 0.889 22.874 -6.360 1.00 58.97 387 VAL A O 1
ATOM 3012 N N . ASN A 1 388 ? 0.068 20.811 -6.608 1.00 64.94 388 ASN A N 1
ATOM 3013 C CA . ASN A 1 388 ? -0.252 20.581 -5.204 1.00 64.94 388 ASN A CA 1
ATOM 3014 C C . ASN A 1 388 ? 0.463 19.299 -4.722 1.00 64.94 388 ASN A C 1
ATOM 3016 O O . ASN A 1 388 ? 0.844 18.457 -5.537 1.00 64.94 388 ASN A O 1
ATOM 3020 N N . PHE A 1 389 ? 0.612 19.113 -3.408 1.00 67.06 389 PHE A N 1
ATOM 3021 C CA . PHE A 1 389 ? 1.242 17.899 -2.859 1.00 67.06 389 PHE A CA 1
ATOM 3022 C C . PHE A 1 389 ? 0.450 16.608 -3.115 1.00 67.06 389 PHE A C 1
ATOM 3024 O O . PHE A 1 389 ? 1.007 15.516 -3.015 1.00 67.06 389 PHE A O 1
ATOM 3031 N N . SER A 1 390 ? -0.828 16.692 -3.509 1.00 60.69 390 SER A N 1
ATOM 3032 C CA . SER A 1 390 ? -1.585 15.496 -3.901 1.00 60.69 390 SER A CA 1
ATOM 3033 C C . SER A 1 390 ? -1.015 14.837 -5.169 1.00 60.69 390 SER A C 1
ATOM 3035 O O . SER A 1 390 ? -1.102 13.616 -5.304 1.00 60.69 390 SER A O 1
ATOM 3037 N N . HIS A 1 391 ? -0.312 15.598 -6.021 1.00 69.12 391 HIS A N 1
ATOM 3038 C CA . HIS A 1 391 ? 0.440 15.074 -7.170 1.00 69.12 391 HIS A CA 1
ATOM 3039 C C . HIS A 1 391 ? 1.658 14.226 -6.795 1.00 69.12 391 HIS A C 1
ATOM 3041 O O . HIS A 1 391 ? 2.268 13.648 -7.683 1.00 69.12 391 HIS A O 1
ATOM 3047 N N . PHE A 1 392 ? 2.025 14.144 -5.517 1.00 76.44 392 PHE A N 1
ATOM 3048 C CA . PHE A 1 392 ? 3.135 13.310 -5.045 1.00 76.44 392 PHE A CA 1
ATOM 3049 C C . PHE A 1 392 ? 2.671 12.314 -3.997 1.00 76.44 392 PHE A C 1
ATOM 3051 O O . PHE A 1 392 ? 3.484 11.752 -3.279 1.00 76.44 392 PHE A O 1
ATOM 3058 N N . SER A 1 393 ? 1.360 12.089 -3.886 1.00 72.75 393 SER A N 1
ATOM 3059 C CA . SER A 1 393 ? 0.820 11.184 -2.878 1.00 72.75 393 SER A CA 1
ATOM 3060 C C . SER A 1 393 ? 1.416 9.782 -2.988 1.00 72.75 393 SER A C 1
ATOM 3062 O O . SER A 1 393 ? 1.659 9.163 -1.967 1.00 72.75 393 SER A O 1
ATOM 3064 N N . HIS A 1 394 ? 1.704 9.288 -4.189 1.00 81.19 394 HIS A N 1
ATOM 3065 C CA . HIS A 1 394 ? 2.318 7.974 -4.379 1.00 81.19 394 HIS A CA 1
ATOM 3066 C C . HIS A 1 394 ? 3.856 7.989 -4.404 1.00 81.19 394 HIS A C 1
ATOM 3068 O O . HIS A 1 394 ? 4.460 6.945 -4.657 1.00 81.19 394 HIS A O 1
ATOM 3074 N N . ALA A 1 395 ? 4.493 9.131 -4.133 1.00 88.94 395 ALA A N 1
ATOM 3075 C CA . ALA A 1 395 ? 5.937 9.192 -3.962 1.00 88.94 395 ALA A CA 1
ATOM 3076 C C . ALA A 1 395 ? 6.355 8.493 -2.659 1.00 88.94 395 ALA A C 1
ATOM 3078 O O . ALA A 1 395 ? 5.667 8.546 -1.640 1.00 88.94 395 ALA A O 1
ATOM 3079 N N . LEU A 1 396 ? 7.523 7.864 -2.689 1.00 88.56 396 LEU A N 1
ATOM 3080 C CA . LEU A 1 396 ? 8.192 7.313 -1.516 1.00 88.56 396 LEU A CA 1
ATOM 3081 C C . LEU A 1 396 ? 8.759 8.420 -0.630 1.00 88.56 396 LEU A C 1
ATOM 3083 O O . LEU A 1 396 ? 8.686 8.346 0.600 1.00 88.56 396 LEU A O 1
ATOM 3087 N N . GLY A 1 397 ? 9.322 9.434 -1.284 1.00 92.50 397 GLY A N 1
ATOM 3088 C CA . GLY A 1 397 ? 9.938 10.575 -0.642 1.00 92.50 397 GLY A CA 1
ATOM 3089 C C . GLY A 1 397 ? 9.971 11.806 -1.538 1.00 92.50 397 GLY A C 1
ATOM 3090 O O . GLY A 1 397 ? 9.858 11.723 -2.765 1.00 92.50 397 GLY A O 1
ATOM 3091 N N . VAL A 1 398 ? 10.122 12.955 -0.891 1.00 92.44 398 VAL A N 1
ATOM 3092 C CA . VAL A 1 398 ? 10.239 14.275 -1.500 1.00 92.44 398 VAL A CA 1
ATOM 3093 C C . VAL A 1 398 ? 11.501 14.937 -0.972 1.00 92.44 398 VAL A C 1
ATOM 3095 O O . VAL A 1 398 ? 11.729 14.985 0.234 1.00 92.44 398 VAL A O 1
ATOM 3098 N N . ILE A 1 399 ? 12.306 15.467 -1.881 1.00 92.25 399 ILE A N 1
ATOM 3099 C CA . ILE A 1 399 ? 13.510 16.221 -1.552 1.00 92.25 399 ILE A CA 1
ATOM 3100 C C . ILE A 1 399 ? 13.300 17.669 -1.958 1.00 92.25 399 ILE A C 1
ATOM 3102 O O . ILE A 1 399 ? 12.914 17.937 -3.094 1.00 92.25 399 ILE A O 1
ATOM 3106 N N . GLU A 1 400 ? 13.572 18.597 -1.050 1.00 89.69 400 GLU A N 1
ATOM 3107 C CA . GLU A 1 400 ? 13.693 20.016 -1.370 1.00 89.69 400 GLU A CA 1
ATOM 3108 C C . GLU A 1 400 ? 15.176 20.389 -1.399 1.00 89.69 400 GLU A C 1
ATOM 3110 O O . GLU A 1 400 ? 15.879 20.275 -0.401 1.00 89.69 400 GLU A O 1
ATOM 3115 N N . VAL A 1 401 ? 15.654 20.856 -2.546 1.00 88.19 401 VAL A N 1
ATOM 3116 C CA . VAL A 1 401 ? 16.983 21.444 -2.701 1.00 88.19 401 VAL A CA 1
ATOM 3117 C C . VAL A 1 401 ? 16.885 22.919 -2.308 1.00 88.19 401 VAL A C 1
ATOM 3119 O O . VAL A 1 401 ? 16.399 23.756 -3.075 1.00 88.19 401 VAL A O 1
ATOM 3122 N N . GLN A 1 402 ? 17.303 23.213 -1.081 1.00 84.94 402 GLN A N 1
ATOM 3123 C CA . GLN A 1 402 ? 17.167 24.495 -0.398 1.00 84.94 402 GLN A CA 1
ATOM 3124 C C . GLN A 1 402 ? 18.299 25.444 -0.784 1.00 84.94 402 GLN A C 1
ATOM 3126 O O . GLN A 1 402 ? 19.464 25.060 -0.840 1.00 84.94 402 GLN A O 1
ATOM 3131 N N . SER A 1 403 ? 17.970 26.710 -1.025 1.00 77.38 403 SER A N 1
ATOM 3132 C CA . SER A 1 403 ? 18.963 27.755 -1.285 1.00 77.38 403 SER A CA 1
ATOM 3133 C C . SER A 1 403 ? 18.548 29.081 -0.648 1.00 77.38 403 SER A C 1
ATOM 3135 O O . SER A 1 403 ? 17.382 29.287 -0.301 1.00 77.38 403 SER A O 1
ATOM 3137 N N . ILE A 1 404 ? 19.518 29.980 -0.46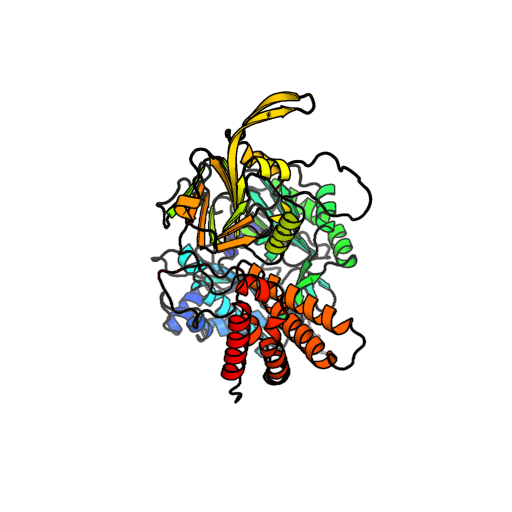9 1.00 70.25 404 ILE A N 1
ATOM 3138 C CA . ILE A 1 404 ? 19.272 31.373 -0.084 1.00 70.25 404 ILE A CA 1
ATOM 3139 C C . ILE A 1 404 ? 19.186 32.194 -1.366 1.00 70.25 404 ILE A C 1
ATOM 3141 O O . ILE A 1 404 ? 20.100 32.161 -2.190 1.00 70.25 404 ILE A O 1
ATOM 3145 N N . ARG A 1 405 ? 18.110 32.967 -1.530 1.00 68.25 405 ARG A N 1
ATOM 3146 C CA . ARG A 1 405 ? 17.921 33.807 -2.719 1.00 68.25 405 ARG A CA 1
ATOM 3147 C C . ARG A 1 405 ? 17.478 35.221 -2.388 1.00 68.25 405 ARG A C 1
ATOM 3149 O O . ARG A 1 405 ? 16.802 35.482 -1.395 1.00 68.25 405 ARG A O 1
ATOM 3156 N N . GLU A 1 406 ? 17.815 36.134 -3.290 1.00 58.94 406 GLU A N 1
ATOM 3157 C CA . GLU A 1 406 ? 17.252 37.480 -3.327 1.00 58.94 406 GLU A CA 1
ATOM 3158 C C . GLU A 1 406 ? 15.978 37.465 -4.184 1.00 58.94 406 GLU A C 1
ATOM 3160 O O . GLU A 1 406 ? 16.002 37.168 -5.379 1.00 58.94 406 GLU A O 1
ATOM 3165 N N . GLY A 1 407 ? 14.839 37.745 -3.559 1.00 55.97 407 GLY A N 1
ATOM 3166 C CA . GLY A 1 407 ? 13.540 37.902 -4.200 1.00 55.97 407 GLY A CA 1
ATOM 3167 C C . GLY A 1 407 ? 13.072 39.354 -4.183 1.00 55.97 407 GLY A C 1
ATOM 3168 O O . GLY A 1 407 ? 13.668 40.218 -3.549 1.00 55.97 407 GLY A O 1
ATOM 3169 N N . ASN A 1 408 ? 11.960 39.621 -4.863 1.00 50.72 408 ASN A N 1
ATOM 3170 C CA . ASN A 1 408 ? 11.238 40.885 -4.763 1.00 50.72 408 ASN A CA 1
ATOM 3171 C C . ASN A 1 408 ? 9.823 40.595 -4.260 1.00 50.72 408 ASN A C 1
ATOM 3173 O O . ASN A 1 408 ? 9.135 39.765 -4.850 1.00 50.72 408 ASN A O 1
ATOM 3177 N N . ASP A 1 409 ? 9.373 41.291 -3.215 1.00 47.97 409 ASP A N 1
ATOM 3178 C CA . ASP A 1 409 ? 7.955 41.266 -2.830 1.00 47.97 409 ASP A CA 1
ATOM 3179 C C . ASP A 1 409 ? 7.093 41.933 -3.930 1.00 47.97 409 ASP A C 1
ATOM 3181 O O . ASP A 1 409 ? 7.601 42.607 -4.832 1.00 47.97 409 ASP A O 1
ATOM 3185 N N . SER A 1 410 ? 5.772 41.807 -3.833 1.00 41.75 410 SER A N 1
ATOM 3186 C CA . SER A 1 410 ? 4.734 42.422 -4.674 1.00 41.75 410 SER A CA 1
ATOM 3187 C C . SER A 1 410 ? 4.938 43.929 -4.918 1.00 41.75 410 SER A C 1
ATOM 3189 O O . SER A 1 410 ? 4.443 44.473 -5.905 1.00 41.75 410 SER A O 1
ATOM 3191 N N . PHE A 1 411 ? 5.701 44.604 -4.050 1.00 43.97 411 PHE A N 1
ATOM 3192 C CA . PHE A 1 411 ? 6.064 46.024 -4.131 1.00 43.97 411 PHE A CA 1
ATOM 3193 C C . PHE A 1 411 ? 7.478 46.305 -4.686 1.00 43.97 411 PHE A C 1
ATOM 3195 O O . PHE A 1 411 ? 7.924 47.451 -4.644 1.00 43.97 411 PHE A O 1
ATOM 3202 N N . ARG A 1 412 ? 8.180 45.298 -5.233 1.00 46.94 412 ARG A N 1
ATOM 3203 C CA . ARG A 1 412 ? 9.569 45.378 -5.744 1.00 46.94 412 ARG A CA 1
ATOM 3204 C C . ARG A 1 412 ? 10.602 45.820 -4.701 1.00 46.94 412 ARG A C 1
ATOM 3206 O O . ARG A 1 412 ? 11.547 46.538 -5.021 1.00 46.94 412 ARG A O 1
ATOM 3213 N N . ILE A 1 413 ? 10.407 45.399 -3.456 1.00 40.75 413 ILE A N 1
ATOM 3214 C CA . ILE A 1 413 ? 11.406 45.548 -2.396 1.00 40.75 413 ILE A CA 1
ATOM 3215 C C . ILE A 1 413 ? 12.265 44.278 -2.402 1.00 40.75 413 ILE A C 1
ATOM 3217 O O . ILE A 1 413 ? 11.674 43.195 -2.336 1.00 40.75 413 ILE A O 1
ATOM 3221 N N . PRO A 1 414 ? 13.605 44.390 -2.463 1.00 43.19 414 PRO A N 1
ATOM 3222 C CA . PRO A 1 414 ? 14.476 43.233 -2.346 1.00 43.19 414 PRO A CA 1
ATOM 3223 C C . PRO A 1 414 ? 14.284 42.595 -0.969 1.00 43.19 414 PRO A C 1
ATOM 3225 O O . PRO A 1 414 ? 14.456 43.257 0.057 1.00 43.19 414 PRO A O 1
ATOM 3228 N N . ILE A 1 415 ? 13.910 41.322 -0.951 1.00 44.81 415 ILE A N 1
ATOM 3229 C CA . ILE A 1 415 ? 13.772 40.500 0.250 1.00 44.81 415 ILE A CA 1
ATOM 3230 C C . ILE A 1 415 ? 14.677 39.283 0.109 1.00 44.81 415 ILE A C 1
ATOM 3232 O O . ILE A 1 415 ? 14.731 38.661 -0.947 1.00 44.81 415 ILE A O 1
ATOM 3236 N N . THR A 1 416 ? 15.387 38.920 1.169 1.00 49.75 416 THR A N 1
ATOM 3237 C CA . THR A 1 416 ? 16.110 37.648 1.209 1.00 49.75 416 THR A CA 1
ATOM 3238 C C . THR A 1 416 ? 15.125 36.562 1.624 1.00 49.75 416 THR A C 1
ATOM 3240 O O . THR A 1 416 ? 14.538 36.641 2.705 1.00 49.75 416 THR A O 1
ATOM 3243 N N . ILE A 1 417 ? 14.912 35.580 0.752 1.00 57.56 417 ILE A N 1
ATOM 3244 C CA . ILE A 1 417 ? 14.095 34.399 1.027 1.00 57.56 417 ILE A CA 1
ATOM 3245 C C . ILE A 1 417 ? 15.071 33.263 1.337 1.00 57.56 417 ILE A C 1
ATOM 3247 O O . ILE A 1 417 ? 15.890 32.899 0.494 1.00 57.56 417 ILE A O 1
ATOM 3251 N N . ASP A 1 418 ? 15.015 32.757 2.567 1.00 60.28 418 ASP A N 1
ATOM 3252 C CA . ASP A 1 418 ? 15.928 31.742 3.091 1.00 60.28 418 ASP A CA 1
ATOM 3253 C C . ASP A 1 418 ? 15.138 30.503 3.533 1.00 60.28 418 ASP A C 1
ATOM 3255 O O . ASP A 1 418 ? 14.344 30.558 4.486 1.00 60.28 418 ASP A O 1
ATOM 3259 N N . HIS A 1 419 ? 15.373 29.406 2.809 1.00 61.97 419 HIS A N 1
ATOM 3260 C CA . HIS A 1 419 ? 14.794 28.085 3.050 1.00 61.97 419 HIS A CA 1
ATOM 3261 C C . HIS A 1 419 ? 15.758 27.118 3.763 1.00 61.97 419 HIS A C 1
ATOM 3263 O O . HIS A 1 419 ? 15.337 26.033 4.145 1.00 61.97 419 HIS A O 1
ATOM 3269 N N . THR A 1 420 ? 17.008 27.515 4.029 1.00 62.28 420 THR A N 1
ATOM 3270 C CA . THR A 1 420 ? 18.076 26.644 4.571 1.00 62.28 420 THR A CA 1
ATOM 3271 C C . THR A 1 420 ? 17.971 26.375 6.084 1.00 62.28 420 THR A C 1
ATOM 3273 O O . THR A 1 420 ? 18.740 25.606 6.650 1.00 62.28 420 THR A O 1
ATOM 3276 N N . GLY A 1 421 ? 17.001 26.991 6.773 1.00 61.41 421 GLY A N 1
ATOM 3277 C CA . GLY A 1 421 ? 16.836 26.937 8.233 1.00 61.41 421 GLY A CA 1
ATOM 3278 C C . GLY A 1 421 ? 15.807 25.927 8.757 1.00 61.41 421 GLY A C 1
ATOM 3279 O O . GLY A 1 421 ? 15.029 26.289 9.643 1.00 61.41 421 GLY A O 1
ATOM 3280 N N . LYS A 1 422 ? 15.750 24.706 8.206 1.00 66.00 422 LYS A N 1
ATOM 3281 C CA . LYS A 1 422 ? 14.756 23.659 8.548 1.00 66.00 422 LYS A CA 1
ATOM 3282 C C . LYS A 1 422 ? 13.288 24.076 8.373 1.00 66.00 422 LYS A C 1
ATOM 3284 O O . LYS A 1 422 ? 12.406 23.715 9.155 1.00 66.00 422 LYS A O 1
ATOM 3289 N N . ARG A 1 423 ? 13.030 24.946 7.395 1.00 65.69 423 ARG A N 1
ATOM 3290 C CA . ARG A 1 423 ? 11.686 25.482 7.118 1.00 65.69 423 ARG A CA 1
ATOM 3291 C C . ARG A 1 423 ? 10.924 24.653 6.091 1.00 65.69 423 ARG A C 1
ATOM 3293 O O . ARG A 1 423 ? 9.692 24.667 6.112 1.00 65.69 423 ARG A O 1
ATOM 3300 N N . GLY A 1 424 ? 11.635 23.921 5.239 1.00 67.25 424 GLY A N 1
ATOM 3301 C CA . GLY A 1 424 ? 11.063 23.021 4.246 1.00 67.25 424 GLY A CA 1
ATOM 3302 C C . GLY A 1 424 ? 10.165 21.970 4.872 1.00 67.25 424 GLY A C 1
ATOM 3303 O O . GLY A 1 424 ? 9.007 21.812 4.478 1.00 67.25 424 GLY A O 1
ATOM 3304 N N . GLY A 1 425 ? 10.658 21.324 5.930 1.00 68.12 425 GLY A N 1
ATOM 3305 C CA . GLY A 1 425 ? 9.925 20.282 6.635 1.00 68.12 425 GLY A CA 1
ATOM 3306 C C . GLY A 1 425 ? 8.644 20.778 7.311 1.00 68.12 425 GLY A C 1
ATOM 3307 O O . GLY A 1 425 ? 7.623 20.083 7.312 1.00 68.12 425 GLY A O 1
ATOM 3308 N N . ALA A 1 426 ? 8.640 22.009 7.831 1.00 64.25 426 ALA A N 1
ATOM 3309 C CA . ALA A 1 426 ? 7.440 22.616 8.408 1.00 64.25 426 ALA A CA 1
ATOM 3310 C C . ALA A 1 426 ? 6.350 22.824 7.341 1.00 64.25 426 ALA A C 1
ATOM 3312 O O . ALA A 1 426 ? 5.215 22.380 7.518 1.00 64.25 426 ALA A O 1
ATOM 3313 N N . HIS A 1 427 ? 6.713 23.414 6.198 1.00 65.56 427 HIS A N 1
ATOM 3314 C CA . HIS A 1 427 ? 5.798 23.612 5.072 1.00 65.56 427 HIS A CA 1
ATOM 3315 C C . HIS A 1 427 ? 5.293 22.294 4.482 1.00 65.56 427 HIS A C 1
ATOM 3317 O O . HIS A 1 427 ? 4.106 22.155 4.177 1.00 65.56 427 HIS A O 1
ATOM 3323 N N . PHE A 1 428 ? 6.178 21.303 4.365 1.00 72.44 428 PHE A N 1
ATOM 3324 C CA . PHE A 1 428 ? 5.800 19.963 3.942 1.00 72.44 428 PHE A CA 1
ATOM 3325 C C . PHE A 1 428 ? 4.779 19.340 4.901 1.00 72.44 428 PHE A C 1
ATOM 3327 O O . PHE A 1 428 ? 3.774 18.805 4.446 1.00 72.44 428 PHE A O 1
ATOM 3334 N N . SER A 1 429 ? 4.991 19.444 6.216 1.00 64.81 429 SER A N 1
ATOM 3335 C CA . SER A 1 429 ? 4.110 18.851 7.236 1.00 64.81 429 SER A CA 1
ATOM 3336 C C . SER A 1 429 ? 2.696 19.439 7.240 1.00 64.81 429 SER A C 1
ATOM 3338 O O . SER A 1 429 ? 1.733 18.717 7.487 1.00 64.81 429 SER A O 1
ATOM 3340 N N . GLU A 1 430 ? 2.554 20.736 6.954 1.00 59.78 430 GLU A N 1
ATOM 3341 C CA . GLU A 1 430 ? 1.247 21.404 6.871 1.00 59.78 430 GLU A CA 1
ATOM 3342 C C . GLU A 1 430 ? 0.438 20.978 5.633 1.00 59.78 430 GLU A C 1
ATOM 3344 O O . GLU A 1 430 ? -0.796 20.980 5.650 1.00 59.78 430 GLU A O 1
ATOM 3349 N N . LEU A 1 431 ? 1.116 20.617 4.541 1.00 60.81 431 LEU A N 1
ATOM 3350 C CA . LEU A 1 431 ? 0.483 20.393 3.238 1.00 60.81 431 LEU A CA 1
ATOM 3351 C C . LEU A 1 431 ? 0.396 18.920 2.844 1.00 60.81 431 LEU A C 1
ATOM 3353 O O . LEU A 1 431 ? -0.577 18.496 2.210 1.00 60.81 431 LEU A O 1
ATOM 3357 N N . CYS A 1 432 ? 1.400 18.132 3.210 1.00 64.88 432 CYS A N 1
ATOM 3358 C CA . CYS A 1 432 ? 1.447 16.707 2.960 1.00 64.88 432 CYS A CA 1
ATOM 3359 C C . CYS A 1 432 ? 0.757 15.954 4.100 1.00 64.88 432 CYS A C 1
ATOM 3361 O O . CYS A 1 432 ? 1.279 15.803 5.201 1.00 64.88 432 CYS A O 1
ATOM 3363 N N . LYS A 1 433 ? -0.436 15.425 3.820 1.00 55.84 433 LYS A N 1
ATOM 3364 C CA . LYS A 1 433 ? -1.226 14.660 4.801 1.00 55.84 433 LYS A CA 1
ATOM 3365 C C . LYS A 1 433 ? -0.771 13.203 4.957 1.00 55.84 433 LYS A C 1
ATOM 3367 O O . LYS A 1 433 ? -1.278 12.505 5.833 1.00 55.84 433 LYS A O 1
ATOM 3372 N N . ARG A 1 434 ? 0.161 12.742 4.114 1.00 60.75 434 ARG A N 1
ATOM 3373 C CA . ARG A 1 434 ? 0.672 11.364 4.068 1.00 60.75 434 ARG A CA 1
ATOM 3374 C C . ARG A 1 434 ? 1.980 11.266 4.849 1.00 60.75 434 ARG A C 1
ATOM 3376 O O . ARG A 1 434 ? 2.991 11.836 4.451 1.00 60.75 434 ARG A O 1
ATOM 3383 N N . LYS A 1 435 ? 1.950 10.563 5.983 1.00 58.38 435 LYS A N 1
ATOM 3384 C CA . LYS A 1 435 ? 3.081 10.472 6.931 1.00 58.38 435 LYS A CA 1
ATOM 3385 C C . LYS A 1 435 ? 4.135 9.443 6.540 1.00 58.38 435 LYS A C 1
ATOM 3387 O O . LYS A 1 435 ? 5.183 9.346 7.161 1.00 58.38 435 LYS A O 1
ATOM 3392 N N . GLU A 1 436 ? 3.829 8.625 5.553 1.00 68.75 436 GLU A N 1
ATOM 3393 C CA . GLU A 1 436 ? 4.748 7.656 4.994 1.00 68.75 436 GLU A CA 1
ATOM 3394 C C . GLU A 1 436 ? 5.706 8.306 3.994 1.00 68.75 436 GLU A C 1
ATOM 3396 O O . GLU A 1 436 ? 6.764 7.741 3.737 1.00 68.75 436 GLU A O 1
ATOM 3401 N N . ILE A 1 437 ? 5.373 9.467 3.426 1.00 83.44 437 ILE A N 1
ATOM 3402 C CA . ILE A 1 437 ? 6.274 10.147 2.497 1.00 83.44 437 ILE A CA 1
ATOM 3403 C C . ILE A 1 437 ? 7.409 10.754 3.311 1.00 83.44 437 ILE A C 1
ATOM 3405 O O . ILE A 1 437 ? 7.180 11.603 4.174 1.00 83.44 437 ILE A O 1
ATOM 3409 N N . LEU A 1 438 ? 8.627 10.300 3.046 1.00 88.69 438 LEU A N 1
ATOM 3410 C CA . LEU A 1 438 ? 9.815 10.854 3.679 1.00 88.69 438 LEU A CA 1
ATOM 3411 C C . LEU A 1 438 ? 10.128 12.213 3.052 1.00 88.69 438 LEU A C 1
ATOM 3413 O O . LEU A 1 438 ? 10.132 12.337 1.830 1.00 88.69 438 LEU A O 1
ATOM 3417 N N . PHE A 1 439 ? 10.393 13.229 3.865 1.00 91.00 439 PHE A N 1
ATOM 3418 C CA . PHE A 1 439 ? 10.879 14.517 3.380 1.00 91.00 439 PHE A CA 1
ATOM 3419 C C . PHE A 1 439 ? 12.324 14.726 3.799 1.00 91.00 439 PHE A C 1
ATOM 3421 O O . PHE A 1 439 ? 12.689 14.395 4.931 1.00 91.00 439 PHE A O 1
ATOM 3428 N N . LEU A 1 440 ? 13.111 15.310 2.902 1.00 92.56 440 LEU A N 1
ATOM 3429 C CA . LEU A 1 440 ? 14.464 15.751 3.195 1.00 92.56 440 LEU A CA 1
ATOM 3430 C C . LEU A 1 440 ? 14.737 17.101 2.527 1.00 92.56 440 LEU A C 1
ATOM 3432 O O . LEU A 1 440 ? 14.735 17.203 1.301 1.00 92.56 440 LEU A O 1
ATOM 3436 N N . GLY A 1 441 ? 14.998 18.125 3.330 1.00 90.88 441 GLY A N 1
ATOM 3437 C CA . GLY A 1 441 ? 15.601 19.367 2.865 1.00 90.88 441 GLY A CA 1
ATOM 3438 C C . GLY A 1 441 ? 17.117 19.214 2.790 1.00 90.88 441 GLY A C 1
ATOM 3439 O O . GLY A 1 441 ? 17.750 18.746 3.736 1.00 90.88 441 GLY A O 1
ATOM 3440 N N . VAL A 1 442 ? 17.685 19.571 1.643 1.00 90.38 442 VAL A N 1
ATOM 3441 C CA . VAL A 1 442 ? 19.101 19.396 1.302 1.00 90.38 442 VAL A CA 1
ATOM 3442 C C . VAL A 1 442 ? 19.682 20.744 0.914 1.00 90.38 442 VAL A C 1
ATOM 3444 O O . VAL A 1 442 ? 19.062 21.482 0.151 1.00 90.38 442 VAL A O 1
ATOM 3447 N N . ASN A 1 443 ? 20.893 21.054 1.371 1.00 85.56 443 ASN A N 1
ATOM 3448 C CA . ASN A 1 443 ? 21.574 22.276 0.959 1.00 85.56 443 ASN A CA 1
ATOM 3449 C C . ASN A 1 443 ? 21.970 22.212 -0.529 1.00 85.56 443 ASN A C 1
ATOM 3451 O O . ASN A 1 443 ? 22.769 21.373 -0.950 1.00 85.56 443 ASN A O 1
ATOM 3455 N N . GLY A 1 444 ? 21.424 23.128 -1.328 1.00 76.38 444 GLY A N 1
ATOM 3456 C CA . GLY A 1 444 ? 21.646 23.208 -2.766 1.00 76.38 444 GLY A CA 1
ATOM 3457 C C . GLY A 1 444 ? 23.069 23.568 -3.182 1.00 76.38 444 GLY A C 1
ATOM 3458 O O . GLY A 1 444 ? 23.466 23.211 -4.286 1.00 76.38 444 GLY A O 1
ATOM 3459 N N . GLU A 1 445 ? 23.860 24.213 -2.319 1.00 69.94 445 GLU A N 1
ATOM 3460 C CA . GLU A 1 445 ? 25.272 24.501 -2.623 1.00 69.94 445 GLU A CA 1
ATOM 3461 C C . GLU A 1 445 ? 26.147 23.234 -2.609 1.00 69.94 445 GLU A C 1
ATOM 3463 O O . GLU A 1 445 ? 27.182 23.183 -3.276 1.00 69.94 445 GLU A O 1
ATOM 3468 N N . GLU A 1 446 ? 25.720 22.197 -1.885 1.00 66.94 446 GLU A N 1
ATOM 3469 C CA . GLU A 1 446 ? 26.441 20.925 -1.736 1.00 66.94 446 GLU A CA 1
ATOM 3470 C C . GLU A 1 446 ? 25.858 19.811 -2.626 1.00 66.94 446 GLU A C 1
ATOM 3472 O O . GLU A 1 446 ? 26.525 18.815 -2.921 1.00 66.94 446 GLU A O 1
ATOM 3477 N N . ALA A 1 447 ? 24.629 19.994 -3.115 1.00 70.25 447 ALA A N 1
ATOM 3478 C CA . ALA A 1 447 ? 23.918 19.038 -3.949 1.00 70.25 447 ALA A CA 1
ATOM 3479 C C . ALA A 1 447 ? 24.368 19.092 -5.421 1.00 70.25 447 ALA A C 1
ATOM 3481 O O . ALA A 1 447 ? 24.030 20.012 -6.163 1.00 70.25 447 ALA A O 1
ATOM 3482 N N . ASN A 1 448 ? 25.057 18.048 -5.896 1.00 80.19 448 ASN A N 1
ATOM 3483 C CA . ASN A 1 448 ? 25.293 17.838 -7.330 1.00 80.19 448 ASN A CA 1
ATOM 3484 C C . ASN A 1 448 ? 24.808 16.447 -7.773 1.00 80.19 448 ASN A C 1
ATOM 3486 O O . ASN A 1 448 ? 25.622 15.529 -7.936 1.00 80.19 448 ASN A O 1
ATOM 3490 N N . PRO A 1 449 ? 23.490 16.279 -7.987 1.00 85.69 449 PRO A N 1
ATOM 3491 C CA . PRO A 1 449 ? 22.917 14.981 -8.321 1.00 85.69 449 PRO A CA 1
ATOM 3492 C C . PRO A 1 449 ? 23.438 14.426 -9.650 1.00 85.69 449 PRO A C 1
ATOM 3494 O O . PRO A 1 449 ? 23.588 13.216 -9.781 1.00 85.69 449 PRO A O 1
ATOM 3497 N N . LEU A 1 450 ? 23.799 15.284 -10.611 1.00 84.44 450 LEU A N 1
ATOM 3498 C CA . LEU A 1 450 ? 24.312 14.862 -11.921 1.00 84.44 450 LEU A CA 1
ATOM 3499 C C . LEU A 1 450 ? 25.651 14.124 -11.826 1.00 84.44 450 LEU A C 1
ATOM 3501 O O . LEU A 1 450 ? 25.925 13.240 -12.632 1.00 84.44 450 LEU A O 1
ATOM 3505 N N . LYS A 1 451 ? 26.482 14.442 -10.827 1.00 86.31 451 LYS A N 1
ATOM 3506 C CA . LYS A 1 451 ? 27.749 13.730 -10.603 1.00 86.31 451 LYS A CA 1
ATOM 3507 C C . LYS A 1 451 ? 27.530 12.266 -10.205 1.00 86.31 451 LYS A C 1
ATOM 3509 O O . LYS A 1 451 ? 28.382 11.430 -10.488 1.00 86.31 451 LYS A O 1
ATOM 3514 N N . VAL A 1 452 ? 26.419 11.980 -9.529 1.00 89.12 452 VAL A N 1
ATOM 3515 C CA . VAL A 1 452 ? 26.080 10.648 -9.013 1.00 89.12 452 VAL A CA 1
ATOM 3516 C C . VAL A 1 452 ? 25.194 9.892 -10.000 1.00 89.12 452 VAL A C 1
ATOM 3518 O O . VAL A 1 452 ? 25.440 8.722 -10.272 1.00 89.12 452 VAL A O 1
ATOM 3521 N N . LEU A 1 453 ? 24.185 10.561 -10.558 1.00 89.88 453 LEU A N 1
ATOM 3522 C CA . LEU A 1 453 ? 23.193 9.954 -11.448 1.00 89.88 453 LEU A CA 1
ATOM 3523 C C . LEU A 1 453 ? 23.657 9.854 -12.906 1.00 89.88 453 LEU A C 1
ATOM 3525 O O . LEU A 1 453 ? 23.165 9.000 -13.641 1.00 89.88 453 LEU A O 1
ATOM 3529 N N . GLY A 1 454 ? 24.593 10.708 -13.328 1.00 88.62 454 GLY A N 1
ATOM 3530 C CA . GLY A 1 454 ? 25.010 10.809 -14.724 1.00 88.62 454 GLY A CA 1
ATOM 3531 C C . GLY A 1 454 ? 23.914 11.380 -15.630 1.00 88.62 454 GLY A C 1
ATOM 3532 O O . GLY A 1 454 ? 23.084 12.182 -15.199 1.00 88.62 454 GLY A O 1
ATOM 3533 N N . GLU A 1 455 ? 23.934 10.974 -16.900 1.00 87.94 455 GLU A N 1
ATOM 3534 C CA . GLU A 1 455 ? 22.941 11.377 -17.908 1.00 87.94 455 GLU A CA 1
ATOM 3535 C C . GLU A 1 455 ? 21.534 10.894 -17.539 1.00 87.94 455 GLU A C 1
ATOM 3537 O O . GLU A 1 455 ? 21.373 9.782 -17.027 1.00 87.94 455 GLU A O 1
ATOM 3542 N N . GLU A 1 456 ? 20.516 11.722 -17.801 1.00 89.75 456 GLU A N 1
ATOM 3543 C CA . GLU A 1 456 ? 19.125 11.318 -17.600 1.00 89.75 456 GLU A CA 1
ATOM 3544 C C . GLU A 1 456 ? 18.754 10.092 -18.444 1.00 89.75 456 GLU A C 1
ATOM 3546 O O . GLU A 1 456 ? 19.188 9.947 -19.586 1.00 89.75 456 GLU A O 1
ATOM 3551 N N . THR A 1 457 ? 17.901 9.219 -17.899 1.00 90.12 457 THR A N 1
ATOM 3552 C CA . THR A 1 457 ? 17.273 8.154 -18.692 1.00 90.12 457 THR A CA 1
ATOM 3553 C C . THR A 1 457 ? 16.348 8.776 -19.727 1.00 90.12 457 THR A C 1
ATOM 3555 O O . THR A 1 457 ? 16.370 8.397 -20.890 1.00 90.12 457 THR A O 1
ATOM 3558 N N . GLU A 1 458 ? 15.513 9.728 -19.310 1.00 89.94 458 GLU A N 1
ATOM 3559 C CA . GLU A 1 458 ? 14.561 10.376 -20.204 1.00 89.94 458 GLU A CA 1
ATOM 3560 C C . GLU A 1 458 ? 14.142 11.748 -19.667 1.00 89.94 458 GLU A C 1
ATOM 3562 O O . GLU A 1 458 ? 14.108 11.983 -18.457 1.00 89.94 458 GLU A O 1
ATOM 3567 N N . ARG A 1 459 ? 13.758 12.655 -20.569 1.00 89.12 459 ARG A N 1
ATOM 3568 C CA . ARG A 1 459 ? 13.077 13.900 -20.206 1.00 89.12 459 ARG A CA 1
ATOM 3569 C C . ARG A 1 459 ? 11.578 13.777 -20.432 1.00 89.12 459 ARG A C 1
ATOM 3571 O O . ARG A 1 459 ? 11.133 13.525 -21.551 1.00 89.12 459 ARG A O 1
ATOM 3578 N N . ILE A 1 460 ? 10.813 14.034 -19.380 1.00 87.44 460 ILE A N 1
ATOM 3579 C CA . ILE A 1 460 ? 9.356 13.963 -19.356 1.00 87.44 460 ILE A CA 1
ATOM 3580 C C . ILE A 1 460 ? 8.802 15.384 -19.333 1.00 87.44 460 ILE A C 1
ATOM 3582 O O . ILE A 1 460 ? 9.201 16.214 -18.519 1.00 87.44 460 ILE A O 1
ATOM 3586 N N . GLY A 1 461 ? 7.877 15.683 -20.240 1.00 85.00 461 GLY A N 1
ATOM 3587 C CA . GLY A 1 461 ? 7.421 17.057 -20.416 1.00 85.00 461 GLY A CA 1
ATOM 3588 C C . GLY A 1 461 ? 8.577 17.964 -20.847 1.00 85.00 461 GLY A C 1
ATOM 3589 O O . GLY A 1 461 ? 9.387 17.602 -21.704 1.00 85.00 461 GLY A O 1
ATOM 3590 N N . ARG A 1 462 ? 8.636 19.162 -20.273 1.00 84.81 462 ARG A N 1
ATOM 3591 C CA . ARG A 1 462 ? 9.621 20.191 -20.604 1.00 84.81 462 ARG A CA 1
ATOM 3592 C C . ARG A 1 462 ? 10.721 20.311 -19.556 1.00 84.81 462 ARG A C 1
ATOM 3594 O O . ARG A 1 462 ? 11.869 20.559 -19.930 1.00 84.81 462 ARG A O 1
ATOM 3601 N N . TYR A 1 463 ? 10.379 20.137 -18.281 1.00 86.19 463 TYR A N 1
ATOM 3602 C CA . TYR A 1 463 ? 11.271 20.435 -17.159 1.00 86.19 463 TYR A CA 1
ATOM 3603 C C . TYR A 1 463 ? 11.429 19.281 -16.159 1.00 86.19 463 TYR A C 1
ATOM 3605 O O . TYR A 1 463 ? 11.963 19.513 -15.081 1.00 86.19 463 TYR A O 1
ATOM 3613 N N . ILE A 1 464 ? 10.991 18.057 -16.471 1.00 89.12 464 ILE A N 1
ATOM 3614 C CA . ILE A 1 464 ? 11.175 16.905 -15.576 1.00 89.12 464 ILE A CA 1
ATOM 3615 C C . ILE A 1 464 ? 12.216 15.965 -16.177 1.00 89.12 464 ILE A C 1
ATOM 3617 O O . ILE A 1 464 ? 12.010 15.387 -17.244 1.00 89.12 464 ILE A O 1
ATOM 3621 N N . ASN A 1 465 ? 13.334 15.790 -15.485 1.00 91.44 465 ASN A N 1
ATOM 3622 C CA . ASN A 1 465 ? 14.340 14.790 -15.817 1.00 91.44 465 ASN A CA 1
ATOM 3623 C C . ASN A 1 465 ? 14.089 13.523 -14.991 1.00 91.44 465 ASN A C 1
ATOM 3625 O O . ASN A 1 465 ? 13.779 13.602 -13.801 1.00 91.44 465 ASN A O 1
ATOM 3629 N N . PHE A 1 466 ? 14.214 12.362 -15.624 1.00 92.75 466 PHE A N 1
ATOM 3630 C CA . PHE A 1 466 ? 13.955 11.065 -15.014 1.00 92.75 466 PHE A CA 1
ATOM 3631 C C . PHE A 1 466 ? 15.182 10.159 -15.110 1.00 92.75 466 PHE A C 1
ATOM 3633 O O . PHE A 1 466 ? 15.780 10.024 -16.178 1.00 92.75 466 PHE A O 1
ATOM 3640 N N . TRP A 1 467 ? 15.505 9.501 -13.998 1.00 93.25 467 TRP A N 1
ATOM 3641 C CA . TRP A 1 467 ? 16.490 8.427 -13.919 1.00 93.25 467 TRP A CA 1
ATOM 3642 C C . TRP A 1 467 ? 15.814 7.150 -13.447 1.00 93.25 467 TRP A C 1
ATOM 3644 O O . TRP A 1 467 ? 15.255 7.105 -12.348 1.00 93.25 467 TRP A O 1
ATOM 3654 N N . ASP A 1 468 ? 15.894 6.103 -14.262 1.00 92.38 468 ASP A N 1
ATOM 3655 C CA . ASP A 1 468 ? 15.405 4.775 -13.919 1.00 92.38 468 ASP A CA 1
ATOM 3656 C C . ASP A 1 468 ? 16.461 4.016 -13.108 1.00 92.38 468 ASP A C 1
ATOM 3658 O O . ASP A 1 468 ? 17.255 3.244 -13.643 1.00 92.38 468 ASP A O 1
ATOM 3662 N N . VAL A 1 469 ? 16.501 4.287 -11.807 1.00 92.31 469 VAL A N 1
ATOM 3663 C CA . VAL A 1 469 ? 17.513 3.748 -10.897 1.00 92.31 469 VAL A CA 1
ATOM 3664 C C . VAL A 1 469 ? 16.895 3.356 -9.561 1.00 92.31 469 VAL A C 1
ATOM 3666 O O . VAL A 1 469 ? 15.932 3.981 -9.106 1.00 92.31 469 VAL A O 1
ATOM 3669 N N . GLU A 1 470 ? 17.436 2.315 -8.933 1.00 92.56 470 GLU A N 1
ATOM 3670 C CA . GLU A 1 470 ? 17.063 1.934 -7.572 1.00 92.56 470 GLU A CA 1
ATOM 3671 C C . GLU A 1 470 ? 17.734 2.853 -6.552 1.00 92.56 470 GLU A C 1
ATOM 3673 O O . GLU A 1 470 ? 18.938 3.124 -6.612 1.00 92.56 470 GLU A O 1
ATOM 3678 N N . PHE A 1 471 ? 16.944 3.318 -5.590 1.00 94.56 471 PHE A N 1
ATOM 3679 C CA . PHE A 1 471 ? 17.408 4.211 -4.542 1.00 94.56 471 PHE A CA 1
ATOM 3680 C C . PHE A 1 471 ? 16.954 3.736 -3.163 1.00 94.56 471 PHE A C 1
ATOM 3682 O O . PHE A 1 471 ? 15.937 3.055 -2.998 1.00 94.56 471 PHE A O 1
ATOM 3689 N N . ARG A 1 472 ? 17.708 4.150 -2.151 1.00 92.88 472 ARG A N 1
ATOM 3690 C CA . ARG A 1 472 ? 17.386 3.996 -0.736 1.00 92.88 472 ARG A CA 1
ATOM 3691 C C . ARG A 1 472 ? 17.317 5.380 -0.104 1.00 92.88 472 ARG A C 1
ATOM 3693 O O . ARG A 1 472 ? 18.213 6.188 -0.299 1.00 92.88 472 ARG A O 1
ATOM 3700 N N . MET A 1 473 ? 16.265 5.648 0.658 1.00 93.75 473 MET A N 1
ATOM 3701 C CA . MET A 1 473 ? 16.120 6.860 1.460 1.00 93.75 473 MET A CA 1
ATOM 3702 C C . MET A 1 473 ? 16.013 6.477 2.933 1.00 93.75 473 MET A C 1
ATOM 3704 O O . MET A 1 473 ? 15.189 5.637 3.299 1.00 93.75 473 MET A O 1
ATOM 3708 N N . THR A 1 474 ? 16.841 7.095 3.767 1.00 91.00 474 THR A N 1
ATOM 3709 C CA . THR A 1 474 ? 16.896 6.870 5.211 1.00 91.00 474 THR A CA 1
ATOM 3710 C C . THR A 1 474 ? 16.744 8.202 5.928 1.00 91.00 474 THR A C 1
ATOM 3712 O O . THR A 1 474 ? 17.560 9.089 5.720 1.00 91.00 474 THR A O 1
ATOM 3715 N N . ASN A 1 475 ? 15.747 8.324 6.800 1.00 88.06 475 ASN A N 1
ATOM 3716 C CA . ASN A 1 475 ? 15.516 9.499 7.638 1.00 88.06 475 ASN A CA 1
ATOM 3717 C C . ASN A 1 475 ? 15.583 9.122 9.126 1.00 88.06 475 ASN A C 1
ATOM 3719 O O . ASN A 1 475 ? 14.834 8.259 9.595 1.00 88.06 475 ASN A O 1
ATOM 3723 N N . THR A 1 476 ? 16.442 9.807 9.874 1.00 81.94 476 THR A N 1
ATOM 3724 C CA . THR A 1 476 ? 16.493 9.836 11.345 1.00 81.94 476 THR A CA 1
ATOM 3725 C C . THR A 1 476 ? 15.807 11.116 11.853 1.00 81.94 476 THR A C 1
ATOM 3727 O O . THR A 1 476 ? 15.398 11.944 11.043 1.00 81.94 476 THR A O 1
ATOM 3730 N N . PRO A 1 477 ? 15.638 11.331 13.171 1.00 77.31 477 PRO A N 1
ATOM 3731 C CA . PRO A 1 477 ? 15.097 12.584 13.703 1.00 77.31 477 PRO A CA 1
ATOM 3732 C C . PRO A 1 477 ? 15.883 13.826 13.300 1.00 77.31 477 PRO A C 1
ATOM 3734 O O . PRO A 1 477 ? 15.302 14.903 13.210 1.00 77.31 477 PRO A O 1
ATOM 3737 N N . ASP A 1 478 ? 17.191 13.668 13.112 1.00 79.19 478 ASP A N 1
ATOM 3738 C CA . ASP A 1 478 ? 18.122 14.787 13.014 1.00 79.19 478 ASP A CA 1
ATOM 3739 C C . ASP A 1 478 ? 18.738 14.925 11.618 1.00 79.19 478 ASP A C 1
ATOM 3741 O O . ASP A 1 478 ? 19.207 16.007 11.273 1.00 79.19 478 ASP A O 1
ATOM 3745 N N . GLN A 1 479 ? 18.757 13.849 10.826 1.00 90.31 479 GLN A N 1
ATOM 3746 C CA . GLN A 1 479 ? 19.429 13.795 9.529 1.00 90.31 479 GLN A CA 1
ATOM 3747 C C . GLN A 1 479 ? 18.797 12.759 8.595 1.00 90.31 479 GLN A C 1
ATOM 3749 O O . GLN A 1 479 ? 18.229 11.759 9.031 1.00 90.31 479 GLN A O 1
ATOM 3754 N N . GLY A 1 480 ? 18.910 12.985 7.294 1.00 91.94 480 GLY A N 1
ATOM 3755 C CA . GLY A 1 480 ? 18.465 12.055 6.270 1.00 91.94 480 GLY A CA 1
ATOM 3756 C C . GLY A 1 480 ? 19.492 11.896 5.163 1.00 91.94 480 GLY A C 1
ATOM 3757 O O . GLY A 1 480 ? 20.351 12.752 4.957 1.00 91.94 480 GLY A O 1
ATOM 3758 N N . ARG A 1 481 ? 19.396 10.775 4.453 1.00 94.50 481 ARG A N 1
ATOM 3759 C CA . ARG A 1 481 ? 20.282 10.402 3.355 1.00 94.50 481 ARG A CA 1
ATOM 3760 C C . ARG A 1 481 ? 19.503 9.711 2.252 1.00 94.50 481 ARG A C 1
ATOM 3762 O O . ARG A 1 481 ? 18.650 8.864 2.519 1.00 94.50 481 ARG A O 1
ATOM 3769 N N . VAL A 1 482 ? 19.844 10.034 1.012 1.00 96.19 482 VAL A N 1
ATOM 3770 C CA . VAL A 1 482 ? 19.401 9.307 -0.178 1.00 96.19 482 VAL A CA 1
ATOM 3771 C C . VAL A 1 482 ? 20.615 8.717 -0.870 1.00 96.19 482 VAL A C 1
ATOM 3773 O O . VAL A 1 482 ? 21.601 9.410 -1.101 1.00 96.19 482 VAL A O 1
ATOM 3776 N N . GLU A 1 483 ? 20.527 7.442 -1.218 1.00 94.44 483 GLU A N 1
ATOM 3777 C CA . GLU A 1 483 ? 21.586 6.657 -1.835 1.00 94.44 483 GLU A CA 1
ATOM 3778 C C . GLU A 1 483 ? 21.075 6.015 -3.120 1.00 94.44 483 GLU A C 1
ATOM 3780 O O . GLU A 1 483 ? 19.944 5.533 -3.184 1.00 94.44 483 GLU A O 1
ATOM 3785 N N . VAL A 1 484 ? 21.933 5.961 -4.130 1.00 94.25 484 VAL A N 1
ATOM 3786 C CA . VAL A 1 484 ? 21.741 5.148 -5.328 1.00 94.25 484 VAL A CA 1
ATOM 3787 C C . VAL A 1 484 ? 22.326 3.766 -5.052 1.00 94.25 484 VAL A C 1
ATOM 3789 O O . VAL A 1 484 ? 23.533 3.642 -4.840 1.00 94.25 484 VAL A O 1
ATOM 3792 N N . VAL A 1 485 ? 21.471 2.741 -5.025 1.00 90.44 485 VAL A N 1
ATOM 3793 C CA . VAL A 1 485 ? 21.835 1.362 -4.630 1.00 90.44 485 VAL A CA 1
ATOM 3794 C C . VAL A 1 485 ? 21.876 0.382 -5.806 1.00 90.44 485 VAL A C 1
ATOM 3796 O O . VAL A 1 485 ? 22.250 -0.773 -5.628 1.00 90.44 485 VAL A O 1
ATOM 3799 N N . GLY A 1 486 ? 21.532 0.839 -7.011 1.00 80.81 486 GLY A N 1
ATOM 3800 C CA . GLY A 1 486 ? 21.587 0.051 -8.240 1.00 80.81 486 GLY A CA 1
ATOM 3801 C C . GLY A 1 486 ? 22.142 0.848 -9.418 1.00 80.81 486 GLY A C 1
ATOM 3802 O O . GLY A 1 486 ? 22.343 2.059 -9.335 1.00 80.81 486 GLY A O 1
ATOM 3803 N N . GLU A 1 487 ? 22.390 0.162 -10.530 1.00 77.81 487 GLU A N 1
ATOM 3804 C CA . GLU A 1 487 ? 22.806 0.806 -11.778 1.00 77.81 487 GLU A CA 1
ATOM 3805 C C . GLU A 1 487 ? 21.613 1.455 -12.494 1.00 77.81 487 GLU A C 1
ATOM 3807 O O . GLU A 1 487 ? 20.471 1.000 -12.389 1.00 77.81 487 GLU A O 1
ATOM 3812 N N . SER A 1 488 ? 21.885 2.527 -13.242 1.00 78.75 488 SER A N 1
ATOM 3813 C CA . SER A 1 488 ? 20.882 3.170 -14.094 1.00 78.75 488 SER A CA 1
ATOM 3814 C C . SER A 1 488 ? 20.458 2.226 -15.218 1.00 78.75 488 SER A C 1
ATOM 3816 O O . SER A 1 488 ? 21.292 1.707 -15.966 1.00 78.75 488 SER A O 1
ATOM 3818 N N . ASN A 1 489 ? 19.153 2.017 -15.357 1.00 78.31 489 ASN A N 1
ATOM 3819 C CA . ASN A 1 489 ? 18.596 1.166 -16.392 1.00 78.31 489 ASN A CA 1
ATOM 3820 C C . ASN A 1 489 ? 18.502 1.936 -17.717 1.00 78.31 489 ASN A C 1
ATOM 3822 O O . ASN A 1 489 ? 17.582 2.729 -17.941 1.00 78.31 489 ASN A O 1
ATOM 3826 N N . LYS A 1 490 ? 19.469 1.700 -18.609 1.00 77.75 490 LYS A N 1
ATOM 3827 C CA . LYS A 1 490 ? 19.411 2.202 -19.985 1.00 77.75 490 LYS A CA 1
ATOM 3828 C C . LYS A 1 490 ? 18.465 1.336 -20.807 1.00 77.75 490 LYS A C 1
ATOM 3830 O O . LYS A 1 490 ? 18.625 0.120 -20.886 1.00 77.75 490 LYS A O 1
ATOM 3835 N N . ARG A 1 491 ? 17.493 1.980 -21.448 1.00 83.31 491 ARG A N 1
ATOM 3836 C CA . ARG A 1 491 ? 16.470 1.310 -22.252 1.00 83.31 491 ARG A CA 1
ATOM 3837 C C . ARG A 1 491 ? 16.832 1.376 -23.726 1.00 83.31 491 ARG A C 1
ATOM 3839 O O . ARG A 1 491 ? 17.414 2.351 -24.187 1.00 83.31 491 ARG A O 1
ATOM 3846 N N . GLN A 1 492 ? 16.446 0.340 -24.463 1.00 83.75 492 GLN A N 1
ATOM 3847 C CA . GLN A 1 492 ? 16.561 0.337 -25.921 1.00 83.75 492 GLN A CA 1
ATOM 3848 C C . GLN A 1 492 ? 15.578 1.327 -26.560 1.00 83.75 492 GLN A C 1
ATOM 3850 O O . GLN A 1 492 ? 15.928 1.996 -27.526 1.00 83.75 492 GLN A O 1
ATOM 3855 N N . TYR A 1 493 ? 14.368 1.432 -26.002 1.00 88.94 493 TYR A N 1
ATOM 3856 C CA . TYR A 1 493 ? 13.346 2.383 -26.432 1.00 88.94 493 TYR A CA 1
ATOM 3857 C C . TYR A 1 493 ? 12.824 3.163 -25.228 1.00 88.94 493 TYR A C 1
ATOM 3859 O O . TYR A 1 493 ? 12.521 2.578 -24.182 1.00 88.94 493 TYR A O 1
ATOM 3867 N N . TYR A 1 494 ? 12.703 4.478 -25.389 1.00 89.19 494 TYR A N 1
ATOM 3868 C CA . TYR A 1 494 ? 12.225 5.383 -24.350 1.00 89.19 494 TYR A CA 1
ATOM 3869 C C . TYR A 1 494 ? 10.721 5.631 -24.483 1.00 89.19 494 TYR A C 1
ATOM 3871 O O . TYR A 1 494 ? 10.138 5.502 -25.564 1.00 89.19 494 TYR A O 1
ATOM 3879 N N . PHE A 1 495 ? 10.074 5.986 -23.373 1.00 89.50 495 PHE A N 1
ATOM 3880 C CA . PHE A 1 495 ? 8.625 6.179 -23.327 1.00 89.50 495 PHE A CA 1
ATOM 3881 C C . PHE A 1 495 ? 8.192 7.306 -24.271 1.00 89.50 495 PHE A C 1
ATOM 3883 O O . PHE A 1 495 ? 7.230 7.157 -25.026 1.00 89.50 495 PHE A O 1
ATOM 3890 N N . LYS A 1 496 ? 8.924 8.423 -24.262 1.00 87.06 496 LYS A N 1
ATOM 3891 C CA . LYS A 1 496 ? 8.714 9.583 -25.129 1.00 87.06 496 LYS A CA 1
ATOM 3892 C C . LYS A 1 496 ? 8.805 9.217 -26.600 1.00 87.06 496 LYS A C 1
ATOM 3894 O O . LYS A 1 496 ? 7.964 9.691 -27.356 1.00 87.06 496 LYS A O 1
ATOM 3899 N N . ASP A 1 497 ? 9.767 8.389 -26.995 1.00 88.81 497 ASP A N 1
ATOM 3900 C CA . ASP A 1 497 ? 9.940 8.013 -28.399 1.00 88.81 497 ASP A CA 1
ATOM 3901 C C . ASP A 1 497 ? 8.743 7.193 -28.873 1.00 88.81 497 ASP A C 1
ATOM 3903 O O . ASP A 1 497 ? 8.074 7.567 -29.832 1.00 88.81 497 ASP A O 1
ATOM 3907 N N . VAL A 1 498 ? 8.383 6.147 -28.125 1.00 91.31 498 VAL A N 1
ATOM 3908 C CA . VAL A 1 498 ? 7.239 5.283 -28.451 1.00 91.31 498 VAL A CA 1
ATOM 3909 C C . VAL A 1 498 ? 5.919 6.062 -28.423 1.00 91.31 498 VAL A C 1
ATOM 3911 O O . VAL A 1 498 ? 5.065 5.874 -29.290 1.00 91.31 498 VAL A O 1
ATOM 3914 N N . SER A 1 499 ? 5.757 6.980 -27.469 1.00 89.06 499 SER A N 1
ATOM 3915 C CA . SER A 1 499 ? 4.601 7.879 -27.388 1.00 89.06 499 SER A CA 1
ATOM 3916 C C . SER A 1 499 ? 4.539 8.851 -28.574 1.00 89.06 499 SER A C 1
ATOM 3918 O O . SER A 1 499 ? 3.475 9.042 -29.164 1.00 89.06 499 SER A O 1
ATOM 3920 N N . SER A 1 500 ? 5.680 9.426 -28.968 1.00 90.06 500 SER A N 1
ATOM 3921 C CA . SER A 1 500 ? 5.785 10.325 -30.120 1.00 90.06 500 SER A CA 1
ATOM 3922 C C . SER A 1 500 ? 5.478 9.593 -31.421 1.00 90.06 500 SER A C 1
ATOM 3924 O O . SER A 1 500 ? 4.709 10.095 -32.237 1.00 90.06 500 SER A O 1
ATOM 3926 N N . TRP A 1 501 ? 6.012 8.384 -31.597 1.00 94.06 501 TRP A N 1
ATOM 3927 C CA . TRP A 1 501 ? 5.717 7.549 -32.756 1.00 94.06 501 TRP A CA 1
ATOM 3928 C C . TRP A 1 501 ? 4.240 7.173 -32.822 1.00 94.06 501 TRP A C 1
ATOM 3930 O O . TRP A 1 501 ? 3.653 7.215 -33.896 1.00 94.06 501 TRP A O 1
ATOM 3940 N N . ALA A 1 502 ? 3.604 6.850 -31.693 1.00 92.81 502 ALA A N 1
ATOM 3941 C CA . ALA A 1 502 ? 2.172 6.567 -31.669 1.00 92.81 502 ALA A CA 1
ATOM 3942 C C . ALA A 1 502 ? 1.333 7.757 -32.170 1.00 92.81 502 ALA A C 1
ATOM 3944 O O . ALA A 1 502 ? 0.417 7.563 -32.975 1.00 92.81 502 ALA A O 1
ATOM 3945 N N . ASP A 1 503 ? 1.652 8.972 -31.708 1.00 92.12 503 ASP A N 1
ATOM 3946 C CA . ASP A 1 503 ? 0.978 10.205 -32.135 1.00 92.12 503 ASP A CA 1
ATOM 3947 C C . ASP A 1 503 ? 1.235 10.507 -33.616 1.00 92.12 503 ASP A C 1
ATOM 3949 O O . ASP A 1 503 ? 0.317 10.869 -34.349 1.00 92.12 503 ASP A O 1
ATOM 3953 N N . GLU A 1 504 ? 2.460 10.300 -34.090 1.00 94.88 504 GLU A N 1
ATOM 3954 C CA . GLU A 1 504 ? 2.804 10.514 -35.492 1.00 94.88 504 GLU A CA 1
ATOM 3955 C C . GLU A 1 504 ? 2.095 9.522 -36.423 1.00 94.88 504 GLU A C 1
ATOM 3957 O O . GLU A 1 504 ? 1.462 9.933 -37.398 1.00 94.88 504 GLU A O 1
ATOM 3962 N N . LEU A 1 505 ? 2.109 8.229 -36.080 1.00 95.31 505 LEU A N 1
ATOM 3963 C CA . LEU A 1 505 ? 1.362 7.194 -36.798 1.00 95.31 505 LEU A CA 1
ATOM 3964 C C . LEU A 1 505 ? -0.135 7.533 -36.849 1.00 95.31 505 LEU A C 1
ATOM 3966 O O . LEU A 1 505 ? -0.768 7.393 -37.894 1.00 95.31 505 LEU A O 1
ATOM 3970 N N . TYR A 1 506 ? -0.693 8.042 -35.745 1.00 94.88 506 TYR A N 1
ATOM 3971 C CA . TYR A 1 506 ? -2.097 8.447 -35.675 1.00 94.88 506 TYR A CA 1
ATOM 3972 C C . TYR A 1 506 ? -2.400 9.617 -36.614 1.00 94.88 506 TYR A C 1
ATOM 3974 O O . TYR A 1 506 ? -3.387 9.594 -37.354 1.00 94.88 506 TYR A O 1
ATOM 3982 N N . ARG A 1 507 ? -1.553 10.654 -36.585 1.00 93.62 507 ARG A N 1
ATOM 3983 C CA . ARG A 1 507 ? -1.687 11.828 -37.454 1.00 93.62 507 ARG A CA 1
ATOM 3984 C C . ARG A 1 507 ? -1.574 11.443 -38.920 1.00 93.62 507 ARG A C 1
ATOM 3986 O O . ARG A 1 507 ? -2.358 11.954 -39.714 1.00 93.62 507 ARG A O 1
ATOM 3993 N N . MET A 1 508 ? -0.661 10.534 -39.257 1.00 93.00 508 MET A N 1
ATOM 3994 C CA . MET A 1 508 ? -0.514 10.023 -40.616 1.00 93.00 508 MET A CA 1
ATOM 3995 C C . MET A 1 508 ? -1.754 9.246 -41.061 1.00 93.00 508 MET A C 1
ATOM 3997 O O . MET A 1 508 ? -2.314 9.551 -42.111 1.00 93.00 508 MET A O 1
ATOM 4001 N N . GLY A 1 509 ? -2.257 8.326 -40.231 1.00 91.62 509 GLY A N 1
ATOM 4002 C CA . GLY A 1 509 ? -3.517 7.626 -40.500 1.00 91.62 509 GLY A CA 1
ATOM 4003 C C . GLY A 1 509 ? -4.663 8.601 -40.776 1.00 91.62 509 GLY A C 1
ATOM 4004 O O . GLY A 1 509 ? -5.348 8.482 -41.790 1.00 91.62 509 GLY A O 1
ATOM 4005 N N . ARG A 1 510 ? -4.795 9.642 -39.945 1.00 91.31 510 ARG A N 1
ATOM 4006 C CA . ARG A 1 510 ? -5.799 10.701 -40.113 1.00 91.31 510 ARG A CA 1
ATOM 4007 C C . ARG A 1 510 ? -5.610 11.553 -41.362 1.00 91.31 510 ARG A C 1
ATOM 4009 O O . ARG A 1 510 ? -6.598 11.966 -41.961 1.00 91.31 510 ARG A O 1
ATOM 4016 N N . PHE A 1 511 ? -4.372 11.865 -41.720 1.00 89.75 511 PHE A N 1
ATOM 4017 C CA . PHE A 1 511 ? -4.069 12.628 -42.924 1.00 89.75 511 PHE A CA 1
ATOM 4018 C C . PHE A 1 511 ? -4.492 11.844 -44.172 1.00 89.75 511 PHE A C 1
ATOM 4020 O O . PHE A 1 511 ? -5.255 12.364 -44.983 1.00 89.75 511 PHE A O 1
ATOM 4027 N N . LEU A 1 512 ? -4.103 10.569 -44.248 1.00 87.50 512 LEU A N 1
ATOM 4028 C CA . LEU A 1 512 ? -4.454 9.664 -45.346 1.00 87.50 512 LEU A CA 1
ATOM 4029 C C . LEU A 1 512 ? -5.963 9.373 -45.440 1.00 87.50 512 LEU A C 1
ATOM 4031 O O . LEU A 1 512 ? -6.465 9.138 -46.530 1.00 87.50 512 LEU A O 1
ATOM 4035 N N . ASP A 1 513 ? -6.686 9.413 -44.317 1.00 85.25 513 ASP A N 1
ATOM 4036 C CA . ASP A 1 513 ? -8.153 9.257 -44.249 1.00 85.25 513 ASP A CA 1
ATOM 4037 C C . ASP A 1 513 ? -8.913 10.506 -44.743 1.00 85.25 513 ASP A C 1
ATOM 4039 O O . ASP A 1 513 ? -10.083 10.449 -45.115 1.00 85.25 513 ASP A O 1
ATOM 4043 N N . SER A 1 514 ? -8.264 11.677 -44.705 1.00 75.56 514 SER A N 1
ATOM 4044 C CA . SER A 1 514 ? -8.899 12.955 -45.049 1.00 75.56 514 SER A CA 1
ATOM 4045 C C . SER A 1 514 ? -8.953 13.244 -46.552 1.00 75.56 514 SER A C 1
ATOM 4047 O O . SER A 1 514 ? -9.755 14.084 -46.973 1.00 75.56 514 SER A O 1
ATOM 4049 N N . ASP A 1 515 ? -8.162 12.523 -47.350 1.00 63.94 515 ASP A N 1
ATOM 4050 C CA . ASP A 1 515 ? -8.271 12.504 -48.806 1.00 63.94 515 ASP A CA 1
ATOM 4051 C C . ASP A 1 515 ? -9.372 11.515 -49.208 1.00 63.94 515 ASP A C 1
ATOM 4053 O O . ASP A 1 515 ? -9.305 10.322 -48.939 1.00 63.94 515 ASP A O 1
ATOM 4057 N N . SER A 1 516 ? -10.424 12.009 -49.862 1.00 55.81 516 SER A N 1
ATOM 4058 C CA . SER A 1 516 ? -11.623 11.243 -50.242 1.00 55.81 516 SER A CA 1
ATOM 4059 C C . SER A 1 516 ? -11.405 10.174 -51.333 1.00 55.81 516 SER A C 1
ATOM 4061 O O . SER A 1 516 ? -12.367 9.768 -51.990 1.00 55.81 516 SER A O 1
ATOM 4063 N N . ASP A 1 517 ? -10.163 9.746 -51.557 1.00 60.72 517 ASP A N 1
ATOM 4064 C CA . ASP A 1 517 ? -9.776 8.750 -52.551 1.00 60.72 517 ASP A CA 1
ATOM 4065 C C . ASP A 1 517 ? -9.644 7.361 -51.911 1.00 60.72 517 ASP A C 1
ATOM 4067 O O . ASP A 1 517 ? -8.906 7.150 -50.952 1.00 60.72 517 ASP A O 1
ATOM 4071 N N . SER A 1 518 ? -10.314 6.364 -52.500 1.00 64.00 518 SER A N 1
ATOM 4072 C CA . SER A 1 518 ? -10.299 4.965 -52.033 1.00 64.00 518 SER A CA 1
ATOM 4073 C C . SER A 1 518 ? -8.920 4.289 -52.100 1.00 64.00 518 SER A C 1
ATOM 4075 O O . SER A 1 518 ? -8.789 3.119 -51.750 1.00 64.00 518 SER A O 1
ATOM 4077 N N . GLU A 1 519 ? -7.902 4.976 -52.622 1.00 75.88 519 GLU A N 1
ATOM 4078 C CA . GLU A 1 519 ? -6.559 4.432 -52.826 1.00 75.88 519 GLU A CA 1
ATOM 4079 C C . GLU A 1 519 ? -5.792 4.268 -51.503 1.00 75.88 519 GLU A C 1
ATOM 4081 O O . GLU A 1 519 ? -5.050 3.297 -51.347 1.00 75.88 519 GLU A O 1
ATOM 4086 N N . PHE A 1 520 ? -6.036 5.134 -50.511 1.00 82.25 520 PHE A N 1
ATOM 4087 C CA . PHE A 1 520 ? -5.298 5.135 -49.239 1.00 82.25 520 PHE A CA 1
ATOM 4088 C C . PHE A 1 520 ? -6.057 4.529 -48.054 1.00 82.25 520 PHE A C 1
ATOM 4090 O O . PHE A 1 520 ? -5.483 4.408 -46.973 1.00 82.25 520 PHE A O 1
ATOM 4097 N N . GLU A 1 521 ? -7.298 4.072 -48.246 1.00 85.94 521 GLU A N 1
ATOM 4098 C CA . GLU A 1 521 ? -8.155 3.532 -47.174 1.00 85.94 521 GLU A CA 1
ATOM 4099 C C . GLU A 1 521 ? -7.464 2.393 -46.400 1.00 85.94 521 GLU A C 1
ATOM 4101 O O . GLU A 1 521 ? -7.406 2.396 -45.171 1.00 85.94 521 GLU A O 1
ATOM 4106 N N . SER A 1 522 ? -6.853 1.443 -47.116 1.00 86.81 522 SER A N 1
ATOM 4107 C CA . SER A 1 522 ? -6.148 0.312 -46.491 1.00 86.81 522 SER A CA 1
ATOM 4108 C C . SER A 1 522 ? -4.865 0.717 -45.751 1.00 86.81 522 SER A C 1
ATOM 4110 O O . SER A 1 522 ? -4.507 0.107 -44.739 1.00 86.81 522 SER A O 1
ATOM 4112 N N . VAL A 1 523 ? -4.180 1.756 -46.234 1.00 90.94 523 VAL A N 1
ATOM 4113 C CA . VAL A 1 523 ? -2.952 2.277 -45.625 1.00 90.94 523 VAL A CA 1
ATOM 4114 C C . VAL A 1 523 ? -3.315 3.042 -44.356 1.00 90.94 523 VAL A C 1
ATOM 4116 O O . VAL A 1 523 ? -2.787 2.728 -43.293 1.00 90.94 523 VAL A O 1
ATOM 4119 N N . SER A 1 524 ? -4.284 3.955 -44.436 1.00 92.38 524 SER A N 1
ATOM 4120 C CA . SER A 1 524 ? -4.816 4.701 -43.293 1.00 92.38 524 SER A CA 1
ATOM 4121 C C . SER A 1 524 ? -5.284 3.778 -42.159 1.00 92.38 524 SER A C 1
ATOM 4123 O O . SER A 1 524 ? -4.846 3.932 -41.015 1.00 92.38 524 SER A O 1
ATOM 4125 N N . GLU A 1 525 ? -6.078 2.748 -42.476 1.00 93.25 525 GLU A N 1
ATOM 4126 C CA . GLU A 1 525 ? -6.523 1.749 -41.494 1.00 93.25 525 GLU A CA 1
ATOM 4127 C C . GLU A 1 525 ? -5.335 1.034 -40.831 1.00 93.25 525 GLU A C 1
ATOM 4129 O O . GLU A 1 525 ? -5.336 0.809 -39.618 1.00 93.25 525 GLU A O 1
ATOM 4134 N N . SER A 1 526 ? -4.287 0.720 -41.598 1.00 95.69 526 SER A N 1
ATOM 4135 C CA . SER A 1 526 ? -3.072 0.099 -41.058 1.00 95.69 526 SER A CA 1
ATOM 4136 C C . SER A 1 526 ? -2.377 1.007 -40.042 1.00 95.69 526 SER A C 1
ATOM 4138 O O . SER A 1 526 ? -2.018 0.541 -38.958 1.00 95.69 526 SER A O 1
ATOM 4140 N N . PHE A 1 527 ? -2.256 2.305 -40.342 1.00 95.50 527 PHE A N 1
ATOM 4141 C CA . PHE A 1 527 ? -1.714 3.294 -39.408 1.00 95.50 527 PHE A CA 1
ATOM 4142 C C . PHE A 1 527 ? -2.540 3.360 -38.117 1.00 95.50 527 PHE A C 1
ATOM 4144 O O . PHE A 1 527 ? -1.968 3.246 -37.036 1.00 95.50 527 PHE A O 1
ATOM 4151 N N . TYR A 1 528 ? -3.875 3.426 -38.193 1.00 94.62 528 TYR A N 1
ATOM 4152 C CA . TYR A 1 528 ? -4.724 3.436 -36.995 1.00 94.62 528 TYR A CA 1
ATOM 4153 C C . TYR A 1 528 ? -4.600 2.163 -36.148 1.00 94.62 528 TYR A C 1
ATOM 4155 O O . TYR A 1 528 ? -4.538 2.234 -34.915 1.00 94.62 528 TYR A O 1
ATOM 4163 N N . ARG A 1 529 ? -4.553 0.987 -36.787 1.00 94.25 529 ARG A N 1
ATOM 4164 C CA . ARG A 1 529 ? -4.409 -0.301 -36.089 1.00 94.25 529 ARG A CA 1
ATOM 4165 C C . ARG A 1 529 ? -3.072 -0.404 -35.370 1.00 94.25 529 ARG A C 1
ATOM 4167 O O . ARG A 1 529 ? -3.043 -0.803 -34.204 1.00 94.25 529 ARG A O 1
ATOM 4174 N N . VAL A 1 530 ? -1.986 -0.014 -36.036 1.00 95.00 530 VAL A N 1
ATOM 4175 C CA . VAL A 1 530 ? -0.651 -0.012 -35.431 1.00 95.00 530 VAL A CA 1
ATOM 4176 C C . VAL A 1 530 ? -0.565 1.046 -34.331 1.00 95.00 530 VAL A C 1
ATOM 4178 O O . VAL A 1 530 ? -0.103 0.715 -33.245 1.00 95.00 530 VAL A O 1
ATOM 4181 N N . THR A 1 531 ? -1.102 2.257 -34.521 1.00 95.12 531 THR A N 1
ATOM 4182 C CA . THR A 1 531 ? -1.218 3.266 -33.451 1.00 95.12 531 THR A CA 1
ATOM 4183 C C . THR A 1 531 ? -1.874 2.687 -32.204 1.00 95.12 531 THR A C 1
ATOM 4185 O O . THR A 1 531 ? -1.328 2.831 -31.115 1.00 95.12 531 THR A O 1
ATOM 4188 N N . GLY A 1 532 ? -3.030 2.024 -32.339 1.00 91.56 532 GLY A N 1
ATOM 4189 C CA . GLY A 1 532 ? -3.742 1.449 -31.195 1.00 91.56 532 GLY A CA 1
ATOM 4190 C C . GLY A 1 532 ? -2.881 0.461 -30.405 1.00 91.56 532 GLY A C 1
ATOM 4191 O O . GLY A 1 532 ? -2.885 0.481 -29.176 1.00 91.56 532 GLY A O 1
ATOM 4192 N N . PHE A 1 533 ? -2.086 -0.347 -31.109 1.00 91.12 533 PHE A N 1
ATOM 4193 C CA . PHE A 1 533 ? -1.116 -1.248 -30.495 1.00 91.12 533 PHE A CA 1
ATOM 4194 C C . PHE A 1 533 ? 0.038 -0.497 -29.808 1.00 91.12 533 PHE A C 1
ATOM 4196 O O . PHE A 1 533 ? 0.363 -0.787 -28.657 1.00 91.12 533 PHE A O 1
ATOM 4203 N N . VAL A 1 534 ? 0.640 0.495 -30.469 1.00 91.06 534 VAL A N 1
ATOM 4204 C CA . VAL A 1 534 ? 1.757 1.264 -29.893 1.00 91.06 534 VAL A CA 1
ATOM 4205 C C . VAL A 1 534 ? 1.303 2.034 -28.644 1.00 91.06 534 VAL A C 1
ATOM 4207 O O . VAL A 1 534 ? 2.007 2.022 -27.636 1.00 91.06 534 VAL A O 1
ATOM 4210 N N . VAL A 1 535 ? 0.092 2.606 -28.650 1.00 89.88 535 VAL A N 1
ATOM 4211 C CA . VAL A 1 535 ? -0.528 3.259 -27.478 1.00 89.88 535 VAL A CA 1
ATOM 4212 C C . VAL A 1 535 ? -0.720 2.286 -26.311 1.00 89.88 535 VAL A C 1
ATOM 4214 O O . VAL A 1 535 ? -0.557 2.679 -25.158 1.00 89.88 535 VAL A O 1
ATOM 4217 N N . GLU A 1 536 ? -1.037 1.016 -26.572 1.00 87.31 536 GLU A N 1
ATOM 4218 C CA . GLU A 1 536 ? -1.155 0.007 -25.511 1.00 87.31 536 GLU A CA 1
ATOM 4219 C C . GLU A 1 536 ? 0.156 -0.138 -24.726 1.00 87.31 536 GLU A C 1
ATOM 4221 O O . GLU A 1 536 ? 0.145 -0.232 -23.499 1.00 87.31 536 GLU A O 1
ATOM 4226 N N . SER A 1 537 ? 1.287 -0.070 -25.430 1.00 83.94 537 SER A N 1
ATOM 4227 C CA . SER A 1 537 ? 2.635 -0.180 -24.857 1.00 83.94 537 SER A CA 1
ATOM 4228 C C . SER A 1 537 ? 2.949 0.944 -23.864 1.00 83.94 537 SER A C 1
ATOM 4230 O O . SER A 1 537 ? 3.729 0.751 -22.938 1.00 83.94 537 SER A O 1
ATOM 4232 N N . THR A 1 538 ? 2.316 2.115 -23.997 1.00 83.75 538 THR A N 1
ATOM 4233 C CA . THR A 1 538 ? 2.552 3.280 -23.123 1.00 83.75 538 THR A CA 1
ATOM 4234 C C . THR A 1 538 ? 1.599 3.344 -21.921 1.00 83.75 538 THR A C 1
ATOM 4236 O O . THR A 1 538 ? 1.654 4.278 -21.113 1.00 83.75 538 THR A O 1
ATOM 4239 N N . LYS A 1 539 ? 0.716 2.353 -21.730 1.00 80.75 539 LYS A N 1
ATOM 4240 C CA . LYS A 1 539 ? -0.257 2.375 -20.624 1.00 80.75 539 LYS A CA 1
ATOM 4241 C C . LYS A 1 539 ? 0.367 2.264 -19.235 1.00 80.75 539 LYS A C 1
ATOM 4243 O O . LYS A 1 539 ? -0.138 2.894 -18.308 1.00 80.75 539 LYS A O 1
ATOM 4248 N N . GLU A 1 540 ? 1.469 1.541 -19.095 1.00 73.69 540 GLU A N 1
ATOM 4249 C CA . GLU A 1 540 ? 2.134 1.282 -17.805 1.00 73.69 540 GLU A CA 1
ATOM 4250 C C . GLU A 1 540 ? 2.829 2.524 -17.212 1.00 73.69 540 GLU A C 1
ATOM 4252 O O . GLU A 1 540 ? 3.213 2.536 -16.046 1.00 73.69 540 GLU A O 1
ATOM 4257 N N . GLY A 1 541 ? 2.949 3.607 -17.988 1.00 82.44 541 GLY A N 1
ATOM 4258 C CA . GLY A 1 541 ? 3.672 4.807 -17.575 1.00 82.44 541 GLY A CA 1
ATOM 4259 C C . GLY A 1 541 ? 5.189 4.643 -17.681 1.00 82.44 541 GLY A C 1
ATOM 4260 O O . GLY A 1 541 ? 5.694 3.647 -18.188 1.00 82.44 541 GLY A O 1
ATOM 4261 N N . VAL A 1 542 ? 5.925 5.662 -17.237 1.00 86.38 542 VAL A N 1
ATOM 4262 C CA . VAL A 1 542 ? 7.366 5.791 -17.507 1.00 86.38 542 VAL A CA 1
ATOM 4263 C C . VAL A 1 542 ? 8.253 4.917 -16.612 1.00 86.38 542 VAL A C 1
ATOM 4265 O O . VAL A 1 542 ? 9.291 4.446 -17.068 1.00 86.38 542 VAL A O 1
ATOM 4268 N N . LEU A 1 543 ? 7.874 4.674 -15.351 1.00 83.50 543 LEU A N 1
ATOM 4269 C CA . LEU A 1 543 ? 8.756 4.037 -14.365 1.00 83.50 543 LEU A CA 1
ATOM 4270 C C . LEU A 1 543 ? 9.021 2.558 -14.674 1.00 83.50 543 LEU A C 1
ATOM 4272 O O . LEU A 1 543 ? 10.157 2.104 -14.603 1.00 83.50 543 LEU A O 1
ATOM 4276 N N . TYR A 1 544 ? 7.985 1.834 -15.087 1.00 79.06 544 TYR A N 1
ATOM 4277 C CA . TYR A 1 544 ? 8.047 0.409 -15.427 1.00 79.06 544 TYR A CA 1
ATOM 4278 C C . TYR A 1 544 ? 7.777 0.173 -16.913 1.00 79.06 544 TYR A C 1
ATOM 4280 O O . TYR A 1 544 ? 7.187 -0.837 -17.294 1.00 79.06 544 TYR A O 1
ATOM 4288 N N . PHE A 1 545 ? 8.155 1.143 -17.746 1.00 86.44 545 PHE A N 1
ATOM 4289 C CA . PHE A 1 545 ? 7.908 1.079 -19.175 1.00 86.44 545 PHE A CA 1
ATOM 4290 C C . PHE A 1 545 ? 8.668 -0.093 -19.797 1.00 86.44 545 PHE A C 1
ATOM 4292 O O . PHE A 1 545 ? 9.899 -0.107 -19.824 1.00 86.44 545 PHE A O 1
ATOM 4299 N N . ASP A 1 546 ? 7.908 -1.040 -20.332 1.00 87.12 546 ASP A N 1
ATOM 4300 C CA . ASP A 1 546 ? 8.398 -2.065 -21.236 1.00 87.12 546 ASP A CA 1
ATOM 4301 C C . ASP A 1 546 ? 7.626 -1.926 -22.559 1.00 87.12 546 ASP A C 1
ATOM 4303 O O . ASP A 1 546 ? 6.420 -2.202 -22.600 1.00 87.12 546 ASP A O 1
ATOM 4307 N N . PRO A 1 547 ? 8.301 -1.500 -23.642 1.00 88.25 547 PRO A N 1
ATOM 4308 C CA . PRO A 1 547 ? 7.667 -1.233 -24.927 1.00 88.25 547 PRO A CA 1
ATOM 4309 C C . PRO A 1 547 ? 7.101 -2.496 -25.595 1.00 88.25 547 PRO A C 1
ATOM 4311 O O . PRO A 1 547 ? 6.316 -2.379 -26.532 1.00 88.25 547 PRO A O 1
ATOM 4314 N N . PHE A 1 548 ? 7.465 -3.697 -25.129 1.00 90.94 548 PHE A N 1
ATOM 4315 C CA . PHE A 1 548 ? 7.004 -4.967 -25.692 1.00 90.94 548 PHE A CA 1
ATOM 4316 C C . PHE A 1 548 ? 6.069 -5.749 -24.769 1.00 90.94 548 PHE A C 1
ATOM 4318 O O . PHE A 1 548 ? 5.573 -6.802 -25.173 1.00 90.94 548 PHE A O 1
ATOM 4325 N N . LYS A 1 549 ? 5.747 -5.243 -23.574 1.00 86.44 549 LYS A N 1
ATOM 4326 C CA . LYS A 1 549 ? 4.833 -5.917 -22.633 1.00 86.44 549 LYS A CA 1
ATOM 4327 C C . LYS A 1 549 ? 3.467 -6.230 -23.254 1.00 86.44 549 LYS A C 1
ATOM 4329 O O . LYS A 1 549 ? 2.877 -7.278 -23.003 1.00 86.44 549 LYS A O 1
ATOM 4334 N N . CYS A 1 550 ? 2.969 -5.359 -24.130 1.00 84.75 550 CYS A N 1
ATOM 4335 C CA . CYS A 1 550 ? 1.722 -5.562 -24.874 1.00 84.75 550 CYS A CA 1
ATOM 4336 C C . CYS A 1 550 ? 1.766 -6.784 -25.817 1.00 84.75 550 CYS A C 1
ATOM 4338 O O . CYS A 1 550 ? 0.737 -7.400 -26.090 1.00 84.75 550 CYS A O 1
ATOM 4340 N N . VAL A 1 551 ? 2.950 -7.207 -26.276 1.00 90.00 551 VAL A N 1
ATOM 4341 C CA . VAL A 1 551 ? 3.109 -8.443 -27.056 1.00 90.00 551 VAL A CA 1
ATOM 4342 C C . VAL A 1 551 ? 2.724 -9.650 -26.206 1.00 90.00 551 VAL A C 1
ATOM 4344 O O . VAL A 1 551 ? 2.156 -10.612 -26.730 1.00 90.00 551 VAL A O 1
ATOM 4347 N N . GLU A 1 552 ? 2.977 -9.615 -24.896 1.00 86.69 552 GLU A N 1
ATOM 4348 C CA . GLU A 1 552 ? 2.650 -10.696 -23.964 1.00 86.69 552 GLU A CA 1
ATOM 4349 C C . GLU A 1 552 ? 1.142 -10.849 -23.736 1.00 86.69 552 GLU A C 1
ATOM 4351 O O . GLU A 1 552 ? 0.672 -11.980 -23.577 1.00 86.69 552 GLU A O 1
ATOM 4356 N N . SER A 1 553 ? 0.368 -9.766 -23.821 1.00 85.44 553 SER A N 1
ATOM 4357 C CA . SER A 1 553 ? -1.083 -9.788 -23.593 1.00 85.44 553 SER A CA 1
ATOM 4358 C C . SER A 1 553 ? -1.907 -10.188 -24.820 1.00 85.44 553 SER A C 1
ATOM 4360 O O . SER A 1 553 ? -3.025 -10.678 -24.664 1.00 85.44 553 SER A O 1
ATOM 4362 N N . LEU A 1 554 ? -1.364 -10.046 -26.034 1.00 89.50 554 LEU A N 1
ATOM 4363 C CA . LEU A 1 554 ? -2.073 -10.416 -27.262 1.00 89.50 554 LEU A CA 1
ATOM 4364 C C . LEU A 1 554 ? -2.338 -11.921 -27.357 1.00 89.50 554 LEU A C 1
ATOM 4366 O O . LEU A 1 554 ? -1.496 -12.739 -26.972 1.00 89.50 554 LEU A O 1
ATOM 4370 N N . SER A 1 555 ? -3.478 -12.286 -27.947 1.00 93.25 555 SER A N 1
ATOM 4371 C CA . SER A 1 555 ? -3.804 -13.647 -28.375 1.00 93.25 555 SER A CA 1
ATOM 4372 C C . SER A 1 555 ? -3.238 -13.965 -29.763 1.00 93.25 555 SER A C 1
ATOM 4374 O O . SER A 1 555 ? -2.932 -13.088 -30.572 1.00 93.25 555 SER A O 1
ATOM 4376 N N . LYS A 1 556 ? -3.180 -15.260 -30.103 1.00 92.81 556 LYS A N 1
ATOM 4377 C CA . LYS A 1 556 ? -2.739 -15.713 -31.435 1.00 92.81 556 LYS A CA 1
ATOM 4378 C C . LYS A 1 556 ? -3.603 -15.158 -32.574 1.00 92.81 556 LYS A C 1
ATOM 4380 O O . LYS A 1 556 ? -3.110 -15.016 -33.691 1.00 92.81 556 LYS A O 1
ATOM 4385 N N . LYS A 1 557 ? -4.893 -14.909 -32.321 1.00 94.00 557 LYS A N 1
ATOM 4386 C CA . LYS A 1 557 ? -5.815 -14.355 -33.319 1.00 94.00 557 LYS A CA 1
ATOM 4387 C C . LYS A 1 557 ? -5.484 -12.888 -33.584 1.00 94.00 557 LYS A C 1
ATOM 4389 O O . LYS A 1 557 ? -5.257 -12.533 -34.732 1.00 94.00 557 LYS A O 1
ATOM 4394 N N . GLU A 1 558 ? -5.384 -12.089 -32.528 1.00 92.44 558 GLU A N 1
ATOM 4395 C CA . GLU A 1 558 ? -5.074 -10.658 -32.630 1.00 92.44 558 GLU A CA 1
ATOM 4396 C C . GLU A 1 558 ? -3.691 -10.432 -33.249 1.00 92.44 558 GLU A C 1
ATOM 4398 O O . GLU A 1 558 ? -3.544 -9.592 -34.128 1.00 92.44 558 GLU A O 1
ATOM 4403 N N . ALA A 1 559 ? -2.695 -11.251 -32.891 1.00 92.12 559 ALA A N 1
ATOM 4404 C CA . ALA A 1 559 ? -1.373 -11.193 -33.513 1.00 92.12 559 ALA A CA 1
ATOM 4405 C C . ALA A 1 559 ? -1.427 -11.442 -35.032 1.00 92.12 559 ALA A C 1
ATOM 4407 O O . ALA A 1 559 ? -0.797 -10.723 -35.800 1.00 92.12 559 ALA A O 1
ATOM 4408 N N . LYS A 1 560 ? -2.208 -12.433 -35.490 1.00 93.38 560 LYS A N 1
ATOM 4409 C CA . LYS A 1 560 ? -2.388 -12.703 -36.928 1.00 93.38 560 LYS A CA 1
ATOM 4410 C C . LYS A 1 560 ? -3.099 -11.572 -37.665 1.00 93.38 560 LYS A C 1
ATOM 4412 O O . LYS A 1 560 ? -2.815 -11.365 -38.838 1.00 93.38 560 LYS A O 1
ATOM 4417 N N . GLU A 1 561 ? -4.027 -10.892 -37.002 1.00 93.31 561 GLU A N 1
ATOM 4418 C CA . GLU A 1 561 ? -4.728 -9.736 -37.563 1.00 93.31 561 GLU A CA 1
ATOM 4419 C C . GLU A 1 561 ? -3.817 -8.503 -37.619 1.00 93.31 561 GLU A C 1
ATOM 4421 O O . GLU A 1 561 ? -3.900 -7.747 -38.576 1.00 93.31 561 GLU A O 1
ATOM 4426 N N . LEU A 1 562 ? -2.913 -8.328 -36.648 1.00 93.69 562 LEU A N 1
ATOM 4427 C CA . LEU A 1 562 ? -2.005 -7.181 -36.563 1.00 93.69 562 LEU A CA 1
ATOM 4428 C C . LEU A 1 562 ? -0.830 -7.243 -37.556 1.00 93.69 562 LEU A C 1
ATOM 4430 O O . LEU A 1 562 ? -0.422 -6.210 -38.084 1.00 93.69 562 LEU A O 1
ATOM 4434 N N . LEU A 1 563 ? -0.281 -8.434 -37.821 1.00 95.12 563 LEU A N 1
ATOM 4435 C CA . LEU A 1 563 ? 0.922 -8.610 -38.651 1.00 95.12 563 LEU A CA 1
ATOM 4436 C C . LEU A 1 563 ? 0.831 -7.986 -40.064 1.00 95.12 563 LEU A C 1
ATOM 4438 O O . LEU A 1 563 ? 1.799 -7.332 -40.457 1.00 95.12 563 LEU A O 1
ATOM 4442 N N . PRO A 1 564 ? -0.277 -8.127 -40.823 1.00 95.25 564 PRO A N 1
ATOM 4443 C CA . PRO A 1 564 ? -0.421 -7.466 -42.120 1.00 95.25 564 PRO A CA 1
ATOM 4444 C C . PRO A 1 564 ? -0.392 -5.937 -42.018 1.00 95.25 564 PRO A C 1
ATOM 4446 O O . PRO A 1 564 ? 0.267 -5.291 -42.825 1.00 95.25 564 PRO A O 1
ATOM 4449 N N . TYR A 1 565 ? -1.047 -5.360 -41.004 1.00 96.50 565 TYR A N 1
ATOM 4450 C CA . TYR A 1 565 ? -1.051 -3.909 -40.788 1.00 96.50 565 TYR A CA 1
ATOM 4451 C C . TYR A 1 565 ? 0.342 -3.390 -40.414 1.00 96.50 565 TYR A C 1
ATOM 4453 O O . TYR A 1 565 ? 0.769 -2.362 -40.932 1.00 96.50 565 TYR A O 1
ATOM 4461 N N . LEU A 1 566 ? 1.083 -4.130 -39.575 1.00 95.38 566 LEU A N 1
ATOM 4462 C CA . LEU A 1 566 ? 2.483 -3.818 -39.265 1.00 95.38 566 LEU A CA 1
ATOM 4463 C C . LEU A 1 566 ? 3.344 -3.782 -40.529 1.00 95.38 566 LEU A C 1
ATOM 4465 O O . LEU A 1 566 ? 4.155 -2.873 -40.676 1.00 95.38 566 LEU A O 1
ATOM 4469 N N . GLN A 1 567 ? 3.151 -4.735 -41.445 1.00 95.94 567 GLN A N 1
ATOM 4470 C CA . GLN A 1 567 ? 3.903 -4.764 -42.698 1.00 95.94 567 GLN A CA 1
ATOM 4471 C C . GLN A 1 567 ? 3.584 -3.554 -43.582 1.00 95.94 567 GLN A C 1
ATOM 4473 O O . GLN A 1 567 ? 4.502 -2.904 -44.068 1.00 95.94 567 GLN A O 1
ATOM 4478 N N . VAL A 1 568 ? 2.301 -3.204 -43.729 1.00 95.56 568 VAL A N 1
ATOM 4479 C CA . VAL A 1 568 ? 1.898 -2.016 -44.496 1.00 95.56 568 VAL A CA 1
ATOM 4480 C C . VAL A 1 568 ? 2.519 -0.752 -43.905 1.00 95.56 568 VAL A C 1
ATOM 4482 O O . VAL A 1 568 ? 3.042 0.064 -44.654 1.00 95.56 568 VAL A O 1
ATOM 4485 N N . VAL A 1 569 ? 2.521 -0.585 -42.580 1.00 96.19 569 VAL A N 1
ATOM 4486 C CA . VAL A 1 569 ? 3.157 0.584 -41.951 1.00 96.19 569 VAL A CA 1
ATOM 4487 C C . VAL A 1 569 ? 4.672 0.588 -42.179 1.00 96.19 569 VAL A C 1
ATOM 4489 O O . VAL A 1 569 ? 5.210 1.630 -42.543 1.00 96.19 569 VAL A O 1
ATOM 4492 N N . LEU A 1 570 ? 5.351 -0.558 -42.036 1.00 95.31 570 LEU A N 1
ATOM 4493 C CA . LEU A 1 570 ? 6.791 -0.696 -42.308 1.00 95.31 570 LEU A CA 1
ATOM 4494 C C . LEU A 1 570 ? 7.158 -0.283 -43.743 1.00 95.31 570 LEU A C 1
ATOM 4496 O O . LEU A 1 570 ? 8.138 0.434 -43.941 1.00 95.31 570 LEU A O 1
ATOM 4500 N N . ASP A 1 571 ? 6.350 -0.677 -44.728 1.00 94.56 571 ASP A N 1
ATOM 4501 C CA . ASP A 1 571 ? 6.571 -0.349 -46.144 1.00 94.56 571 ASP A CA 1
ATOM 4502 C C . ASP A 1 571 ? 6.332 1.148 -46.449 1.00 94.56 571 ASP A C 1
ATOM 4504 O O . ASP A 1 571 ? 6.791 1.673 -47.465 1.00 94.56 571 ASP A O 1
ATOM 4508 N N . ASN A 1 572 ? 5.640 1.857 -45.551 1.00 93.94 572 ASN A N 1
ATOM 4509 C CA . ASN A 1 572 ? 5.158 3.226 -45.741 1.00 93.94 572 ASN A CA 1
ATOM 4510 C C . ASN A 1 572 ? 5.720 4.230 -44.714 1.00 93.94 572 ASN A C 1
ATOM 4512 O O . ASN A 1 572 ? 5.212 5.345 -44.596 1.00 93.94 572 ASN A O 1
ATOM 4516 N N . LEU A 1 573 ? 6.802 3.886 -44.001 1.00 91.88 573 LEU A N 1
ATOM 4517 C CA . LEU A 1 573 ? 7.448 4.789 -43.030 1.00 91.88 573 LEU A CA 1
ATOM 4518 C C . LEU A 1 573 ? 7.965 6.088 -43.659 1.00 91.88 573 LEU A C 1
ATOM 4520 O O . LEU A 1 573 ? 8.077 7.092 -42.967 1.00 91.88 573 LEU A O 1
ATOM 4524 N N . HIS A 1 574 ? 8.232 6.090 -44.965 1.00 90.19 574 HIS A N 1
ATOM 4525 C CA . HIS A 1 574 ? 8.727 7.252 -45.702 1.00 90.19 574 HIS A CA 1
ATOM 4526 C C . HIS A 1 574 ? 7.734 8.423 -45.784 1.00 90.19 574 HIS A C 1
ATOM 4528 O O . HIS A 1 574 ? 8.128 9.519 -46.171 1.00 90.19 574 H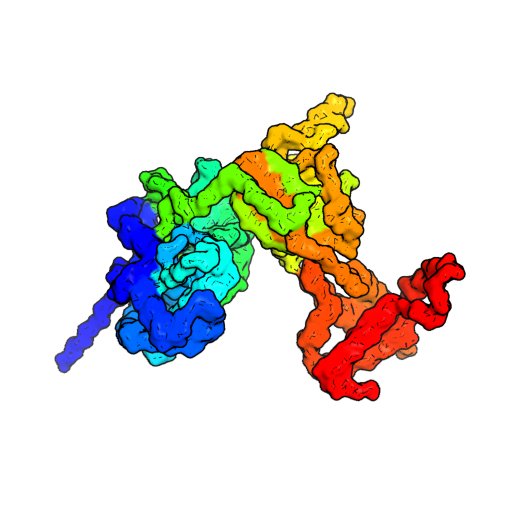IS A O 1
ATOM 4534 N N . TYR A 1 575 ? 6.465 8.214 -45.420 1.00 88.88 575 TYR A N 1
ATOM 4535 C CA . TYR A 1 575 ? 5.495 9.303 -45.291 1.00 88.88 575 TYR A CA 1
ATOM 4536 C C . TYR A 1 575 ? 5.646 10.100 -43.993 1.00 88.88 575 TYR A C 1
ATOM 4538 O O . TYR A 1 575 ? 5.080 11.184 -43.881 1.00 88.88 575 TYR A O 1
ATOM 4546 N N . LEU A 1 576 ? 6.369 9.570 -43.007 1.00 91.12 576 LEU A N 1
ATOM 4547 C CA . LEU A 1 576 ? 6.493 10.175 -41.688 1.00 91.12 576 LEU A CA 1
ATOM 4548 C C . LEU A 1 576 ? 7.434 11.390 -41.710 1.00 91.12 576 LEU A C 1
ATOM 4550 O O . LEU A 1 576 ? 8.458 11.409 -42.400 1.00 91.12 576 LEU A O 1
ATOM 4554 N N . GLU A 1 577 ? 7.089 12.405 -40.923 1.00 86.94 577 GLU A N 1
ATOM 4555 C CA . GLU A 1 577 ? 7.898 13.615 -40.754 1.00 86.94 577 GLU A CA 1
ATOM 4556 C C . GLU A 1 577 ? 9.216 13.254 -40.063 1.00 86.94 577 GLU A C 1
ATOM 4558 O O . GLU A 1 577 ? 10.284 13.610 -40.548 1.00 86.94 577 GLU A O 1
ATOM 4563 N N . SER A 1 578 ? 9.160 12.408 -39.030 1.00 87.00 578 SER A N 1
ATOM 4564 C CA . SER A 1 578 ? 10.346 11.915 -38.326 1.00 87.00 578 SER A CA 1
ATOM 4565 C C . SER A 1 578 ? 11.259 11.059 -39.203 1.00 87.00 578 SER A C 1
ATOM 4567 O O . SER A 1 578 ? 12.462 11.005 -38.953 1.00 87.00 578 SER A O 1
ATOM 4569 N N . TYR A 1 579 ? 10.723 10.406 -40.241 1.00 88.62 579 TYR A N 1
ATOM 4570 C CA . TYR A 1 579 ? 11.538 9.714 -41.239 1.00 88.62 579 TYR A CA 1
ATOM 4571 C C . TYR A 1 579 ? 12.293 10.716 -42.115 1.00 88.62 579 TYR A C 1
ATOM 4573 O O . TYR A 1 579 ? 13.484 10.537 -42.363 1.00 88.62 579 TYR A O 1
ATOM 4581 N N . SER A 1 580 ? 11.619 11.788 -42.539 1.00 85.38 580 SER A N 1
ATOM 4582 C CA . SER A 1 580 ? 12.232 12.875 -43.313 1.00 85.38 580 SER A CA 1
ATOM 4583 C C . SER A 1 580 ? 13.315 13.594 -42.499 1.00 85.38 580 SER A C 1
ATOM 4585 O O . SER A 1 580 ? 14.437 13.750 -42.978 1.00 85.38 580 SER A O 1
ATOM 4587 N N . ASP A 1 581 ? 13.027 13.926 -41.237 1.00 83.81 581 ASP A N 1
ATOM 4588 C CA . ASP A 1 581 ? 13.993 14.510 -40.300 1.00 83.81 581 ASP A CA 1
ATOM 4589 C C . ASP A 1 581 ? 15.182 13.573 -40.068 1.00 83.81 581 ASP A C 1
ATOM 4591 O O . ASP A 1 581 ? 16.335 13.998 -40.091 1.00 83.81 581 ASP A O 1
ATOM 4595 N N . TRP A 1 582 ? 14.927 12.276 -39.875 1.00 84.75 582 TRP A N 1
ATOM 4596 C CA . TRP A 1 582 ? 15.983 11.280 -39.708 1.00 84.75 582 TRP A CA 1
ATOM 4597 C C . TRP A 1 582 ? 16.897 11.194 -40.935 1.00 84.75 582 TRP A C 1
ATOM 4599 O O . TRP A 1 582 ? 18.097 10.982 -40.765 1.00 84.75 582 TRP A O 1
ATOM 4609 N N . GLN A 1 583 ? 16.366 11.385 -42.148 1.00 82.50 583 GLN A N 1
ATOM 4610 C CA . GLN A 1 583 ? 17.166 11.465 -43.373 1.00 82.50 583 GLN A CA 1
ATOM 4611 C C . GLN A 1 583 ? 17.981 12.764 -43.462 1.00 82.50 583 GLN A C 1
ATOM 4613 O O . GLN A 1 583 ? 19.120 12.732 -43.930 1.00 82.50 583 GLN A O 1
ATOM 4618 N N . GLU A 1 584 ? 17.421 13.896 -43.027 1.00 79.75 584 GLU A N 1
ATOM 4619 C CA . GLU A 1 584 ? 18.062 15.217 -43.106 1.00 79.75 584 GLU A CA 1
ATOM 4620 C C . GLU A 1 584 ? 19.140 15.427 -42.027 1.00 79.75 584 GLU A C 1
ATOM 4622 O O . GLU A 1 584 ? 20.193 16.003 -42.304 1.00 79.75 584 GLU A O 1
ATOM 4627 N N . TYR A 1 585 ? 18.909 14.921 -40.812 1.00 69.25 585 TYR A N 1
ATOM 4628 C CA . TYR A 1 585 ? 19.775 15.092 -39.641 1.00 69.25 585 TYR A CA 1
ATOM 4629 C C . TYR A 1 585 ? 20.774 13.949 -39.416 1.00 69.25 585 TYR A C 1
ATOM 4631 O O . TYR A 1 585 ? 21.397 13.897 -38.352 1.00 69.25 585 TYR A O 1
ATOM 4639 N N . GLN A 1 586 ? 20.978 13.061 -40.399 1.00 62.50 586 GLN A N 1
ATOM 4640 C CA . GLN A 1 586 ? 22.110 12.130 -40.380 1.00 62.50 586 GLN A CA 1
ATOM 4641 C C . GLN A 1 586 ? 23.396 12.936 -40.137 1.00 62.50 586 GLN A C 1
ATOM 4643 O O . GLN A 1 586 ? 23.740 13.789 -40.967 1.00 62.50 586 GLN A O 1
ATOM 4648 N N . PRO A 1 587 ? 24.111 12.736 -39.017 1.00 49.84 587 PRO A N 1
ATOM 4649 C CA . PRO A 1 587 ? 25.340 13.468 -38.798 1.00 49.84 587 PRO A CA 1
ATOM 4650 C C . PRO A 1 587 ? 26.314 13.125 -39.931 1.00 49.84 587 PRO A C 1
ATOM 4652 O O . PRO A 1 587 ? 26.470 11.967 -40.319 1.00 49.84 587 PRO A O 1
ATOM 4655 N N . TYR A 1 588 ? 26.989 14.141 -40.465 1.00 49.00 588 TYR A N 1
ATOM 4656 C CA . TYR A 1 588 ? 28.253 13.961 -41.176 1.00 49.00 588 TYR A CA 1
ATOM 4657 C C . TYR A 1 588 ? 29.288 13.396 -40.177 1.00 49.00 588 TYR A C 1
ATOM 4659 O O . TYR A 1 588 ? 30.192 14.102 -39.744 1.00 49.00 588 TYR A O 1
ATOM 4667 N N . GLU A 1 589 ? 29.150 12.140 -39.753 1.00 46.22 589 GLU A N 1
ATOM 4668 C CA . GLU A 1 589 ? 30.219 11.399 -39.086 1.00 46.22 589 GLU A CA 1
ATOM 4669 C C . GLU A 1 589 ? 31.068 10.736 -40.171 1.00 46.22 589 GLU A C 1
ATOM 4671 O O . GLU A 1 589 ? 30.883 9.583 -40.544 1.00 46.22 589 GLU A O 1
ATOM 4676 N N . GLU A 1 590 ? 32.013 11.505 -40.712 1.00 45.66 590 GLU A N 1
ATOM 4677 C CA . GLU A 1 590 ? 33.044 11.012 -41.633 1.00 45.66 590 GLU A CA 1
ATOM 4678 C C . GLU A 1 590 ? 34.073 10.077 -40.962 1.00 45.66 590 GLU A C 1
ATOM 4680 O O . GLU A 1 590 ? 35.010 9.656 -41.635 1.00 45.66 590 GLU A O 1
ATOM 4685 N N . GLU A 1 591 ? 33.933 9.713 -39.677 1.00 50.31 591 GLU A N 1
ATOM 4686 C CA . GLU A 1 591 ? 34.996 8.980 -38.970 1.00 50.31 591 GLU A CA 1
ATOM 4687 C C . GLU A 1 591 ? 34.686 7.563 -38.464 1.00 50.31 591 GLU A C 1
ATOM 4689 O O . GLU A 1 591 ? 35.648 6.817 -38.308 1.00 50.31 591 GLU A O 1
ATOM 4694 N N . TYR A 1 592 ? 33.438 7.096 -38.304 1.00 48.28 592 TYR A N 1
ATOM 4695 C CA . TYR A 1 592 ? 33.192 5.692 -37.904 1.00 48.28 592 TYR A CA 1
ATOM 4696 C C . TYR A 1 592 ? 31.831 5.131 -38.369 1.00 48.28 592 TYR A C 1
ATOM 4698 O O . TYR A 1 592 ? 30.867 5.131 -37.614 1.00 48.28 592 TYR A O 1
ATOM 4706 N N . GLY A 1 593 ? 31.769 4.551 -39.575 1.00 50.09 593 GLY A N 1
ATOM 4707 C CA . GLY A 1 593 ? 30.695 3.617 -39.966 1.00 50.09 593 GLY A CA 1
ATOM 4708 C C . GLY A 1 593 ? 30.184 3.765 -41.401 1.00 50.09 593 GLY A C 1
ATOM 4709 O O . GLY A 1 593 ? 30.152 4.863 -41.949 1.00 50.09 593 GLY A O 1
ATOM 4710 N N . ASP A 1 594 ? 29.802 2.643 -42.016 1.00 48.31 594 ASP A N 1
ATOM 4711 C CA . ASP A 1 594 ? 29.225 2.594 -43.365 1.00 48.31 594 ASP A CA 1
ATOM 4712 C C . ASP A 1 594 ? 27.821 3.230 -43.368 1.00 48.31 594 ASP A C 1
ATOM 4714 O O . ASP A 1 594 ? 26.998 2.937 -42.498 1.00 48.31 594 ASP A O 1
ATOM 4718 N N . LYS A 1 595 ? 27.524 4.097 -44.348 1.00 46.97 595 LYS A N 1
ATOM 4719 C CA . LYS A 1 595 ? 26.227 4.807 -44.449 1.00 46.97 595 LYS A CA 1
ATOM 4720 C C . LYS A 1 595 ? 25.028 3.868 -44.644 1.00 46.97 595 LYS A C 1
ATOM 4722 O O . LYS A 1 595 ? 23.898 4.281 -44.403 1.00 46.97 595 LYS A O 1
ATOM 4727 N N . ASP A 1 596 ? 25.276 2.630 -45.064 1.00 48.56 596 ASP A N 1
ATOM 4728 C CA . ASP A 1 596 ? 24.248 1.636 -45.383 1.00 48.56 596 ASP A CA 1
ATOM 4729 C C . ASP A 1 596 ? 23.709 0.872 -44.150 1.00 48.56 596 ASP A C 1
ATOM 4731 O O . ASP A 1 596 ? 22.717 0.153 -44.275 1.00 48.56 596 ASP A O 1
ATOM 4735 N N . ASP A 1 597 ? 24.297 1.051 -42.956 1.00 53.19 597 ASP A N 1
ATOM 4736 C CA . ASP A 1 597 ? 23.938 0.282 -41.747 1.00 53.19 597 ASP A CA 1
ATOM 4737 C C . ASP A 1 597 ? 23.028 1.024 -40.742 1.00 53.19 597 ASP A C 1
ATOM 4739 O O . ASP A 1 597 ? 22.554 0.420 -39.774 1.00 53.19 597 ASP A O 1
ATOM 4743 N N . GLN A 1 598 ? 22.727 2.314 -40.943 1.00 65.75 598 GLN A N 1
ATOM 4744 C CA . GLN A 1 598 ? 21.842 3.056 -40.034 1.00 65.75 598 GLN A CA 1
ATOM 4745 C C . GLN A 1 598 ? 20.362 2.841 -40.393 1.00 65.75 598 GLN A C 1
ATOM 4747 O O . GLN A 1 598 ? 19.906 3.190 -41.480 1.00 65.75 598 GLN A O 1
ATOM 4752 N N . GLN A 1 599 ? 19.589 2.269 -39.465 1.00 81.88 599 GLN A N 1
ATOM 4753 C CA . GLN A 1 599 ? 18.158 1.991 -39.638 1.00 81.88 599 GLN A CA 1
ATOM 4754 C C . GLN A 1 599 ? 17.291 3.030 -38.917 1.00 81.88 599 GLN A C 1
ATOM 4756 O O . GLN A 1 599 ? 17.604 3.454 -37.805 1.00 81.88 599 GLN A O 1
ATOM 4761 N N . PHE A 1 600 ? 16.166 3.407 -39.531 1.00 89.12 600 PHE A N 1
ATOM 4762 C CA . PHE A 1 600 ? 15.202 4.334 -38.938 1.00 89.12 600 PHE A CA 1
ATOM 4763 C C . PHE A 1 600 ? 14.598 3.754 -37.637 1.00 89.12 600 PHE A C 1
ATOM 4765 O O . PHE A 1 600 ? 13.985 2.682 -37.699 1.00 89.12 600 PHE A O 1
ATOM 4772 N N . PRO A 1 601 ? 14.711 4.433 -36.474 1.00 90.69 601 PRO A N 1
ATOM 4773 C CA . PRO A 1 601 ? 14.388 3.857 -35.162 1.00 90.69 601 PRO A CA 1
ATOM 4774 C C . PRO A 1 601 ? 12.981 3.262 -35.016 1.00 90.69 601 PRO A C 1
ATOM 4776 O O . PRO A 1 601 ? 12.839 2.146 -34.516 1.00 90.69 601 PRO A O 1
ATOM 4779 N N . LEU A 1 602 ? 11.942 3.951 -35.502 1.00 92.69 602 LEU A N 1
ATOM 4780 C CA . LEU A 1 602 ? 10.574 3.420 -35.482 1.00 92.69 602 LEU A CA 1
ATOM 4781 C C . LEU A 1 602 ? 10.447 2.162 -36.357 1.00 92.69 602 LEU A C 1
ATOM 4783 O O . LEU A 1 602 ? 9.759 1.212 -35.989 1.00 92.69 602 LEU A O 1
ATOM 4787 N N . GLY A 1 603 ? 11.147 2.114 -37.491 1.00 93.56 603 GLY A N 1
ATOM 4788 C CA . GLY A 1 603 ? 11.188 0.922 -38.337 1.00 93.56 603 GLY A CA 1
ATOM 4789 C C . GLY A 1 603 ? 11.817 -0.274 -37.627 1.00 93.56 603 GLY A C 1
ATOM 4790 O O . GLY A 1 603 ? 11.271 -1.377 -37.687 1.00 93.56 603 GLY A O 1
ATOM 4791 N N . VAL A 1 604 ? 12.911 -0.051 -36.893 1.00 93.62 604 VAL A N 1
ATOM 4792 C CA . VAL A 1 604 ? 13.545 -1.085 -36.058 1.00 93.62 604 VAL A CA 1
ATOM 4793 C C . VAL A 1 604 ? 12.574 -1.575 -34.982 1.00 93.62 604 VAL A C 1
ATOM 4795 O O . VAL A 1 604 ? 12.357 -2.780 -34.861 1.00 93.62 604 VAL A O 1
ATOM 4798 N N . PHE A 1 605 ? 11.920 -0.652 -34.271 1.00 94.25 605 PHE A N 1
ATOM 4799 C CA . PHE A 1 605 ? 10.942 -0.968 -33.229 1.00 94.25 605 PHE A CA 1
ATOM 4800 C C . PHE A 1 605 ? 9.766 -1.816 -33.744 1.00 94.25 605 PHE A C 1
ATOM 4802 O O . PHE A 1 605 ? 9.405 -2.837 -33.144 1.00 94.25 605 PHE A O 1
ATOM 4809 N N . LEU A 1 606 ? 9.165 -1.428 -34.873 1.00 94.94 606 LEU A N 1
ATOM 4810 C CA . LEU A 1 606 ? 8.037 -2.155 -35.464 1.00 94.94 606 LEU A CA 1
ATOM 4811 C C . LEU A 1 606 ? 8.455 -3.522 -36.015 1.00 94.94 606 LEU A C 1
ATOM 4813 O O . LEU A 1 606 ? 7.699 -4.487 -35.893 1.00 94.94 606 LEU A O 1
ATOM 4817 N N . LYS A 1 607 ? 9.662 -3.635 -36.577 1.00 94.75 607 LYS A N 1
ATOM 4818 C CA . LYS A 1 607 ? 10.203 -4.915 -37.044 1.00 94.75 607 LYS A CA 1
ATOM 4819 C C . LYS A 1 607 ? 10.472 -5.863 -35.879 1.00 94.75 607 LYS A C 1
ATOM 4821 O O . LYS A 1 607 ? 10.052 -7.014 -35.916 1.00 94.75 607 LYS A O 1
ATOM 4826 N N . GLU A 1 608 ? 11.072 -5.365 -34.805 1.00 94.94 608 GLU A N 1
ATOM 4827 C CA . GLU A 1 608 ? 11.294 -6.151 -33.594 1.00 94.94 608 GLU A CA 1
ATOM 4828 C C . GLU A 1 608 ? 9.967 -6.602 -32.962 1.00 94.94 608 GLU A C 1
ATOM 4830 O O . GLU A 1 608 ? 9.821 -7.755 -32.553 1.00 94.94 608 GLU A O 1
ATOM 4835 N N . THR A 1 609 ? 8.957 -5.727 -32.958 1.00 93.38 609 THR A N 1
ATOM 4836 C CA . THR A 1 609 ? 7.584 -6.082 -32.569 1.00 93.38 609 THR A CA 1
ATOM 4837 C C . THR A 1 609 ? 7.047 -7.233 -33.425 1.00 93.38 609 THR A C 1
ATOM 4839 O O . THR A 1 609 ? 6.514 -8.213 -32.894 1.00 93.38 609 THR A O 1
ATOM 4842 N N . GLN A 1 610 ? 7.200 -7.134 -34.750 1.00 94.38 610 GLN A N 1
ATOM 4843 C CA . GLN A 1 610 ? 6.771 -8.156 -35.705 1.00 94.38 610 GLN A CA 1
ATOM 4844 C C . GLN A 1 610 ? 7.450 -9.507 -35.419 1.00 94.38 610 GLN A C 1
ATOM 4846 O O . GLN A 1 610 ? 6.773 -10.536 -35.332 1.00 94.38 610 GLN A O 1
ATOM 4851 N N . ASP A 1 611 ? 8.765 -9.500 -35.204 1.00 94.31 611 ASP A N 1
ATOM 4852 C CA . ASP A 1 611 ? 9.571 -10.694 -34.934 1.00 94.31 611 ASP A CA 1
ATOM 4853 C C . ASP A 1 611 ? 9.201 -11.347 -33.596 1.00 94.31 611 ASP A C 1
ATOM 4855 O O . ASP A 1 611 ? 9.046 -12.573 -33.509 1.00 94.31 611 ASP A O 1
ATOM 4859 N N . ARG A 1 612 ? 8.969 -10.542 -32.551 1.00 94.69 612 ARG A N 1
ATOM 4860 C CA . ARG A 1 612 ? 8.506 -11.022 -31.238 1.00 94.69 612 ARG A CA 1
ATOM 4861 C C . ARG A 1 612 ? 7.128 -11.679 -31.334 1.00 94.69 612 ARG A C 1
ATOM 4863 O O . ARG A 1 612 ? 6.930 -12.761 -30.776 1.00 94.69 612 ARG A O 1
ATOM 4870 N N . LEU A 1 613 ? 6.193 -11.095 -32.090 1.00 94.06 613 LEU A N 1
ATOM 4871 C CA . LEU A 1 613 ? 4.866 -11.679 -32.332 1.00 94.06 613 LEU A CA 1
ATOM 4872 C C . LEU A 1 613 ? 4.947 -13.008 -33.091 1.00 94.06 613 LEU A C 1
ATOM 4874 O O . LEU A 1 613 ? 4.299 -13.988 -32.699 1.00 94.06 613 LEU A O 1
ATOM 4878 N N . LYS A 1 614 ? 5.756 -13.061 -34.157 1.00 92.81 614 LYS A N 1
ATOM 4879 C CA . LYS A 1 614 ? 5.980 -14.282 -34.945 1.00 92.81 614 LYS A CA 1
ATOM 4880 C C . LYS A 1 614 ? 6.568 -15.395 -34.084 1.00 92.81 614 LYS A C 1
ATOM 4882 O O . LYS A 1 614 ? 6.038 -16.511 -34.083 1.00 92.81 614 LYS A O 1
ATOM 4887 N N . THR A 1 615 ? 7.590 -15.064 -33.296 1.00 94.44 615 THR A N 1
ATOM 4888 C CA . THR A 1 615 ? 8.274 -15.991 -32.387 1.00 94.44 615 THR A CA 1
ATOM 4889 C C . THR A 1 615 ? 7.328 -16.519 -31.312 1.00 94.44 615 THR A C 1
ATOM 4891 O O . THR A 1 615 ? 7.188 -17.732 -31.165 1.00 94.44 615 THR A O 1
ATOM 4894 N N . LYS A 1 616 ? 6.600 -15.638 -30.610 1.00 92.31 616 LYS A N 1
ATOM 4895 C CA . LYS A 1 616 ? 5.664 -16.026 -29.538 1.00 92.31 616 LYS A CA 1
ATOM 4896 C C . LYS A 1 616 ? 4.616 -17.038 -30.012 1.00 92.31 616 LYS A C 1
ATOM 4898 O O . LYS A 1 616 ? 4.250 -17.952 -29.274 1.00 92.31 616 LYS A O 1
ATOM 4903 N N . PHE A 1 617 ? 4.116 -16.886 -31.239 1.00 92.75 617 PHE A N 1
ATOM 4904 C CA . PHE A 1 617 ? 2.998 -17.685 -31.751 1.00 92.75 617 PHE A CA 1
ATOM 4905 C C . PHE A 1 617 ? 3.366 -18.762 -32.774 1.00 92.75 617 PHE A C 1
ATOM 4907 O O . PHE A 1 617 ? 2.452 -19.439 -33.282 1.00 92.75 617 PHE A O 1
ATOM 4914 N N . ASN A 1 618 ? 4.663 -18.952 -33.044 1.00 89.62 618 ASN A N 1
ATOM 4915 C CA . ASN A 1 618 ? 5.189 -19.817 -34.103 1.00 89.62 618 ASN A CA 1
ATOM 4916 C C . ASN A 1 618 ? 4.485 -19.553 -35.446 1.00 89.62 618 ASN A C 1
ATOM 4918 O O . ASN A 1 618 ? 3.928 -20.465 -36.069 1.00 89.62 618 ASN A O 1
ATOM 4922 N N . LEU A 1 619 ? 4.420 -18.282 -35.841 1.00 85.62 619 LEU A N 1
ATOM 4923 C CA . LEU A 1 619 ? 3.868 -17.854 -37.126 1.00 85.62 619 LEU A CA 1
ATOM 4924 C C . LEU A 1 619 ? 5.007 -17.814 -38.152 1.00 85.62 619 LEU A C 1
ATOM 4926 O O . LEU A 1 619 ? 6.112 -17.396 -37.823 1.00 85.62 619 LEU A O 1
ATOM 4930 N N . LYS A 1 620 ? 4.753 -18.306 -39.368 1.00 77.25 620 LYS A N 1
ATOM 4931 C CA . LYS A 1 620 ? 5.700 -18.187 -40.486 1.00 77.25 620 LYS A CA 1
ATOM 4932 C C . LYS A 1 620 ? 5.527 -16.826 -41.162 1.00 77.25 620 LYS A C 1
ATOM 4934 O O . LYS A 1 620 ? 4.441 -16.256 -41.046 1.00 77.25 620 LYS A O 1
ATOM 4939 N N . ASP A 1 621 ? 6.590 -16.372 -41.825 1.00 59.41 621 ASP A N 1
ATOM 4940 C CA . ASP A 1 621 ? 6.605 -15.163 -42.659 1.00 59.41 621 ASP A CA 1
ATOM 4941 C C . ASP A 1 621 ? 5.493 -15.139 -43.709 1.00 59.41 621 ASP A C 1
ATOM 4943 O O . ASP A 1 621 ? 5.183 -16.219 -44.280 1.00 59.41 621 ASP A O 1
#

pLDDT: mean 82.41, std 15.92, range [29.78, 98.19]

Secondary structure (DSSP, 8-state):
----PPPPPP-TTTS-EEESS---HHHHHHHHHHTTPPTTEEE---EEE-HHHHHHHHHHHT--TT--HHHHHHSPPPHHHHHHHHHHGGGPPTT--EEEEEEESS--S--S-S-EEEE---S-HHHHHHHHHHHHHHHHHHTTSHHHHHHH-SSPPP-EEEEEEEPP-EEETTEEE-SEEEEEEEETTEEEEEEESB-THHHHHTTT-EEEEGGG--HHHHHHHHHH--EEEEEETTTTEEEEEEPPHHHHHHHHHHHHHHHHHHHHHHHTT--EEEEEE-SSSSPEEEEEEE-GGGS-----SPPPPSSEEEEEESEEES-EEEEEEEEEEE-TT---HHHHHHHHHHHHH--SEEEEEEHHHHHHHH--S-----SS-----S--GGGGTTEEEEEEEE-EEEEE-TT--EEEEE-TTTTHHHHHHHH---TTSEEEEEETTT--HHHHH-S-SEEETTTEEEEEEEEEEEE-SS-EEEEE-S-----SS-HHHHHHHHHHHHHHHHHHHHS--TTSHHHHHHHHHHHHHHHHHTTT-STT--TTHHHHH--HHHHHHHHHHHHHHHHTGGGSHHHHHHHH------SS--TTSPPPHHHHHHHHHHHHHHHHHT---

Sequence (621 aa):
MHERTEPSESLFGKEWSFYGSNPGLKTQDLIDFQDTVPSGVQVLAGISLGASYFDSFLRQNGLTGDATRIDVERGDLPLELDSANKRIIQMFSKGVPVAVRSSACDERGGTGIYDTDFLVPSGEREDDGYFLSCLEKKVYGSCYSPAAKAYRGSEDEPGMGVLIQPVIGDRYGSYFMPVLSGVVTVVNKQPTLRLVIGLGTKAVDGNEAVVLQGDEITMVNLKKGLLNLKTAEAIDLKKGQVESISIDDKMRRRADQQLVKVESLIQAWSEGEFQYWEFAIDESDNPSYIVQSAPESFLKPVLKELEEPEGTILFEGDDVVNTGIKRGRGIFILGESGFDPTDLRCMQSINERSRDFLVVFPDIAFTKALDNLQPISLFYNKIETRVNFSHFSHALGVIEVQSIREGNDSFRIPITIDHTGKRGGAHFSELCKRKEILFLGVNGEEANPLKVLGEETERIGRYINFWDVEFRMTNTPDQGRVEVVGESNKRQYYFKDVSSWADELYRMGRFLDSDSDSEFESVSESFYRVTGFVVESTKEGVLYFDPFKCVESLSKKEAKELLPYLQVVLDNLHYLESYSDWQEYQPYEEEYGDKDDQQFPLGVFLKETQDRLKTKFNLKD

Organism: NCBI:txid1974495